Protein 2G6T (pdb70)

Foldseek 3Di:
DEEEEEDCDDQNVVLPVLVVVLVVVVNYDYAAYEYPDDPDCADPRHGYDHPVCPVVDDGQAYEYRDVPCLVVVLVVCVVSVHDNLRYHDSVLSPPQDDHNVLLVVCSVLPEAEDEQAQLVVVLCVSSVHDNLYLPHQWHWDLVLVLLPLQDVQQLPFQKAWPAFFDVVVLTTKIWTDDPVNITIIGHNPDHTPVVSSVSNVPSHVRDRPVQYAYEEDQDDDVPSVVSVLPRPDLHYAYEYCDDPRPRYAHFPVLCVCLPPVDVRDHNRPVVVCSDVNVSVQFQVSCSSSHPPGGVDDD/DEEEEEEPDPQCVVCVVLVVVLVVVVVYHHQAYEYPDPPDQDDPNHGYDYLQCCVVDDGQAYEYRDVVCLVVVLVVNVVSVDPSLRYHYNVLSPDPPDHNNLLVVCSVQPAAEDEQAQLVVVLCVSSVHDHLYLRHQKGFDLVLVLLVLQDVQQLPFQWAWPDFADVVVPGTKTWTDDDPNITIIGHDPDRGVVVSSVSNVVNHVRDRPVHYAYEEDEDDDVVSVVSVLPRPPLHYAYEYCDDPRPRYQHFPVLCCCLVPPDPDPHNGCSVVQSDVNVVQQFQSSCSSRPPPGGDDDD

Solvent-accessible surface area: 27628 Å² total

Sequence (596 aa):
YKCLIWGVNDEYTLAYDKLLFEISKGNLSIEALISKDKYAKYIDGKEVIDKTEISNYEFDYIIIFNKERYSDIKNEALELGIPERKILNGKFFFISNFDFKRYCKLIENPITIISDDCWGGLVSSYLGFKFNSPFINFYIHNDDYIKFLENDYYLEQELKVEQEGNVYSCTPKGSLGTGDNKIILNFNHQASFAEAKNDWDERKTRINKKNLFVKLIKDDNEKLVKRFDNLPYKNKVCFHPKPKYKSVAFFPRYIWRCINYAARTSNSNLEQYTDSWLEKSCDILKLCGEEDFIREKYKCLIWGVNDEYTLAYDKLLFEISKGNLSIEALISKDKYAKYIDGKEVIDKTEISNYEFDYIIIFNKERYSDIKNEALELGIPERKILNGKFFFISNFDFKRYCKLIENPITIISDDCWGGLVSSYLGFKFNSPFINFYIHNDDYIKFLENDYYLEQELKVEQEGNVYSCTPKGSLGTGDNKIILNFNHQASFAEAKNDWDERKTRINKKNLFVKLIKDDNEKLVKRFDNLPYKNKVCFHPKPKYKSVAFFPRYIWRCINYAARTSNSNLEQYTDSWLEKSCDILKLCGEEDFIREK

B-factor: mean 38.06, std 11.0, range [12.5, 81.23]

InterPro domains:
  IPR015037 Protein of unknown function DUF1919 [PF08942] (91-286)
  IPR037226 CAC2185-like superfamily [SSF142795] (1-304)
  IPR054601 C2185-like, N-terminal [PF22674] (1-89)

Radius of gyration: 29.32 Å; Cα contacts (8 Å, |Δi|>4): 1036; chains: 2; bounding box: 75×62×73 Å

CATH classification: 3.40.50.720

Nearest PDB structures (foldseek):
  2g6t-assembly1_A  TM=9.992E-01  e=5.668E-56  Clostridium acetobutylicum
  1gcu-assembly1_A  TM=3.851E-01  e=1.432E-04  Rattus norvegicus
  1lc0-assembly1_A  TM=3.839E-01  e=6.570E-04  Rattus norvegicus
  8zmx-assembly1_C-4  TM=6.725E-01  e=6.435E-01  Bacillus thermozeamaize
  4m9c-assembly2_E  TM=5.130E-01  e=7.830E+00  Acinetobacter baumannii

Structure (mmCIF, N/CA/C/O backbone):
data_2G6T
#
_entry.id   2G6T
#
_cell.length_a   123.970
_cell.length_b   123.970
_cell.length_c   254.570
_cell.angle_alpha   90.00
_cell.angle_beta   90.00
_cell.angle_gamma   120.00
#
_symmetry.space_group_name_H-M   'P 61 2 2'
#
loop_
_entity.id
_entity.type
_entity.pdbx_description
1 polymer 'Uncharacterized protein, homolog HI1244 from Haemophilus influenzae'
2 water water
#
loop_
_atom_site.group_PDB
_atom_site.id
_atom_site.type_symbol
_atom_site.label_atom_id
_atom_site.label_alt_id
_atom_site.label_comp_id
_atom_site.label_asym_id
_atom_site.label_entity_id
_atom_site.label_seq_id
_atom_site.pdbx_PDB_ins_code
_atom_site.Cartn_x
_atom_site.Cartn_y
_atom_site.Cartn_z
_atom_site.occupancy
_atom_site.B_iso_or_equiv
_atom_site.auth_seq_id
_atom_site.auth_comp_id
_atom_site.auth_asym_id
_atom_site.auth_atom_id
_atom_site.pdbx_PDB_model_num
ATOM 9 N N . TYR A 1 2 ? -17.573 71.662 117.360 1.00 39.34 2 TYR A N 1
ATOM 10 C CA . TYR A 1 2 ? -18.680 71.280 118.224 1.00 34.64 2 TYR A CA 1
ATOM 11 C C . TYR A 1 2 ? -19.394 72.340 119.032 1.00 33.46 2 TYR A C 1
ATOM 12 O O . TYR A 1 2 ? -18.904 73.444 119.230 1.00 33.85 2 TYR A O 1
ATOM 21 N N . LYS A 1 3 ? -20.573 71.955 119.506 1.00 32.83 3 LYS A N 1
ATOM 22 C CA . LYS A 1 3 ? -21.411 72.786 120.360 1.00 32.59 3 LYS A CA 1
ATOM 23 C C . LYS A 1 3 ? -21.312 72.142 121.732 1.00 32.32 3 LYS A C 1
ATOM 24 O O . LYS A 1 3 ? -21.404 70.918 121.858 1.00 32.37 3 LYS A O 1
ATOM 30 N N . CYS A 1 4 ? -21.122 72.947 122.766 1.00 30.89 4 CYS A N 1
ATOM 31 C CA . CYS A 1 4 ? -20.986 72.378 124.088 1.00 30.15 4 CYS A CA 1
ATOM 32 C C . CYS A 1 4 ? -21.715 73.128 125.159 1.00 29.71 4 CYS A C 1
ATOM 33 O O . CYS A 1 4 ? -22.043 74.300 125.009 1.00 31.04 4 CYS A O 1
ATOM 36 N N . LEU A 1 5 ? -21.957 72.418 126.250 1.00 29.28 5 LEU A N 1
ATOM 37 C CA . LEU A 1 5 ? -22.599 72.959 127.432 1.00 29.62 5 LEU A CA 1
ATOM 38 C C . LEU A 1 5 ? -21.539 72.806 128.505 1.00 30.37 5 LEU A C 1
ATOM 39 O O . LEU A 1 5 ? -20.742 71.870 128.468 1.00 32.35 5 LEU A O 1
ATOM 44 N N . ILE A 1 6 ? -21.511 73.714 129.460 1.00 29.83 6 ILE A N 1
ATOM 45 C CA . ILE A 1 6 ? -20.528 73.597 130.509 1.00 30.50 6 ILE A CA 1
ATOM 46 C C . ILE A 1 6 ? -21.250 73.422 131.820 1.00 31.55 6 ILE A C 1
ATOM 47 O O . ILE A 1 6 ? -22.128 74.207 132.160 1.00 33.25 6 ILE A O 1
ATOM 52 N N . TRP A 1 7 ? -20.906 72.366 132.541 1.00 31.66 7 TRP A N 1
ATOM 53 C CA . TRP A 1 7 ? -21.517 72.126 133.831 1.00 31.67 7 TRP A CA 1
ATOM 54 C C . TRP A 1 7 ? -20.428 72.541 134.818 1.00 32.07 7 TRP A C 1
ATOM 55 O O . TRP A 1 7 ? -19.337 71.973 134.815 1.00 32.81 7 TRP A O 1
ATOM 66 N N . GLY A 1 8 ? -20.712 73.559 135.628 1.00 30.31 8 GLY A N 1
ATOM 67 C CA . GLY A 1 8 ? -19.738 74.032 136.592 1.00 28.85 8 GLY A CA 1
ATOM 68 C C . GLY A 1 8 ? -19.115 75.355 136.185 1.00 29.02 8 GLY A C 1
ATOM 69 O O . GLY A 1 8 ? -18.402 75.434 135.190 1.00 29.26 8 GLY A O 1
ATOM 70 N N . VAL A 1 9 ? -19.371 76.398 136.965 1.00 29.04 9 VAL A N 1
ATOM 71 C CA . VAL A 1 9 ? -18.830 77.718 136.673 1.00 29.54 9 VAL A CA 1
ATOM 72 C C . VAL A 1 9 ? -18.066 78.383 137.838 1.00 30.34 9 VAL A C 1
ATOM 73 O O . VAL A 1 9 ? -18.345 79.528 138.206 1.00 29.12 9 VAL A O 1
ATOM 77 N N . ASN A 1 10 ? -17.102 77.659 138.410 1.00 30.66 10 ASN A N 1
ATOM 78 C CA . ASN A 1 10 ? -16.292 78.190 139.501 1.00 31.26 10 ASN A CA 1
ATOM 79 C C . ASN A 1 10 ? -14.811 78.184 139.200 1.00 31.31 10 ASN A C 1
ATOM 80 O O . ASN A 1 10 ? -14.403 78.390 138.063 1.00 33.86 10 ASN A O 1
ATOM 85 N N . ASP A 1 11 ? -14.007 77.947 140.226 1.00 30.74 11 ASP A N 1
ATOM 86 C CA . ASP A 1 11 ? -12.562 77.939 140.080 1.00 31.78 11 ASP A CA 1
ATOM 87 C C . ASP A 1 11 ? -12.042 77.323 138.787 1.00 32.14 11 ASP A C 1
ATOM 88 O O . ASP A 1 11 ? -11.452 78.026 137.958 1.00 33.03 11 ASP A O 1
ATOM 93 N N . GLU A 1 12 ? -12.254 76.018 138.623 1.00 31.51 12 GLU A N 1
ATOM 94 C CA . GLU A 1 12 ? -11.830 75.288 137.431 1.00 28.97 12 GLU A CA 1
ATOM 95 C C . GLU A 1 12 ? -12.318 75.995 136.170 1.00 26.41 12 GLU A C 1
ATOM 96 O O . GLU A 1 12 ? -11.569 76.158 135.207 1.00 25.25 12 GLU A O 1
ATOM 102 N N . TYR A 1 13 ? -13.577 76.414 136.178 1.00 23.77 13 TYR A N 1
ATOM 103 C CA . TYR A 1 13 ? -14.137 77.113 135.027 1.00 23.25 13 TYR A CA 1
ATOM 104 C C . TYR A 1 13 ? -13.354 78.373 134.666 1.00 23.33 13 TYR A C 1
ATOM 105 O O . TYR A 1 13 ? -12.838 78.482 133.560 1.00 23.64 13 TYR A O 1
ATOM 114 N N . THR A 1 14 ? -13.266 79.336 135.578 1.00 23.10 14 THR A N 1
ATOM 115 C CA . THR A 1 14 ? -12.530 80.550 135.253 1.00 23.41 14 THR A CA 1
ATOM 116 C C . THR A 1 14 ? -11.035 80.245 135.081 1.00 23.65 14 THR A C 1
ATOM 117 O O . THR A 1 14 ? -10.314 80.970 134.404 1.00 24.14 14 THR A O 1
ATOM 121 N N . LEU A 1 15 ? -10.571 79.155 135.677 1.00 23.28 15 LEU A N 1
ATOM 122 C CA . LEU A 1 15 ? -9.175 78.790 135.551 1.00 22.09 15 LEU A CA 1
ATOM 123 C C . LEU A 1 15 ? -8.922 78.218 134.158 1.00 21.68 15 LEU A C 1
ATOM 124 O O . LEU A 1 15 ? -7.823 78.316 133.630 1.00 21.65 15 LEU A O 1
ATOM 129 N N . ALA A 1 16 ? -9.946 77.625 133.559 1.00 21.84 16 ALA A N 1
ATOM 130 C CA . ALA A 1 16 ? -9.812 77.042 132.227 1.00 21.60 16 ALA A CA 1
ATOM 131 C C . ALA A 1 16 ? -10.336 77.991 131.170 1.00 23.49 16 ALA A C 1
ATOM 132 O O . ALA A 1 16 ? -10.346 77.657 129.984 1.00 24.76 16 ALA A O 1
ATOM 134 N N . TYR A 1 17 ? -10.763 79.177 131.594 1.00 24.46 17 TYR A N 1
ATOM 135 C CA . TYR A 1 17 ? -11.338 80.130 130.661 1.00 26.30 17 TYR A CA 1
ATOM 136 C C . TYR A 1 17 ? -10.495 80.488 129.449 1.00 27.32 17 TYR A C 1
ATOM 137 O O . TYR A 1 17 ? -10.942 80.323 128.318 1.00 27.52 17 TYR A O 1
ATOM 146 N N . ASP A 1 18 ? -9.287 80.991 129.674 1.00 29.25 18 ASP A N 1
ATOM 147 C CA . ASP A 1 18 ? -8.423 81.371 128.567 1.00 30.24 18 ASP A CA 1
ATOM 148 C C . ASP A 1 18 ? -8.262 80.245 127.556 1.00 30.27 18 ASP A C 1
ATOM 149 O O . ASP A 1 18 ? -8.259 80.507 126.354 1.00 30.70 18 ASP A O 1
ATOM 154 N N . LYS A 1 19 ? -8.142 79.000 128.026 1.00 29.07 19 LYS A N 1
ATOM 155 C CA . LYS A 1 19 ? -8.005 77.866 127.109 1.00 28.66 19 LYS A CA 1
ATOM 156 C C . LYS A 1 19 ? -9.270 77.711 126.285 1.00 29.19 19 LYS A C 1
ATOM 157 O O . LYS A 1 19 ? -9.219 77.389 125.089 1.00 29.83 19 LYS A O 1
ATOM 163 N N . LEU A 1 20 ? -10.405 77.936 126.938 1.00 27.72 20 LEU A N 1
ATOM 164 C CA . LEU A 1 20 ? -11.701 77.863 126.277 1.00 26.42 20 LEU A CA 1
ATOM 165 C C . LEU A 1 20 ? -11.754 78.913 125.159 1.00 25.36 20 LEU A C 1
ATOM 166 O O . LEU A 1 20 ? -12.134 78.604 124.031 1.00 26.06 20 LEU A O 1
ATOM 171 N N . LEU A 1 21 ? -11.369 80.150 125.469 1.00 23.47 21 LEU A N 1
ATOM 172 C CA . LEU A 1 21 ? -11.374 81.210 124.467 1.00 22.17 21 LEU A CA 1
ATOM 173 C C . LEU A 1 21 ? -10.507 80.790 123.293 1.00 23.51 21 LEU A C 1
ATOM 174 O O . LEU A 1 21 ? -10.898 80.920 122.133 1.00 23.58 21 LEU A O 1
ATOM 179 N N . PHE A 1 22 ? -9.317 80.288 123.608 1.00 23.24 22 PHE A N 1
ATOM 180 C CA . PHE A 1 22 ? -8.381 79.858 122.587 1.00 22.48 22 PHE A CA 1
ATOM 181 C C . PHE A 1 22 ? -9.002 78.758 121.745 1.00 23.63 22 PHE A C 1
ATOM 182 O O . PHE A 1 22 ? -8.959 78.811 120.516 1.00 24.06 22 PHE A O 1
ATOM 190 N N . GLU A 1 23 ? -9.587 77.761 122.396 1.00 24.29 23 GLU A N 1
ATOM 191 C CA . GLU A 1 23 ? -10.216 76.682 121.650 1.00 25.83 23 GLU A CA 1
ATOM 192 C C . GLU A 1 23 ? -11.328 77.226 120.754 1.00 24.55 23 GLU A C 1
ATOM 193 O O . GLU A 1 23 ? -11.509 76.762 119.629 1.00 25.52 23 GLU A O 1
ATOM 199 N N . ILE A 1 24 ? -12.062 78.217 121.241 1.00 21.57 24 ILE A N 1
ATOM 200 C CA . ILE A 1 24 ? -13.130 78.798 120.442 1.00 21.06 24 ILE A CA 1
ATOM 201 C C . ILE A 1 24 ? -12.554 79.574 119.274 1.00 21.18 24 ILE A C 1
ATOM 202 O O . ILE A 1 24 ? -13.076 79.517 118.166 1.00 20.22 24 ILE A O 1
ATOM 207 N N . SER A 1 25 ? -11.482 80.314 119.542 1.00 23.86 25 SER A N 1
ATOM 208 C CA . SER A 1 25 ? -10.824 81.121 118.521 1.00 24.07 25 SER A CA 1
ATOM 209 C C . SER A 1 25 ? -10.338 80.213 117.403 1.00 23.99 25 SER A C 1
ATOM 210 O O . SER A 1 25 ? -10.303 80.622 116.249 1.00 23.62 25 SER A O 1
ATOM 213 N N . LYS A 1 26 ? -9.953 78.985 117.749 1.00 23.50 26 LYS A N 1
ATOM 214 C CA . LYS A 1 26 ? -9.494 78.035 116.747 1.00 24.09 26 LYS A CA 1
ATOM 215 C C . LYS A 1 26 ? -10.703 77.477 116.014 1.00 25.07 26 LYS A C 1
ATOM 216 O O . LYS A 1 26 ? -10.573 76.851 114.969 1.00 26.83 26 LYS A O 1
ATOM 222 N N . GLY A 1 27 ? -11.885 77.714 116.564 1.00 24.77 27 GLY A N 1
ATOM 223 C CA . GLY A 1 27 ? -13.092 77.215 115.937 1.00 25.06 27 GLY A CA 1
ATOM 224 C C . GLY A 1 27 ? -13.340 75.755 116.256 1.00 25.72 27 GLY A C 1
ATOM 225 O O . GLY A 1 27 ? -13.919 75.031 115.462 1.00 27.00 27 GLY A O 1
ATOM 226 N N . ASN A 1 28 ? -12.903 75.307 117.423 1.00 25.67 28 ASN A N 1
ATOM 227 C CA . ASN A 1 28 ? -13.100 73.921 117.790 1.00 25.02 28 ASN A CA 1
ATOM 228 C C . ASN A 1 28 ? -14.388 73.707 118.563 1.00 24.75 28 ASN A C 1
ATOM 229 O O . ASN A 1 28 ? -14.906 72.596 118.610 1.00 24.74 28 ASN A O 1
ATOM 234 N N . LEU A 1 29 ? -14.910 74.765 119.167 1.00 23.48 29 LEU A N 1
ATOM 235 C CA . LEU A 1 29 ? -16.141 74.630 119.923 1.00 24.95 29 LEU A CA 1
ATOM 236 C C . LEU A 1 29 ? -16.774 75.967 120.251 1.00 28.18 29 LEU A C 1
ATOM 237 O O . LEU A 1 29 ? -16.164 77.024 120.062 1.00 29.46 29 LEU A O 1
ATOM 242 N N . SER A 1 30 ? -18.011 75.910 120.733 1.00 29.07 30 SER A N 1
ATOM 243 C CA . SER A 1 30 ? -18.746 77.106 121.118 1.00 30.52 30 SER A CA 1
ATOM 244 C C . SER A 1 30 ? -19.575 76.747 122.333 1.00 31.32 30 SER A C 1
ATOM 245 O O . SER A 1 30 ? -20.119 75.655 122.415 1.00 34.09 30 SER A O 1
ATOM 248 N N . ILE A 1 31 ? -19.660 77.659 123.284 1.00 31.80 31 ILE A N 1
ATOM 249 C CA . ILE A 1 31 ? -20.422 77.410 124.489 1.00 33.31 31 ILE A CA 1
ATOM 250 C C . ILE A 1 31 ? -21.867 77.823 124.277 1.00 34.21 31 ILE A C 1
ATOM 251 O O . ILE A 1 31 ? -22.145 78.982 123.989 1.00 35.73 31 ILE A O 1
ATOM 256 N N . GLU A 1 32 ? -22.788 76.877 124.425 1.00 34.35 32 GLU A N 1
ATOM 257 C CA . GLU A 1 32 ? -24.212 77.167 124.261 1.00 33.05 32 GLU A CA 1
ATOM 258 C C . GLU A 1 32 ? -24.804 77.765 125.533 1.00 30.87 32 GLU A C 1
ATOM 259 O O . GLU A 1 32 ? -25.411 78.835 125.508 1.00 29.34 32 GLU A O 1
ATOM 265 N N . ALA A 1 33 ? -24.624 77.064 126.645 1.00 28.80 33 ALA A N 1
ATOM 266 C CA . ALA A 1 33 ? -25.136 77.529 127.919 1.00 28.59 33 ALA A CA 1
ATOM 267 C C . ALA A 1 33 ? -24.307 76.963 129.062 1.00 28.46 33 ALA A C 1
ATOM 268 O O . ALA A 1 33 ? -23.453 76.104 128.862 1.00 28.06 33 ALA A O 1
ATOM 270 N N . LEU A 1 34 ? -24.576 77.446 130.266 1.00 28.78 34 LEU A N 1
ATOM 271 C CA . LEU A 1 34 ? -23.859 77.002 131.446 1.00 28.60 34 LEU A CA 1
ATOM 272 C C . LEU A 1 34 ? -24.812 76.389 132.474 1.00 29.01 34 LEU A C 1
ATOM 273 O O . LEU A 1 34 ? -25.771 77.028 132.893 1.00 30.47 34 LEU A O 1
ATOM 278 N N . ILE A 1 35 ? -24.537 75.152 132.874 1.00 28.05 35 ILE A N 1
ATOM 279 C CA . ILE A 1 35 ? -25.344 74.443 133.862 1.00 27.76 35 ILE A CA 1
ATOM 280 C C . ILE A 1 35 ? -24.748 74.684 135.249 1.00 28.33 35 ILE A C 1
ATOM 281 O O . ILE A 1 35 ? -23.549 74.518 135.433 1.00 28.51 35 ILE A O 1
ATOM 286 N N . SER A 1 36 ? -25.574 75.063 136.221 1.00 29.58 36 SER A N 1
ATOM 287 C CA . SER A 1 36 ? -25.089 75.310 137.581 1.00 30.62 36 SER A CA 1
ATOM 288 C C . SER A 1 36 ? -26.150 75.118 138.655 1.00 32.22 36 SER A C 1
ATOM 289 O O . SER A 1 36 ? -27.258 75.632 138.552 1.00 32.39 36 SER A O 1
ATOM 292 N N . LYS A 1 37 ? -25.796 74.377 139.695 1.00 35.59 37 LYS A N 1
ATOM 293 C CA . LYS A 1 37 ? -26.715 74.119 140.790 1.00 39.05 37 LYS A CA 1
ATOM 294 C C . LYS A 1 37 ? -27.129 75.471 141.339 1.00 39.53 37 LYS A C 1
ATOM 295 O O . LYS A 1 37 ? -28.298 75.844 141.272 1.00 40.20 37 LYS A O 1
ATOM 301 N N . ASP A 1 38 ? -26.159 76.210 141.866 1.00 39.82 38 ASP A N 1
ATOM 302 C CA . ASP A 1 38 ? -26.436 77.525 142.415 1.00 41.21 38 ASP A CA 1
ATOM 303 C C . ASP A 1 38 ? -26.328 78.547 141.297 1.00 41.01 38 ASP A C 1
ATOM 304 O O . ASP A 1 38 ? -25.415 78.480 140.476 1.00 40.33 38 ASP A O 1
ATOM 309 N N . LYS A 1 39 ? -27.265 79.491 141.274 1.00 40.62 39 LYS A N 1
ATOM 310 C CA . LYS A 1 39 ? -27.290 80.527 140.257 1.00 40.50 39 LYS A CA 1
ATOM 311 C C . LYS A 1 39 ? -26.628 81.801 140.752 1.00 41.18 39 LYS A C 1
ATOM 312 O O . LYS A 1 39 ? -27.222 82.558 141.514 1.00 42.78 39 LYS A O 1
ATOM 318 N N . TYR A 1 40 ? -25.393 82.028 140.311 1.00 40.52 40 TYR A N 1
ATOM 319 C CA . TYR A 1 40 ? -24.624 83.204 140.701 1.00 39.52 40 TYR A CA 1
ATOM 320 C C . TYR A 1 40 ? -25.051 84.439 139.925 1.00 38.67 40 TYR A C 1
ATOM 321 O O . TYR A 1 40 ? -24.966 85.554 140.434 1.00 40.03 40 TYR A O 1
ATOM 330 N N . ALA A 1 41 ? -25.480 84.236 138.685 1.00 36.17 41 ALA A N 1
ATOM 331 C CA . ALA A 1 41 ? -25.934 85.329 137.837 1.00 37.09 41 ALA A CA 1
ATOM 332 C C . ALA A 1 41 ? -26.811 84.729 136.753 1.00 37.50 41 ALA A C 1
ATOM 333 O O . ALA A 1 41 ? -26.847 83.519 136.581 1.00 37.62 41 ALA A O 1
ATOM 335 N N . LYS A 1 42 ? -27.529 85.561 136.023 1.00 38.39 42 LYS A N 1
ATOM 336 C CA . LYS A 1 42 ? -28.387 85.028 134.986 1.00 40.19 42 LYS A CA 1
ATOM 337 C C . LYS A 1 42 ? -27.615 84.924 133.691 1.00 38.95 42 LYS A C 1
ATOM 338 O O . LYS A 1 42 ? -28.098 84.345 132.729 1.00 40.45 42 LYS A O 1
ATOM 344 N N . TYR A 1 43 ? -26.403 85.471 133.686 1.00 37.67 43 TYR A N 1
ATOM 345 C CA . TYR A 1 43 ? -25.525 85.458 132.514 1.00 37.48 43 TYR A CA 1
ATOM 346 C C . TYR A 1 43 ? -24.045 85.496 132.910 1.00 37.05 43 TYR A C 1
ATOM 347 O O . TYR A 1 43 ? -23.574 86.468 133.502 1.00 36.82 43 TYR A O 1
ATOM 356 N N . ILE A 1 44 ? -23.311 84.440 132.577 1.00 35.47 44 ILE A N 1
ATOM 357 C CA . ILE A 1 44 ? -21.892 84.381 132.901 1.00 34.29 44 ILE A CA 1
ATOM 358 C C . ILE A 1 44 ? -21.098 84.450 131.609 1.00 33.66 44 ILE A C 1
ATOM 359 O O . ILE A 1 44 ? -21.198 83.572 130.763 1.00 34.27 44 ILE A O 1
ATOM 364 N N . ASP A 1 45 ? -20.292 85.489 131.466 1.00 33.76 45 ASP A N 1
ATOM 365 C CA . ASP A 1 45 ? -19.498 85.665 130.257 1.00 32.99 45 ASP A CA 1
ATOM 366 C C . ASP A 1 45 ? -20.413 85.578 129.052 1.00 31.75 45 ASP A C 1
ATOM 367 O O . ASP A 1 45 ? -20.160 84.819 128.124 1.00 31.97 45 ASP A O 1
ATOM 372 N N . GLY A 1 46 ? -21.489 86.353 129.086 1.00 32.11 46 GLY A N 1
ATOM 373 C CA . GLY A 1 46 ? -22.429 86.378 127.982 1.00 32.80 46 GLY A CA 1
ATOM 374 C C . GLY A 1 46 ? -23.095 85.056 127.653 1.00 34.06 46 GLY A C 1
ATOM 375 O O . GLY A 1 46 ? -23.353 84.777 126.485 1.00 36.26 46 GLY A O 1
ATOM 376 N N . LYS A 1 47 ? -23.374 84.242 128.667 1.00 33.27 47 LYS A N 1
ATOM 377 C CA . LYS A 1 47 ? -24.024 82.957 128.452 1.00 32.28 47 LYS A CA 1
ATOM 378 C C . LYS A 1 47 ? -25.040 82.695 129.544 1.00 33.26 47 LYS A C 1
ATOM 379 O O . LYS A 1 47 ? -24.760 82.866 130.731 1.00 33.58 47 LYS A O 1
ATOM 385 N N . GLU A 1 48 ? -26.226 82.276 129.128 1.00 33.38 48 GLU A N 1
ATOM 386 C CA . GLU A 1 48 ? -27.301 82.005 130.055 1.00 33.23 48 GLU A CA 1
ATOM 387 C C . GLU A 1 48 ? -26.979 80.846 130.968 1.00 31.78 48 GLU A C 1
ATOM 388 O O . GLU A 1 48 ? -26.497 79.813 130.524 1.00 31.69 48 GLU A O 1
ATOM 394 N N . VAL A 1 49 ? -27.237 81.033 132.255 1.00 30.32 49 VAL A N 1
ATOM 395 C CA . VAL A 1 49 ? -27.007 79.988 133.241 1.00 30.23 49 VAL A CA 1
ATOM 396 C C . VAL A 1 49 ? -28.320 79.223 133.376 1.00 32.01 49 VAL A C 1
ATOM 397 O O . VAL A 1 49 ? -29.323 79.801 133.776 1.00 34.15 49 VAL A O 1
ATOM 401 N N . ILE A 1 50 ? -28.332 77.939 133.036 1.00 33.27 50 ILE A N 1
ATOM 402 C CA . ILE A 1 50 ? -29.563 77.167 133.149 1.00 33.42 50 ILE A CA 1
ATOM 403 C C . ILE A 1 50 ? -29.422 76.011 134.130 1.00 35.54 50 ILE A C 1
ATOM 404 O O . ILE A 1 50 ? -28.358 75.795 134.704 1.00 35.10 50 ILE A O 1
ATOM 409 N N . ASP A 1 51 ? -30.514 75.281 134.320 1.00 38.63 51 ASP A N 1
ATOM 410 C CA . ASP A 1 51 ? -30.560 74.157 135.242 1.00 40.86 51 ASP A CA 1
ATOM 411 C C . ASP A 1 51 ? -30.495 72.838 134.471 1.00 41.25 51 ASP A C 1
ATOM 412 O O . ASP A 1 51 ? -30.822 72.799 133.284 1.00 42.39 51 ASP A O 1
ATOM 417 N N . LYS A 1 52 ? -30.078 71.763 135.140 1.00 40.36 52 LYS A N 1
ATOM 418 C CA . LYS A 1 52 ? -29.977 70.453 134.495 1.00 40.39 52 LYS A CA 1
ATOM 419 C C . LYS A 1 52 ? -31.303 70.110 133.834 1.00 40.67 52 LYS A C 1
ATOM 420 O O . LYS A 1 52 ? -31.354 69.424 132.810 1.00 41.14 52 LYS A O 1
ATOM 426 N N . THR A 1 53 ? -32.376 70.613 134.430 1.00 40.28 53 THR A N 1
ATOM 427 C CA . THR A 1 53 ? -33.719 70.386 133.931 1.00 38.23 53 THR A CA 1
ATOM 428 C C . THR A 1 53 ? -33.955 71.030 132.569 1.00 37.39 53 THR A C 1
ATOM 429 O O . THR A 1 53 ? -34.661 70.468 131.736 1.00 38.41 53 THR A O 1
ATOM 433 N N . GLU A 1 54 ? -33.369 72.196 132.325 1.00 37.10 54 GLU A N 1
ATOM 434 C CA . GLU A 1 54 ? -33.572 72.851 131.034 1.00 38.51 54 GLU A CA 1
ATOM 435 C C . GLU A 1 54 ? -32.499 72.546 129.986 1.00 36.92 54 GLU A C 1
ATOM 436 O O . GLU A 1 54 ? -32.396 73.235 128.965 1.00 35.39 54 GLU A O 1
ATOM 442 N N . ILE A 1 55 ? -31.720 71.496 130.230 1.00 35.67 55 ILE A N 1
ATOM 443 C CA . ILE A 1 55 ? -30.669 71.107 129.301 1.00 36.51 55 ILE A CA 1
ATOM 444 C C . ILE A 1 55 ? -31.289 70.644 128.000 1.00 38.27 55 ILE A C 1
ATOM 445 O O . ILE A 1 55 ? -30.804 70.958 126.912 1.00 39.10 55 ILE A O 1
ATOM 450 N N . SER A 1 56 ? -32.371 69.888 128.126 1.00 39.67 56 SER A N 1
ATOM 451 C CA . SER A 1 56 ? -33.082 69.349 126.979 1.00 39.69 56 SER A CA 1
ATOM 452 C C . SER A 1 56 ? -33.505 70.435 126.003 1.00 39.73 56 SER A C 1
ATOM 453 O O . SER A 1 56 ? -33.942 70.143 124.892 1.00 39.58 56 SER A O 1
ATOM 456 N N . ASN A 1 57 ? -33.370 71.689 126.417 1.00 40.90 57 ASN A N 1
ATOM 457 C CA . ASN A 1 57 ? -33.761 72.809 125.571 1.00 42.04 57 ASN A CA 1
ATOM 458 C C . ASN A 1 57 ? -32.657 73.217 124.612 1.00 41.31 57 ASN A C 1
ATOM 459 O O . ASN A 1 57 ? -32.836 74.153 123.830 1.00 42.27 57 ASN A O 1
ATOM 464 N N . TYR A 1 58 ? -31.524 72.519 124.665 1.00 39.29 58 TYR A N 1
ATOM 465 C CA . TYR A 1 58 ? -30.389 72.856 123.807 1.00 36.43 58 TYR A CA 1
ATOM 466 C C . TYR A 1 58 ? -29.835 71.708 122.984 1.00 35.22 58 TYR A C 1
ATOM 467 O O . TYR A 1 58 ? -29.934 70.549 123.373 1.00 34.58 58 TYR A O 1
ATOM 476 N N . GLU A 1 59 ? -29.247 72.049 121.843 1.00 35.11 59 GLU A N 1
ATOM 477 C CA . GLU A 1 59 ? -28.614 71.068 120.968 1.00 36.33 59 GLU A CA 1
ATOM 478 C C . GLU A 1 59 ? -27.152 71.092 121.411 1.00 37.05 59 GLU A C 1
ATOM 479 O O . GLU A 1 59 ? -26.630 72.157 121.721 1.00 38.96 59 GLU A O 1
ATOM 481 N N . PHE A 1 60 ? -26.484 69.943 121.447 1.00 36.74 60 PHE A N 1
ATOM 482 C CA . PHE A 1 60 ? -25.102 69.934 121.900 1.00 35.56 60 PHE A CA 1
ATOM 483 C C . PHE A 1 60 ? -24.349 68.632 121.664 1.00 35.54 60 PHE A C 1
ATOM 484 O O . PHE A 1 60 ? -24.913 67.538 121.732 1.00 35.76 60 PHE A O 1
ATOM 492 N N . ASP A 1 61 ? -23.052 68.767 121.424 1.00 34.03 61 ASP A N 1
ATOM 493 C CA . ASP A 1 61 ? -22.197 67.627 121.176 1.00 32.45 61 ASP A CA 1
ATOM 494 C C . ASP A 1 61 ? -21.592 67.044 122.452 1.00 31.23 61 ASP A C 1
ATOM 495 O O . ASP A 1 61 ? -21.381 65.832 122.551 1.00 30.81 61 ASP A O 1
ATOM 500 N N . TYR A 1 62 ? -21.312 67.899 123.430 1.00 30.17 62 TYR A N 1
ATOM 501 C CA . TYR A 1 62 ? -20.727 67.431 124.683 1.00 29.33 62 TYR A CA 1
ATOM 502 C C . TYR A 1 62 ? -21.104 68.299 125.871 1.00 29.31 62 TYR A C 1
ATOM 503 O O . TYR A 1 62 ? -21.565 69.422 125.721 1.00 30.45 62 TYR A O 1
ATOM 512 N N . ILE A 1 63 ? -20.906 67.746 127.057 1.00 29.21 63 ILE A N 1
ATOM 513 C CA . ILE A 1 63 ? -21.133 68.455 128.302 1.00 28.60 63 ILE A CA 1
ATOM 514 C C . ILE A 1 63 ? -19.725 68.394 128.853 1.00 28.48 63 ILE A C 1
ATOM 515 O O . ILE A 1 63 ? -19.152 67.308 128.966 1.00 29.46 63 ILE A O 1
ATOM 520 N N . ILE A 1 64 ? -19.145 69.537 129.172 1.00 26.99 64 ILE A N 1
ATOM 521 C CA . ILE A 1 64 ? -17.804 69.523 129.717 1.00 26.94 64 ILE A CA 1
ATOM 522 C C . ILE A 1 64 ? -17.918 69.906 131.179 1.00 27.80 64 ILE A C 1
ATOM 523 O O . ILE A 1 64 ? -18.222 71.046 131.499 1.00 29.20 64 ILE A O 1
ATOM 528 N N . ILE A 1 65 ? -17.700 68.951 132.074 1.00 28.73 65 ILE A N 1
ATOM 529 C CA . ILE A 1 65 ? -17.801 69.246 133.495 1.00 28.69 65 ILE A CA 1
ATOM 530 C C . ILE A 1 65 ? -16.512 69.848 134.030 1.00 28.96 65 ILE A C 1
ATOM 531 O O . ILE A 1 65 ? -15.432 69.326 133.793 1.00 29.53 65 ILE A O 1
ATOM 536 N N . PHE A 1 66 ? -16.635 70.968 134.732 1.00 30.24 66 PHE A N 1
ATOM 537 C CA . PHE A 1 66 ? -15.493 71.626 135.341 1.00 31.31 66 PHE A CA 1
ATOM 538 C C . PHE A 1 66 ? -15.700 71.619 136.839 1.00 34.26 66 PHE A C 1
ATOM 539 O O . PHE A 1 66 ? -16.160 72.598 137.414 1.00 35.46 66 PHE A O 1
ATOM 547 N N . ASN A 1 67 ? -15.362 70.495 137.459 1.00 38.31 67 ASN A N 1
ATOM 548 C CA . ASN A 1 67 ? -15.496 70.307 138.898 1.00 42.38 67 ASN A CA 1
ATOM 549 C C . ASN A 1 67 ? -14.623 69.102 139.267 1.00 46.25 67 ASN A C 1
ATOM 550 O O . ASN A 1 67 ? -15.083 67.954 139.254 1.00 46.02 67 ASN A O 1
ATOM 555 N N . LYS A 1 68 ? -13.359 69.379 139.582 1.00 49.93 68 LYS A N 1
ATOM 556 C CA . LYS A 1 68 ? -12.378 68.351 139.928 1.00 52.83 68 LYS A CA 1
ATOM 557 C C . LYS A 1 68 ? -12.943 67.148 140.692 1.00 54.11 68 LYS A C 1
ATOM 558 O O . LYS A 1 68 ? -13.214 66.092 140.111 1.00 54.02 68 LYS A O 1
ATOM 560 N N . GLU A 1 69 ? -13.106 67.321 141.999 1.00 55.29 69 GLU A N 1
ATOM 561 C CA . GLU A 1 69 ? -13.608 66.275 142.885 1.00 55.90 69 GLU A CA 1
ATOM 562 C C . GLU A 1 69 ? -14.998 65.752 142.541 1.00 54.65 69 GLU A C 1
ATOM 563 O O . GLU A 1 69 ? -15.146 64.598 142.126 1.00 56.30 69 GLU A O 1
ATOM 569 N N . ARG A 1 70 ? -16.009 66.602 142.715 1.00 51.50 70 ARG A N 1
ATOM 570 C CA . ARG A 1 70 ? -17.399 66.228 142.457 1.00 48.67 70 ARG A CA 1
ATOM 571 C C . ARG A 1 70 ? -17.739 65.784 141.028 1.00 46.71 70 ARG A C 1
ATOM 572 O O . ARG A 1 70 ? -18.907 65.554 140.716 1.00 47.34 70 ARG A O 1
ATOM 574 N N . TYR A 1 71 ? -16.738 65.652 140.165 1.00 44.10 71 TYR A N 1
ATOM 575 C CA . TYR A 1 71 ? -16.989 65.230 138.788 1.00 41.80 71 TYR A CA 1
ATOM 576 C C . TYR A 1 71 ? -17.909 64.009 138.721 1.00 42.55 71 TYR A C 1
ATOM 577 O O . TYR A 1 71 ? -19.009 64.085 138.179 1.00 43.39 71 TYR A O 1
ATOM 586 N N . SER A 1 72 ? -17.458 62.895 139.286 1.00 43.14 72 SER A N 1
ATOM 587 C CA . SER A 1 72 ? -18.220 61.649 139.284 1.00 44.18 72 SER A CA 1
ATOM 588 C C . SER A 1 72 ? -19.703 61.804 139.566 1.00 44.28 72 SER A C 1
ATOM 589 O O . SER A 1 72 ? -20.538 61.214 138.885 1.00 44.02 72 SER A O 1
ATOM 592 N N . ASP A 1 73 ? -20.034 62.586 140.581 1.00 44.62 73 ASP A N 1
ATOM 593 C CA . ASP A 1 73 ? -21.428 62.775 140.923 1.00 45.14 73 ASP A CA 1
ATOM 594 C C . ASP A 1 73 ? -22.194 63.531 139.860 1.00 44.25 73 ASP A C 1
ATOM 595 O O . ASP A 1 73 ? -23.365 63.249 139.602 1.00 46.83 73 ASP A O 1
ATOM 600 N N . ILE A 1 74 ? -21.546 64.494 139.233 1.00 40.79 74 ILE A N 1
ATOM 601 C CA . ILE A 1 74 ? -22.229 65.242 138.204 1.00 38.37 74 ILE A CA 1
ATOM 602 C C . ILE A 1 74 ? -22.412 64.321 137.002 1.00 37.45 74 ILE A C 1
ATOM 603 O O . ILE A 1 74 ? -23.460 64.316 136.358 1.00 37.62 74 ILE A O 1
ATOM 608 N N . LYS 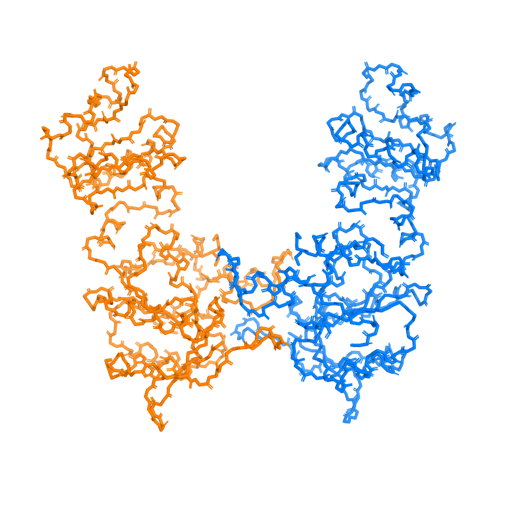A 1 75 ? -21.397 63.521 136.713 1.00 36.35 75 LYS A N 1
ATOM 609 C CA . LYS A 1 75 ? -21.484 62.609 135.592 1.00 36.36 75 LYS A CA 1
ATOM 610 C C . LYS A 1 75 ? -22.720 61.736 135.791 1.00 37.43 75 LYS A C 1
ATOM 611 O O . LYS A 1 75 ? -23.390 61.370 134.827 1.00 38.67 75 LYS A O 1
ATOM 617 N N . ASN A 1 76 ? -23.028 61.404 137.042 1.00 37.97 76 ASN A N 1
ATOM 618 C CA . ASN A 1 76 ? -24.198 60.581 137.312 1.00 38.67 76 ASN A CA 1
ATOM 619 C C . ASN A 1 76 ? -25.458 61.356 136.995 1.00 38.84 76 ASN A C 1
ATOM 620 O O . ASN A 1 76 ? -26.311 60.887 136.246 1.00 40.55 76 ASN A O 1
ATOM 625 N N . GLU A 1 77 ? -25.578 62.547 137.562 1.00 37.45 77 GLU A N 1
ATOM 626 C CA . GLU A 1 77 ? -26.744 63.362 137.294 1.00 38.39 77 GLU A CA 1
ATOM 627 C C . GLU A 1 77 ? -26.913 63.469 135.783 1.00 39.23 77 GLU A C 1
ATOM 628 O O . GLU A 1 77 ? -28.034 63.510 135.265 1.00 39.86 77 GLU A O 1
ATOM 634 N N . ALA A 1 78 ? -25.787 63.519 135.079 1.00 38.76 78 ALA A N 1
ATOM 635 C CA . ALA A 1 78 ? -25.806 63.600 133.628 1.00 37.65 78 ALA A CA 1
ATOM 636 C C . ALA A 1 78 ? -26.480 62.342 133.116 1.00 36.82 78 ALA A C 1
ATOM 637 O O . ALA A 1 78 ? -27.499 62.408 132.441 1.00 37.16 78 ALA A O 1
ATOM 639 N N . LEU A 1 79 ? -25.902 61.195 133.447 1.00 35.66 79 LEU A N 1
ATOM 640 C CA . LEU A 1 79 ? -26.457 59.917 133.026 1.00 36.16 79 LEU A CA 1
ATOM 641 C C . LEU A 1 79 ? -27.916 59.780 133.475 1.00 35.88 79 LEU A C 1
ATOM 642 O O . LEU A 1 79 ? -28.785 59.373 132.694 1.00 35.92 79 LEU A O 1
ATOM 647 N N . GLU A 1 80 ? -28.186 60.134 134.727 1.00 34.22 80 GLU A N 1
ATOM 648 C CA . GLU A 1 80 ? -29.536 60.047 135.267 1.00 33.95 80 GLU A CA 1
ATOM 649 C C . GLU A 1 80 ? -30.497 60.910 134.463 1.00 33.61 80 GLU A C 1
ATOM 650 O O . GLU A 1 80 ? -31.706 60.739 134.535 1.00 34.93 80 GLU A O 1
ATOM 652 N N . LEU A 1 81 ? -29.953 61.846 133.699 1.00 33.74 81 LEU A N 1
ATOM 653 C CA . LEU A 1 81 ? -30.778 62.725 132.888 1.00 32.97 81 LEU A CA 1
ATOM 654 C C . LEU A 1 81 ? -31.019 62.184 131.485 1.00 32.22 81 LEU A C 1
ATOM 655 O O . LEU A 1 81 ? -31.675 62.829 130.668 1.00 31.48 81 LEU A O 1
ATOM 660 N N . GLY A 1 82 ? -30.488 60.997 131.210 1.00 30.95 82 GLY A N 1
ATOM 661 C CA . GLY A 1 82 ? -30.673 60.394 129.906 1.00 30.81 82 GLY A CA 1
ATOM 662 C C . GLY A 1 82 ? -29.573 60.708 128.916 1.00 31.17 82 GLY A C 1
ATOM 663 O O . GLY A 1 82 ? -29.610 60.263 127.769 1.00 31.97 82 GLY A O 1
ATOM 664 N N . ILE A 1 83 ? -28.581 61.469 129.352 1.00 31.65 83 ILE A N 1
ATOM 665 C CA . ILE A 1 83 ? -27.475 61.833 128.474 1.00 31.61 83 ILE A CA 1
ATOM 666 C C . ILE A 1 83 ? -26.492 60.675 128.379 1.00 31.15 83 ILE A C 1
ATOM 667 O O . ILE A 1 83 ? -26.017 60.172 129.397 1.00 31.56 83 ILE A O 1
ATOM 672 N N . PRO A 1 84 ? -26.193 60.216 127.155 1.00 30.44 84 PRO A N 1
ATOM 673 C CA . PRO A 1 84 ? -25.249 59.106 127.020 1.00 31.93 84 PRO A CA 1
ATOM 674 C C . PRO A 1 84 ? -23.839 59.518 127.436 1.00 33.63 84 PRO A C 1
ATOM 675 O O . PRO A 1 84 ? -23.374 60.605 127.100 1.00 34.00 84 PRO A O 1
ATOM 679 N N . GLU A 1 85 ? -23.175 58.644 128.183 1.00 35.42 85 GLU A N 1
ATOM 680 C CA . GLU A 1 85 ? -21.819 58.885 128.662 1.00 37.32 85 GLU A CA 1
ATOM 681 C C . GLU A 1 85 ? -20.869 59.403 127.583 1.00 36.06 85 GLU A C 1
ATOM 682 O O . GLU A 1 85 ? -19.926 60.137 127.872 1.00 36.52 85 GLU A O 1
ATOM 688 N N . ARG A 1 86 ? -21.122 58.996 126.345 1.00 34.46 86 ARG A N 1
ATOM 689 C CA . ARG A 1 86 ? -20.327 59.379 125.182 1.00 32.49 86 ARG A CA 1
ATOM 690 C C . ARG A 1 86 ? -20.151 60.888 125.032 1.00 32.46 86 ARG A C 1
ATOM 691 O O . ARG A 1 86 ? -19.184 61.344 124.432 1.00 33.07 86 ARG A O 1
ATOM 699 N N . LYS A 1 87 ? -21.090 61.658 125.574 1.00 32.38 87 LYS A N 1
ATOM 700 C CA . LYS A 1 87 ? -21.057 63.116 125.475 1.00 31.29 87 LYS A CA 1
ATOM 701 C C . LYS A 1 87 ? -20.640 63.825 126.761 1.00 31.21 87 LYS A C 1
ATOM 702 O O . LYS A 1 87 ? -20.863 65.024 126.892 1.00 33.12 87 LYS A O 1
ATOM 708 N N . ILE A 1 88 ? -20.048 63.103 127.706 1.00 29.64 88 ILE A N 1
ATOM 709 C CA . ILE A 1 88 ? -19.633 63.709 128.972 1.00 29.89 88 ILE A CA 1
ATOM 710 C C . ILE A 1 88 ? -18.099 63.750 129.052 1.00 30.05 88 ILE A C 1
ATOM 711 O O . ILE A 1 88 ? -17.460 62.708 129.121 1.00 32.38 88 ILE A O 1
ATOM 716 N N . LEU A 1 89 ? -17.510 64.944 129.043 1.00 28.50 89 LEU A N 1
ATOM 717 C CA . LEU A 1 89 ? -16.056 65.079 129.101 1.00 26.53 89 LEU A CA 1
ATOM 718 C C . LEU A 1 89 ? -15.598 65.695 130.422 1.00 27.41 89 LEU A C 1
ATOM 719 O O . LEU A 1 89 ? -16.262 66.582 130.955 1.00 25.68 89 LEU A O 1
ATOM 724 N N . ASN A 1 90 ? -14.444 65.251 130.927 1.00 29.32 90 ASN A N 1
ATOM 725 C CA . ASN A 1 90 ? -13.941 65.723 132.216 1.00 30.57 90 ASN A CA 1
ATOM 726 C C . ASN A 1 90 ? -13.485 67.164 132.350 1.00 31.88 90 ASN A C 1
ATOM 727 O O . ASN A 1 90 ? -13.356 67.657 133.467 1.00 35.26 90 ASN A O 1
ATOM 732 N N . GLY A 1 91 ? -13.212 67.848 131.252 1.00 31.21 91 GLY A N 1
ATOM 733 C CA . GLY A 1 91 ? -12.839 69.251 131.376 1.00 30.51 91 GLY A CA 1
ATOM 734 C C . GLY A 1 91 ? -11.544 69.571 132.095 1.00 29.50 91 GLY A C 1
ATOM 735 O O . GLY A 1 91 ? -10.947 70.612 131.863 1.00 30.72 91 GLY A O 1
ATOM 736 N N . LYS A 1 92 ? -11.102 68.697 132.981 1.00 28.51 92 LYS A N 1
ATOM 737 C CA . LYS A 1 92 ? -9.853 68.945 133.670 1.00 26.18 92 LYS A CA 1
ATOM 738 C C . LYS A 1 92 ? -8.758 68.572 132.682 1.00 26.62 92 LYS A C 1
ATOM 739 O O . LYS A 1 92 ? -7.621 69.020 132.810 1.00 28.66 92 LYS A O 1
ATOM 745 N N . PHE A 1 93 ? -9.098 67.750 131.693 1.00 25.82 93 PHE A N 1
ATOM 746 C CA . PHE A 1 93 ? -8.108 67.357 130.703 1.00 24.50 93 PHE A CA 1
ATOM 747 C C . PHE A 1 93 ? -7.760 68.532 129.815 1.00 24.20 93 PHE A C 1
ATOM 748 O O . PHE A 1 93 ? -6.830 68.466 129.013 1.00 24.84 93 PHE A O 1
ATOM 756 N N . PHE A 1 94 ? -8.504 69.618 129.974 1.00 23.14 94 PHE A N 1
ATOM 757 C CA . PHE A 1 94 ? -8.218 70.827 129.219 1.00 23.97 94 PHE A CA 1
ATOM 758 C C . PHE A 1 94 ? -6.857 71.357 129.667 1.00 22.25 94 PHE A C 1
ATOM 759 O O . PHE A 1 94 ? -6.153 72.015 128.911 1.00 21.12 94 PHE A O 1
ATOM 767 N N . PHE A 1 95 ? -6.498 71.058 130.909 1.00 21.29 95 PHE A N 1
ATOM 768 C CA . PHE A 1 95 ? -5.256 71.543 131.479 1.00 22.72 95 PHE A CA 1
ATOM 769 C C . PHE A 1 95 ? -4.039 70.726 131.110 1.00 24.49 95 PHE A C 1
ATOM 770 O O . PHE A 1 95 ? -2.991 70.850 131.742 1.00 26.67 95 PHE A O 1
ATOM 778 N N . ILE A 1 96 ? -4.179 69.899 130.081 1.00 24.93 96 ILE A N 1
ATOM 779 C CA . ILE A 1 96 ? -3.083 69.076 129.597 1.00 24.89 96 ILE A CA 1
ATOM 780 C C . ILE A 1 96 ? -2.140 69.992 128.813 1.00 26.57 96 ILE A C 1
ATOM 781 O O . ILE A 1 96 ? -2.572 70.974 128.221 1.00 26.45 96 ILE A O 1
ATOM 786 N N . SER A 1 97 ? -0.856 69.660 128.825 1.00 29.45 97 SER A N 1
ATOM 787 C CA . SER A 1 97 ? 0.189 70.434 128.159 1.00 31.05 97 SER A CA 1
ATOM 788 C C . SER A 1 97 ? -0.100 71.104 126.807 1.00 32.89 97 SER A C 1
ATOM 789 O O . SER A 1 97 ? -0.118 72.332 126.720 1.00 36.23 97 SER A O 1
ATOM 792 N N . ASN A 1 98 ? -0.274 70.333 125.742 1.00 32.24 98 ASN A N 1
ATOM 793 C CA . ASN A 1 98 ? -0.557 70.950 124.444 1.00 32.77 98 ASN A CA 1
ATOM 794 C C . ASN A 1 98 ? -1.925 70.513 124.011 1.00 34.19 98 ASN A C 1
ATOM 795 O O . ASN A 1 98 ? -2.091 69.752 123.041 1.00 33.70 98 ASN A O 1
ATOM 800 N N . PHE A 1 99 ? -2.908 71.007 124.750 1.00 34.04 99 PHE A N 1
ATOM 801 C CA . PHE A 1 99 ? -4.291 70.670 124.501 1.00 33.40 99 PHE A CA 1
ATOM 802 C C . PHE A 1 99 ? -4.824 71.290 123.224 1.00 33.64 99 PHE A C 1
ATOM 803 O O . PHE A 1 99 ? -4.375 72.354 122.794 1.00 34.85 99 PHE A O 1
ATOM 811 N N . ASP A 1 100 ? -5.774 70.586 122.622 1.00 33.39 100 ASP A N 1
ATOM 812 C CA . ASP A 1 100 ? -6.468 71.016 121.419 1.00 32.14 100 ASP A CA 1
ATOM 813 C C . ASP A 1 100 ? -7.729 70.169 121.360 1.00 31.63 100 ASP A C 1
ATOM 814 O O . ASP A 1 100 ? -7.674 68.957 121.163 1.00 31.71 100 ASP A O 1
ATOM 819 N N . PHE A 1 101 ? -8.867 70.820 121.546 1.00 29.80 101 PHE A N 1
ATOM 820 C CA . PHE A 1 101 ? -10.148 70.138 121.570 1.00 28.24 101 PHE A CA 1
ATOM 821 C C . PHE A 1 101 ? -10.447 69.236 120.379 1.00 27.21 101 PHE A C 1
ATOM 822 O O . PHE A 1 101 ? -10.984 68.142 120.544 1.00 25.89 101 PHE A O 1
ATOM 830 N N . LYS A 1 102 ? -10.114 69.697 119.178 1.00 25.68 102 LYS A N 1
ATOM 831 C CA . LYS A 1 102 ? -10.376 68.905 117.986 1.00 23.99 102 LYS A CA 1
ATOM 832 C C . LYS A 1 102 ? -9.560 67.617 117.957 1.00 23.01 102 LYS A C 1
ATOM 833 O O . LYS A 1 102 ? -10.055 66.581 117.540 1.00 23.73 102 LYS A O 1
ATOM 839 N N . ARG A 1 103 ? -8.311 67.673 118.394 1.00 22.63 103 ARG A N 1
ATOM 840 C CA . ARG A 1 103 ? -7.501 66.467 118.414 1.00 23.20 103 ARG A CA 1
ATOM 841 C C . ARG A 1 103 ? -8.005 65.576 119.538 1.00 23.33 103 ARG A C 1
ATOM 842 O O . ARG A 1 103 ? -8.071 64.352 119.408 1.00 23.63 103 ARG A O 1
ATOM 850 N N . TYR A 1 104 ? -8.366 66.199 120.650 1.00 22.37 104 TYR A N 1
ATOM 851 C CA . TYR A 1 104 ? -8.841 65.443 121.795 1.00 22.39 104 TYR A CA 1
ATOM 852 C C . TYR A 1 104 ? -10.114 64.671 121.492 1.00 23.34 104 TYR A C 1
ATOM 853 O O . TYR A 1 104 ? -10.242 63.518 121.885 1.00 24.24 104 TYR A O 1
ATOM 862 N N . CYS A 1 105 ? -11.049 65.308 120.795 1.00 23.63 105 CYS A N 1
ATOM 863 C CA . CYS A 1 105 ? -12.302 64.659 120.440 1.00 25.41 105 CYS A CA 1
ATOM 864 C C . CYS A 1 105 ? -12.116 63.633 119.331 1.00 27.05 105 CYS A C 1
ATOM 865 O O . CYS A 1 105 ? -12.793 62.610 119.312 1.00 29.04 105 CYS A O 1
ATOM 868 N N . LYS A 1 106 ? -11.208 63.910 118.403 1.00 27.72 106 LYS A N 1
ATOM 869 C CA . LYS A 1 106 ? -10.932 62.976 117.317 1.00 27.32 106 LYS A CA 1
ATOM 870 C C . LYS A 1 106 ? -10.634 61.616 117.921 1.00 27.62 106 LYS A C 1
ATOM 871 O O . LYS A 1 106 ? -11.308 60.636 117.618 1.00 27.87 106 LYS A O 1
ATOM 877 N N . LEU A 1 107 ? -9.624 61.577 118.786 1.00 28.23 107 LEU A N 1
ATOM 878 C CA . LEU A 1 107 ? -9.204 60.354 119.456 1.00 28.81 107 LEU A CA 1
ATOM 879 C C . LEU A 1 107 ? -10.337 59.694 120.226 1.00 29.57 107 LEU A C 1
ATOM 880 O O . LEU A 1 107 ? -10.319 58.486 120.449 1.00 30.80 107 LEU A O 1
ATOM 885 N N . ILE A 1 108 ? -11.314 60.485 120.650 1.00 29.45 108 ILE A N 1
ATOM 886 C CA . ILE A 1 108 ? -12.452 59.949 121.389 1.00 29.85 108 ILE A CA 1
ATOM 887 C C . ILE A 1 108 ? -13.515 59.381 120.456 1.00 31.50 108 ILE A C 1
ATOM 888 O O . ILE A 1 108 ? -14.025 58.284 120.683 1.00 31.86 108 ILE A O 1
ATOM 893 N N . GLU A 1 109 ? -13.850 60.133 119.413 1.00 33.24 109 GLU A N 1
ATOM 894 C CA . GLU A 1 109 ? -14.855 59.703 118.455 1.00 34.88 109 GLU A CA 1
ATOM 895 C C . GLU A 1 109 ? -14.416 58.538 117.580 1.00 36.55 109 GLU A C 1
ATOM 896 O O . GLU A 1 109 ? -15.249 57.778 117.092 1.00 37.84 109 GLU A O 1
ATOM 902 N N . ASN A 1 110 ? -13.114 58.405 117.358 1.00 37.37 110 ASN A N 1
ATOM 903 C CA . ASN A 1 110 ? -12.590 57.278 116.589 1.00 38.85 110 ASN A CA 1
ATOM 904 C C . ASN A 1 110 ? -11.568 56.660 117.537 1.00 39.51 110 ASN A C 1
ATOM 905 O O . ASN A 1 110 ? -10.367 56.684 117.282 1.00 41.09 110 ASN A O 1
ATOM 910 N N . PRO A 1 111 ? -12.052 56.085 118.649 1.00 39.10 111 PRO A N 1
ATOM 911 C CA . PRO A 1 111 ? -11.264 55.450 119.707 1.00 38.31 111 PRO A CA 1
ATOM 912 C C . PRO A 1 111 ? -9.861 55.023 119.338 1.00 38.26 111 PRO A C 1
ATOM 913 O O . PRO A 1 111 ? -9.674 54.157 118.492 1.00 38.57 111 PRO A O 1
ATOM 917 N N . ILE A 1 112 ? -8.867 55.644 119.961 1.00 38.15 112 ILE A N 1
ATOM 918 C CA . ILE A 1 112 ? -7.493 55.262 119.670 1.00 37.81 112 ILE A CA 1
ATOM 919 C C . ILE A 1 112 ? -7.265 54.006 120.450 1.00 37.98 112 ILE A C 1
ATOM 920 O O . ILE A 1 112 ? -7.479 53.981 121.659 1.00 39.07 112 ILE A O 1
ATOM 925 N N . THR A 1 113 ? -6.847 52.957 119.769 1.00 36.52 113 THR A N 1
ATOM 926 C CA . THR A 1 113 ? -6.550 51.728 120.458 1.00 35.09 113 THR A CA 1
ATOM 927 C C . THR A 1 113 ? -5.030 51.634 120.350 1.00 34.95 113 THR A C 1
ATOM 928 O O . THR A 1 113 ? -4.477 51.382 119.284 1.00 34.67 113 THR A O 1
ATOM 932 N N . ILE A 1 114 ? -4.366 51.912 121.468 1.00 34.19 114 ILE A N 1
ATOM 933 C CA . ILE A 1 114 ? -2.907 51.904 121.551 1.00 32.86 114 ILE A CA 1
ATOM 934 C C . ILE A 1 114 ? -2.381 50.490 121.757 1.00 33.28 114 ILE A C 1
ATOM 935 O O . ILE A 1 114 ? -3.028 49.661 122.386 1.00 33.13 114 ILE A O 1
ATOM 940 N N . ILE A 1 115 ? -1.195 50.233 121.223 1.00 33.27 115 ILE A N 1
ATOM 941 C CA . ILE A 1 115 ? -0.548 48.937 121.342 1.00 33.30 115 ILE A CA 1
ATOM 942 C C . ILE A 1 115 ? 0.888 49.182 121.777 1.00 33.33 115 ILE A C 1
ATOM 943 O O . ILE A 1 115 ? 1.661 49.800 121.048 1.00 35.05 115 ILE A O 1
ATOM 948 N N . SER A 1 116 ? 1.251 48.718 122.965 1.00 32.70 116 SER A N 1
ATOM 949 C CA . SER A 1 116 ? 2.610 48.938 123.432 1.00 33.42 116 SER A CA 1
ATOM 950 C C . SER A 1 116 ? 3.248 47.695 124.040 1.00 33.82 116 SER A C 1
ATOM 951 O O . SER A 1 116 ? 2.560 46.790 124.508 1.00 33.09 116 SER A O 1
ATOM 954 N N . ASP A 1 117 ? 4.577 47.658 124.014 1.00 34.10 117 ASP A N 1
ATOM 955 C CA . ASP A 1 117 ? 5.315 46.540 124.558 1.00 34.47 117 ASP A CA 1
ATOM 956 C C . ASP A 1 117 ? 5.354 46.607 126.079 1.00 34.90 117 ASP A C 1
ATOM 957 O O . ASP A 1 117 ? 5.584 45.595 126.739 1.00 35.74 117 ASP A O 1
ATOM 962 N N . ASP A 1 118 ? 5.104 47.792 126.634 1.00 34.00 118 ASP A N 1
ATOM 963 C CA . ASP A 1 118 ? 5.104 47.980 128.083 1.00 33.15 118 ASP A CA 1
ATOM 964 C C . ASP A 1 118 ? 3.816 48.649 128.530 1.00 32.61 118 ASP A C 1
ATOM 965 O O . ASP A 1 118 ? 2.818 48.592 127.826 1.00 31.02 118 ASP A O 1
ATOM 970 N N . CYS A 1 119 ? 3.846 49.295 129.692 1.00 34.53 119 CYS A N 1
ATOM 971 C CA . CYS A 1 119 ? 2.661 49.966 130.239 1.00 34.92 119 CYS A CA 1
ATOM 972 C C . CYS A 1 119 ? 2.344 51.318 129.625 1.00 33.29 119 CYS A C 1
ATOM 973 O O . CYS A 1 119 ? 1.261 51.851 129.858 1.00 34.21 119 CYS A O 1
ATOM 976 N N . TRP A 1 120 ? 3.281 51.875 128.859 1.00 31.07 120 TRP A N 1
ATOM 977 C CA . TRP A 1 120 ? 3.092 53.185 128.238 1.00 29.07 120 TRP A CA 1
ATOM 978 C C . TRP A 1 120 ? 1.646 53.455 127.842 1.00 29.13 120 TRP A C 1
ATOM 979 O O . TRP A 1 120 ? 0.997 54.354 128.377 1.00 28.74 120 TRP A O 1
ATOM 990 N N . GLY A 1 121 ? 1.156 52.666 126.893 1.00 28.37 121 GLY A N 1
ATOM 991 C CA . GLY A 1 121 ? -0.205 52.817 126.415 1.00 27.38 121 GLY A CA 1
ATOM 992 C C . GLY A 1 121 ? -1.242 53.009 127.499 1.00 26.01 121 GLY A C 1
ATOM 993 O O . GLY A 1 121 ? -2.082 53.894 127.396 1.00 27.71 121 GLY A O 1
ATOM 994 N N . GLY A 1 122 ? -1.197 52.179 128.532 1.00 25.27 122 GLY A N 1
ATOM 995 C CA . GLY A 1 122 ? -2.154 52.302 129.614 1.00 24.30 122 GLY A CA 1
ATOM 996 C C . GLY A 1 122 ? -2.037 53.659 130.278 1.00 24.71 122 GLY A C 1
ATOM 997 O O . GLY A 1 122 ? -3.042 54.327 130.523 1.00 24.59 122 GLY A O 1
ATOM 998 N N . LEU A 1 123 ? -0.805 54.071 130.567 1.00 23.82 123 LEU A N 1
ATOM 999 C CA . LEU A 1 123 ? -0.563 55.358 131.195 1.00 24.09 123 LEU A CA 1
ATOM 1000 C C . LEU A 1 123 ? -1.121 56.505 130.343 1.00 24.92 123 LEU A C 1
ATOM 1001 O O . LEU A 1 123 ? -1.907 57.323 130.822 1.00 25.92 123 LEU A O 1
ATOM 1006 N N . VAL A 1 124 ? -0.709 56.563 129.081 1.00 24.02 124 VAL A N 1
ATOM 1007 C CA . VAL A 1 124 ? -1.174 57.599 128.175 1.00 25.19 124 VAL A CA 1
ATOM 1008 C C . VAL A 1 124 ? -2.698 57.674 128.156 1.00 26.92 124 VAL A C 1
ATOM 1009 O O . VAL A 1 124 ? -3.276 58.762 128.186 1.00 28.64 124 VAL A O 1
ATOM 1013 N N . SER A 1 125 ? -3.356 56.523 128.103 1.00 27.60 125 SER A N 1
ATOM 1014 C CA . SER A 1 125 ? -4.810 56.509 128.109 1.00 28.28 125 SER A CA 1
ATOM 1015 C C . SER A 1 125 ? -5.368 57.169 129.365 1.00 28.43 125 SER A C 1
ATOM 1016 O O . SER A 1 125 ? -6.365 57.883 129.301 1.00 29.56 125 SER A O 1
ATOM 1019 N N . SER A 1 126 ? -4.725 56.934 130.504 1.00 27.58 126 SER A N 1
ATOM 1020 C CA . SER A 1 126 ? -5.171 57.522 131.758 1.00 26.85 126 SER A CA 1
ATOM 1021 C C . SER A 1 126 ? -4.932 59.019 131.764 1.00 27.74 126 SER A C 1
ATOM 1022 O O . SER A 1 126 ? -5.822 59.798 132.091 1.00 29.79 126 SER A O 1
ATOM 1025 N N . TYR A 1 127 ? -3.723 59.421 131.403 1.00 27.84 127 TYR A N 1
ATOM 1026 C CA . TYR A 1 127 ? -3.369 60.831 131.369 1.00 27.75 127 TYR A CA 1
ATOM 1027 C C . TYR A 1 127 ? -4.383 61.638 130.568 1.00 27.95 127 TYR A C 1
ATOM 1028 O O . TYR A 1 127 ? -4.656 62.793 130.888 1.00 28.68 127 TYR A O 1
ATOM 1037 N N . LEU A 1 128 ? -4.946 61.029 129.529 1.00 26.93 128 LEU A N 1
ATOM 1038 C CA . LEU A 1 128 ? -5.918 61.716 128.694 1.00 26.70 128 LEU A CA 1
ATOM 1039 C C . LEU A 1 128 ? -7.354 61.421 129.126 1.00 27.43 128 LEU A C 1
ATOM 1040 O O . LEU A 1 128 ? -8.303 62.070 128.685 1.00 28.14 128 LEU A O 1
ATOM 1045 N N . GLY A 1 129 ? -7.519 60.447 130.004 1.00 26.42 129 GLY A N 1
ATOM 1046 C CA . GLY A 1 129 ? -8.853 60.125 130.444 1.00 28.61 129 GLY A CA 1
ATOM 1047 C C . GLY A 1 129 ? -9.588 59.273 129.434 1.00 30.21 129 GLY A C 1
ATOM 1048 O O . GLY A 1 129 ? -10.813 59.253 129.407 1.00 32.46 129 GLY A O 1
ATOM 1049 N N . PHE A 1 130 ? -8.846 58.573 128.588 1.00 30.55 130 PHE A N 1
ATOM 1050 C CA . PHE A 1 130 ? -9.455 57.696 127.603 1.00 29.88 130 PHE A CA 1
ATOM 1051 C C . PHE A 1 130 ? -9.678 56.347 128.273 1.00 30.60 130 PHE A C 1
ATOM 1052 O O . PHE A 1 130 ? -9.118 56.068 129.334 1.00 28.76 130 PHE A O 1
ATOM 1060 N N . LYS A 1 131 ? -10.515 55.524 127.652 1.00 33.28 131 LYS A N 1
ATOM 1061 C CA . LYS A 1 131 ? -10.818 54.191 128.163 1.00 36.04 131 LYS A CA 1
ATOM 1062 C C . LYS A 1 131 ? -9.856 53.219 127.489 1.00 36.84 131 LYS A C 1
ATOM 1063 O O . LYS A 1 131 ? -9.399 53.473 126.372 1.00 39.40 131 LYS A O 1
ATOM 1065 N N . PHE A 1 132 ? -9.541 52.115 128.155 1.00 36.30 132 PHE A N 1
ATOM 1066 C CA . PHE A 1 132 ? -8.616 51.140 127.583 1.00 37.17 132 PHE A CA 1
ATOM 1067 C C . PHE A 1 132 ? -9.213 50.329 126.433 1.00 37.90 132 PHE A C 1
ATOM 1068 O O . PHE A 1 132 ? -9.733 49.228 126.633 1.00 38.43 132 PHE A O 1
ATOM 1076 N N . ASN A 1 133 ? -9.142 50.882 125.229 1.00 37.61 133 ASN A N 1
ATOM 1077 C CA . ASN A 1 133 ? -9.668 50.198 124.066 1.00 39.16 133 ASN A CA 1
ATOM 1078 C C . ASN A 1 133 ? -8.575 49.360 123.460 1.00 39.74 133 ASN A C 1
ATOM 1079 O O . ASN A 1 133 ? -8.319 49.421 122.254 1.00 39.98 133 ASN A O 1
ATOM 1084 N N . SER A 1 134 ? -7.931 48.582 124.324 1.00 39.15 134 SER A N 1
ATOM 1085 C CA . SER A 1 134 ? -6.845 47.703 123.936 1.00 38.88 134 SER A CA 1
ATOM 1086 C C . SER A 1 134 ? -6.538 46.741 125.079 1.00 40.31 134 SER A C 1
ATOM 1087 O O . SER A 1 134 ? -6.786 47.052 126.245 1.00 39.84 134 SER A O 1
ATOM 1090 N N . PRO A 1 135 ? -5.998 45.551 124.755 1.00 40.66 135 PRO A N 1
ATOM 1091 C CA . PRO A 1 135 ? -5.658 44.542 125.757 1.00 40.32 135 PRO A CA 1
ATOM 1092 C C . PRO A 1 135 ? -4.242 44.689 126.312 1.00 40.40 135 PRO A C 1
ATOM 1093 O O . PRO A 1 135 ? -3.848 43.938 127.202 1.00 40.43 135 PRO A O 1
ATOM 1097 N N . PHE A 1 136 ? -3.479 45.645 125.791 1.00 39.47 136 PHE A N 1
ATOM 1098 C CA . PHE A 1 136 ? -2.111 45.842 126.250 1.00 40.96 136 PHE A CA 1
ATOM 1099 C C . PHE A 1 136 ? -2.006 46.776 127.446 1.00 42.52 136 PHE A C 1
ATOM 1100 O O . PHE A 1 136 ? -1.574 47.929 127.339 1.00 43.76 136 PHE A O 1
ATOM 1108 N N . ILE A 1 137 ? -2.400 46.242 128.594 1.00 42.05 137 ILE A N 1
ATOM 1109 C CA . ILE A 1 137 ? -2.389 46.961 129.849 1.00 41.11 137 ILE A CA 1
ATOM 1110 C C . ILE A 1 137 ? -1.711 46.067 130.880 1.00 41.23 137 ILE A C 1
ATOM 1111 O O . ILE A 1 137 ? -1.956 44.868 130.918 1.00 40.95 137 ILE A O 1
ATOM 1116 N N . ASN A 1 138 ? -0.841 46.644 131.698 1.00 42.07 138 ASN A N 1
ATOM 1117 C CA . ASN A 1 138 ? -0.160 45.897 132.752 1.00 41.90 138 ASN A CA 1
ATOM 1118 C C . ASN A 1 138 ? 0.655 44.651 132.404 1.00 41.16 138 ASN A C 1
ATOM 1119 O O . ASN A 1 138 ? 0.528 43.626 133.076 1.00 41.20 138 ASN A O 1
ATOM 1124 N N . PHE A 1 139 ? 1.489 44.732 131.371 1.00 40.08 139 PHE A N 1
ATOM 1125 C CA . PHE A 1 139 ? 2.358 43.619 130.993 1.00 39.42 139 PHE A CA 1
ATOM 1126 C C . PHE A 1 139 ? 3.333 44.062 129.922 1.00 39.20 139 PHE A C 1
ATOM 1127 O O . PHE A 1 139 ? 3.053 44.992 129.173 1.00 40.01 139 PHE A O 1
ATOM 1135 N N . TYR A 1 140 ? 4.483 43.406 129.851 1.00 38.77 140 TYR A N 1
ATOM 1136 C CA . TYR A 1 140 ? 5.472 43.761 128.852 1.00 39.86 140 TYR A CA 1
ATOM 1137 C C . TYR A 1 140 ? 5.948 42.536 128.080 1.00 42.87 140 TYR A C 1
ATOM 1138 O O . TYR A 1 140 ? 5.900 41.414 128.583 1.00 44.14 140 TYR A O 1
ATOM 1147 N N . ILE A 1 141 ? 6.379 42.754 126.843 1.00 44.78 141 ILE A N 1
ATOM 1148 C CA . ILE A 1 141 ? 6.889 41.678 126.008 1.00 46.99 141 ILE A CA 1
ATOM 1149 C C . ILE A 1 141 ? 8.215 42.113 125.407 1.00 49.22 141 ILE A C 1
ATOM 1150 O O . ILE A 1 141 ? 8.313 43.180 124.798 1.00 49.59 141 ILE A O 1
ATOM 1155 N N . HIS A 1 142 ? 9.229 41.271 125.580 1.00 51.38 142 HIS A N 1
ATOM 1156 C CA . HIS A 1 142 ? 10.573 41.553 125.094 1.00 52.72 142 HIS A CA 1
ATOM 1157 C C . HIS A 1 142 ? 10.583 41.945 123.628 1.00 50.73 142 HIS A C 1
ATOM 1158 O O . HIS A 1 142 ? 9.736 41.515 122.859 1.00 50.46 142 HIS A O 1
ATOM 1165 N N . ASN A 1 143 ? 11.542 42.776 123.249 1.00 49.93 143 ASN A N 1
ATOM 1166 C CA . ASN A 1 143 ? 11.651 43.229 121.872 1.00 50.03 143 ASN A CA 1
ATOM 1167 C C . ASN A 1 143 ? 11.596 42.097 120.854 1.00 49.68 143 ASN A C 1
ATOM 1168 O O . ASN A 1 143 ? 10.789 42.140 119.926 1.00 48.97 143 ASN A O 1
ATOM 1173 N N . ASP A 1 144 ? 12.458 41.096 121.027 1.00 49.30 144 ASP A N 1
ATOM 1174 C CA . ASP A 1 144 ? 12.522 39.958 120.114 1.00 47.92 144 ASP A CA 1
ATOM 1175 C C . ASP A 1 144 ? 11.138 39.401 119.826 1.00 48.25 144 ASP A C 1
ATOM 1176 O O . ASP A 1 144 ? 10.737 39.285 118.671 1.00 48.70 144 ASP A O 1
ATOM 1178 N N . ASP A 1 145 ? 10.404 39.058 120.877 1.00 48.62 145 ASP A N 1
ATOM 1179 C CA . ASP A 1 145 ? 9.056 38.530 120.718 1.00 49.43 145 ASP A CA 1
ATOM 1180 C C . ASP A 1 145 ? 8.070 39.578 120.206 1.00 50.33 145 ASP A C 1
ATOM 1181 O O . ASP A 1 145 ? 7.205 39.268 119.397 1.00 51.72 145 ASP A O 1
ATOM 1186 N N . TYR A 1 146 ? 8.202 40.817 120.678 1.00 50.11 146 TYR A N 1
ATOM 1187 C CA . TYR A 1 146 ? 7.300 41.898 120.280 1.00 48.37 146 TYR A CA 1
ATOM 1188 C C . TYR A 1 146 ? 7.293 42.174 118.786 1.00 48.99 146 TYR A C 1
ATOM 1189 O O . TYR A 1 146 ? 6.229 42.260 118.175 1.00 48.62 146 TYR A O 1
ATOM 1198 N N . ILE A 1 147 ? 8.476 42.328 118.198 1.00 49.61 147 ILE A N 1
ATOM 1199 C CA . ILE A 1 147 ? 8.558 42.597 116.766 1.00 50.44 147 ILE A CA 1
ATOM 1200 C C . ILE A 1 147 ? 7.828 41.496 116.014 1.00 50.96 147 ILE A C 1
ATOM 1201 O O . ILE A 1 147 ? 7.177 41.762 115.009 1.00 50.78 147 ILE A O 1
ATOM 1206 N N . LYS A 1 148 ? 7.937 40.264 116.513 1.00 51.55 148 LYS A N 1
ATOM 1207 C CA . LYS A 1 148 ? 7.269 39.119 115.898 1.00 51.90 148 LYS A CA 1
ATOM 1208 C C . LYS A 1 148 ? 5.766 39.345 115.816 1.00 51.18 148 LYS A C 1
ATOM 1209 O O . LYS A 1 148 ? 5.159 39.135 114.773 1.00 51.95 148 LYS A O 1
ATOM 1215 N N . PHE A 1 149 ? 5.178 39.782 116.923 1.00 51.11 149 PHE A N 1
ATOM 1216 C CA . PHE A 1 149 ? 3.743 40.038 117.008 1.00 51.48 149 PHE A CA 1
ATOM 1217 C C . PHE A 1 149 ? 3.209 41.107 116.062 1.00 52.27 149 PHE A C 1
ATOM 1218 O O . PHE A 1 149 ? 2.172 40.925 115.437 1.00 51.85 149 PHE A O 1
ATOM 1226 N N . LEU A 1 150 ? 3.898 42.235 115.975 1.00 54.56 150 LEU A N 1
ATOM 1227 C CA . LEU A 1 150 ? 3.440 43.313 115.108 1.00 57.08 150 LEU A CA 1
ATOM 1228 C C . LEU A 1 150 ? 3.489 42.921 113.633 1.00 58.94 150 LEU A C 1
ATOM 1229 O O . LEU A 1 150 ? 2.837 43.551 112.795 1.00 59.15 150 LEU A O 1
ATOM 1234 N N . GLU A 1 151 ? 4.264 41.884 113.322 1.00 60.96 151 GLU A N 1
ATOM 1235 C CA . GLU A 1 151 ? 4.400 41.404 111.948 1.00 62.22 151 GLU A CA 1
ATOM 1236 C C . GLU A 1 151 ? 3.305 40.402 111.579 1.00 63.96 151 GLU A C 1
ATOM 1237 O O . GLU A 1 151 ? 2.983 40.233 110.403 1.00 64.09 151 GLU A O 1
ATOM 1243 N N . ASN A 1 152 ? 2.737 39.740 112.583 1.00 65.52 152 ASN A N 1
ATOM 1244 C CA . ASN A 1 152 ? 1.664 38.777 112.360 1.00 67.53 152 ASN A CA 1
ATOM 1245 C C . ASN A 1 152 ? 0.670 38.875 113.512 1.00 67.27 152 ASN A C 1
ATOM 1246 O O . ASN A 1 152 ? 0.530 37.955 114.323 1.00 66.45 152 ASN A O 1
ATOM 1259 N N . ASP A 1 154 ? -3.158 39.525 113.799 1.00 65.82 154 ASP A N 1
ATOM 1260 C CA . ASP A 1 154 ? -4.393 38.736 113.814 1.00 65.34 154 ASP A CA 1
ATOM 1261 C C . ASP A 1 154 ? -4.196 37.275 114.217 1.00 64.54 154 ASP A C 1
ATOM 1262 O O . ASP A 1 154 ? -5.001 36.717 114.973 1.00 63.86 154 ASP A O 1
ATOM 1267 N N . TYR A 1 155 ? -3.137 36.654 113.701 1.00 62.84 155 TYR A N 1
ATOM 1268 C CA . TYR A 1 155 ? -2.844 35.270 114.040 1.00 60.45 155 TYR A CA 1
ATOM 1269 C C . TYR A 1 155 ? -2.812 35.189 115.555 1.00 59.81 155 TYR A C 1
ATOM 1270 O O . TYR A 1 155 ? -3.754 34.696 116.174 1.00 60.95 155 TYR A O 1
ATOM 1279 N N . TYR A 1 156 ? -1.735 35.703 116.144 1.00 58.00 156 TYR A N 1
ATOM 1280 C CA . TYR A 1 156 ? -1.560 35.697 117.590 1.00 56.16 156 TYR A CA 1
ATOM 1281 C C . TYR A 1 156 ? -2.800 36.120 118.363 1.00 56.43 156 TYR A C 1
ATOM 1282 O O . TYR A 1 156 ? -3.080 35.576 119.430 1.00 56.08 156 TYR A O 1
ATOM 1291 N N . LEU A 1 157 ? -3.544 37.085 117.835 1.00 56.56 157 LEU A N 1
ATOM 1292 C CA . LEU A 1 157 ? -4.746 37.542 118.517 1.00 57.80 157 LEU A CA 1
ATOM 1293 C C . LEU A 1 157 ? -5.829 36.469 118.549 1.00 59.85 157 LEU A C 1
ATOM 1294 O O . LEU A 1 157 ? -6.813 36.596 119.278 1.00 60.24 157 LEU A O 1
ATOM 1299 N N . GLU A 1 158 ? -5.644 35.415 117.758 1.00 62.02 158 GLU A N 1
ATOM 1300 C CA . GLU A 1 158 ? -6.601 34.319 117.708 1.00 63.46 158 GLU A CA 1
ATOM 1301 C C . GLU A 1 158 ? -6.207 33.200 118.662 1.00 63.10 158 GLU A C 1
ATOM 1302 O O . GLU A 1 158 ? -7.058 32.440 119.121 1.00 63.39 158 GLU A O 1
ATOM 1308 N N . GLN A 1 159 ? -4.916 33.108 118.964 1.00 63.34 159 GLN A N 1
ATOM 1309 C CA . GLN A 1 159 ? -4.409 32.095 119.887 1.00 63.83 159 GLN A CA 1
ATOM 1310 C C . GLN A 1 159 ? -4.930 32.306 121.301 1.00 63.80 159 GLN A C 1
ATOM 1311 O O . GLN A 1 159 ? -5.013 33.436 121.788 1.00 64.21 159 GLN A O 1
ATOM 1317 N N . GLU A 1 160 ? -5.280 31.211 121.959 1.00 63.45 160 GLU A N 1
ATOM 1318 C CA . GLU A 1 160 ? -5.769 31.277 123.327 1.00 63.59 160 GLU A CA 1
ATOM 1319 C C . GLU A 1 160 ? -4.566 31.594 124.211 1.00 63.03 160 GLU A C 1
ATOM 1320 O O . GLU A 1 160 ? -3.442 31.184 123.903 1.00 63.49 160 GLU A O 1
ATOM 1326 N N . LEU A 1 161 ? -4.786 32.328 125.296 1.00 60.78 161 LEU A N 1
ATOM 1327 C CA . LEU A 1 161 ? -3.688 32.651 126.196 1.00 58.51 161 LEU A CA 1
ATOM 1328 C C . LEU A 1 161 ? -3.429 31.401 127.027 1.00 56.92 161 LEU A C 1
ATOM 1329 O O . LEU A 1 161 ? -4.334 30.876 127.679 1.00 56.17 161 LEU A O 1
ATOM 1334 N N . LYS A 1 162 ? -2.194 30.918 126.984 1.00 55.54 162 LYS A N 1
ATOM 1335 C CA . LYS A 1 162 ? -1.824 29.718 127.716 1.00 54.42 162 LYS A CA 1
ATOM 1336 C C . LYS A 1 162 ? -0.741 30.008 128.751 1.00 53.51 162 LYS A C 1
ATOM 1337 O O . LYS A 1 162 ? 0.360 30.434 128.408 1.00 53.73 162 LYS A O 1
ATOM 1339 N N . VAL A 1 163 ? -1.065 29.772 130.019 1.00 52.11 163 VAL A N 1
ATOM 1340 C CA . VAL A 1 163 ? -0.133 30.002 131.115 1.00 50.81 163 VAL A CA 1
ATOM 1341 C C . VAL A 1 163 ? 1.256 29.494 130.759 1.00 50.98 163 VAL A C 1
ATOM 1342 O O . VAL A 1 163 ? 1.401 28.490 130.069 1.00 51.24 163 VAL A O 1
ATOM 1346 N N . GLU A 1 164 ? 2.276 30.207 131.219 1.00 50.95 164 GLU A N 1
ATOM 1347 C CA . GLU A 1 164 ? 3.659 29.815 130.988 1.00 50.62 164 GLU A CA 1
ATOM 1348 C C . GLU A 1 164 ? 4.315 29.815 132.366 1.00 50.61 164 GLU A C 1
ATOM 1349 O O . GLU A 1 164 ? 5.366 29.209 132.568 1.00 51.13 164 GLU A O 1
ATOM 1351 N N . GLN A 1 165 ? 3.663 30.496 133.308 1.00 50.82 165 GLN A N 1
ATOM 1352 C CA . GLN A 1 165 ? 4.122 30.609 134.692 1.00 51.58 165 GLN A CA 1
ATOM 1353 C C . GLN A 1 165 ? 2.963 31.104 135.547 1.00 52.45 165 GLN A C 1
ATOM 1354 O O . GLN A 1 165 ? 2.274 32.045 135.169 1.00 52.70 165 GLN A O 1
ATOM 1360 N N . GLU A 1 166 ? 2.756 30.481 136.704 1.00 53.50 166 GLU A N 1
ATOM 1361 C CA . GLU A 1 166 ? 1.635 30.846 137.563 1.00 54.54 166 GLU A CA 1
ATOM 1362 C C . GLU A 1 166 ? 1.863 32.037 138.488 1.00 54.39 166 GLU A C 1
ATOM 1363 O O . GLU A 1 166 ? 0.901 32.627 138.993 1.00 55.23 166 GLU A O 1
ATOM 1369 N N . GLY A 1 167 ? 3.123 32.386 138.722 1.00 52.70 167 GLY A N 1
ATOM 1370 C CA . GLY A 1 167 ? 3.415 33.524 139.577 1.00 50.96 167 GLY A CA 1
ATOM 1371 C C . GLY A 1 167 ? 3.121 33.355 141.058 1.00 49.14 167 GLY A C 1
ATOM 1372 O O . GLY A 1 167 ? 2.032 32.949 141.451 1.00 48.62 167 GLY A O 1
ATOM 1373 N N . ASN A 1 168 ? 4.105 33.692 141.882 1.00 47.99 168 ASN A N 1
ATOM 1374 C CA . ASN A 1 168 ? 3.985 33.587 143.327 1.00 47.43 168 ASN A CA 1
ATOM 1375 C C . ASN A 1 168 ? 4.580 34.836 143.966 1.00 47.81 168 ASN A C 1
ATOM 1376 O O . ASN A 1 168 ? 5.714 35.208 143.676 1.00 47.80 168 ASN A O 1
ATOM 1381 N N . VAL A 1 169 ? 3.815 35.478 144.843 1.00 48.00 169 VAL A N 1
ATOM 1382 C CA . VAL A 1 169 ? 4.286 36.680 145.513 1.00 48.36 169 VAL A CA 1
ATOM 1383 C C . VAL A 1 169 ? 5.440 36.457 146.483 1.00 49.27 169 VAL A C 1
ATOM 1384 O O . VAL A 1 169 ? 6.212 37.382 146.728 1.00 50.84 169 VAL A O 1
ATOM 1388 N N . TYR A 1 170 ? 5.574 35.250 147.029 1.00 48.85 170 TYR A N 1
ATOM 1389 C CA . TYR A 1 170 ? 6.654 34.990 147.981 1.00 49.25 170 TYR A CA 1
ATOM 1390 C C . TYR A 1 170 ? 7.986 34.586 147.366 1.00 48.93 170 TYR A C 1
ATOM 1391 O O . TYR A 1 170 ? 8.820 33.951 148.012 1.00 49.91 170 TYR A O 1
ATOM 1400 N N . SER A 1 171 ? 8.177 34.964 146.112 1.00 48.52 171 SER A N 1
ATOM 1401 C CA . SER A 1 171 ? 9.405 34.685 145.383 1.00 47.76 171 SER A CA 1
ATOM 1402 C C . SER A 1 171 ? 9.419 35.745 144.295 1.00 47.84 171 SER A C 1
ATOM 1403 O O . SER A 1 171 ? 10.129 35.635 143.293 1.00 47.57 171 SER A O 1
ATOM 1406 N N . CYS A 1 172 ? 8.606 36.774 144.520 1.00 47.22 172 CYS A N 1
ATOM 1407 C CA . CYS A 1 172 ? 8.465 37.889 143.599 1.00 46.63 172 CYS A CA 1
ATOM 1408 C C . CYS A 1 172 ? 8.320 37.402 142.165 1.00 45.93 172 CYS A C 1
ATOM 1409 O O . CYS A 1 172 ? 8.816 38.027 141.235 1.00 45.58 172 CYS A O 1
ATOM 1412 N N . THR A 1 173 ? 7.630 36.279 141.999 1.00 45.85 173 THR A N 1
ATOM 1413 C CA . THR A 1 173 ? 7.400 35.698 140.684 1.00 45.81 173 THR A CA 1
ATOM 1414 C C . THR A 1 173 ? 6.074 36.182 140.126 1.00 46.59 173 THR A C 1
ATOM 1415 O O . THR A 1 173 ? 5.028 35.989 140.738 1.00 45.60 173 THR A O 1
ATOM 1427 N N . PRO A 1 175 ? 2.998 36.338 137.205 1.00 51.29 175 PRO A N 1
ATOM 1428 C CA . PRO A 1 175 ? 2.298 35.434 136.293 1.00 50.65 175 PRO A CA 1
ATOM 1429 C C . PRO A 1 175 ? 2.679 35.731 134.849 1.00 49.39 175 PRO A C 1
ATOM 1430 O O . PRO A 1 175 ? 2.561 36.873 134.409 1.00 49.78 175 PRO A O 1
ATOM 1434 N N . LYS A 1 176 ? 3.143 34.722 134.116 1.00 47.83 176 LYS A N 1
ATOM 1435 C CA . LYS A 1 176 ? 3.496 34.919 132.715 1.00 46.45 176 LYS A CA 1
ATOM 1436 C C . LYS A 1 176 ? 2.498 34.222 131.815 1.00 47.29 176 LYS A C 1
ATOM 1437 O O . LYS A 1 176 ? 1.862 33.251 132.212 1.00 48.47 176 LYS A O 1
ATOM 1443 N N . GLY A 1 177 ? 2.357 34.730 130.599 1.00 48.16 177 GLY A N 1
ATOM 1444 C CA . GLY A 1 177 ? 1.420 34.150 129.657 1.00 48.67 177 GLY A CA 1
ATOM 1445 C C . GLY A 1 177 ? 2.096 33.762 128.362 1.00 49.10 177 GLY A C 1
ATOM 1446 O O . GLY A 1 177 ? 3.253 34.105 128.121 1.00 49.08 177 GLY A O 1
ATOM 1447 N N . SER A 1 178 ? 1.369 33.058 127.508 1.00 49.90 178 SER A N 1
ATOM 1448 C CA . SER A 1 178 ? 1.944 32.614 126.253 1.00 50.03 178 SER A CA 1
ATOM 1449 C C . SER A 1 178 ? 0.942 32.717 125.121 1.00 49.27 178 SER A C 1
ATOM 1450 O O . SER A 1 178 ? -0.250 32.524 125.326 1.00 49.27 178 SER A O 1
ATOM 1453 N N . LEU A 1 179 ? 1.437 33.034 123.932 1.00 49.67 179 LEU A N 1
ATOM 1454 C CA . LEU A 1 179 ? 0.603 33.158 122.744 1.00 51.85 179 LEU A CA 1
ATOM 1455 C C . LEU A 1 179 ? 1.428 32.685 121.558 1.00 54.58 179 LEU A C 1
ATOM 1456 O O . LEU A 1 179 ? 2.399 33.332 121.168 1.00 55.40 179 LEU A O 1
ATOM 1461 N N . GLY A 1 180 ? 1.031 31.558 120.982 1.00 56.85 180 GLY A N 1
ATOM 1462 C CA . GLY A 1 180 ? 1.774 30.992 119.870 1.00 58.40 180 GLY A CA 1
ATOM 1463 C C . GLY A 1 180 ? 2.171 29.611 120.344 1.00 59.36 180 GLY A C 1
ATOM 1464 O O . GLY A 1 180 ? 1.860 29.253 121.486 1.00 59.43 180 GLY A O 1
ATOM 1465 N N . THR A 1 181 ? 2.872 28.839 119.521 1.00 59.49 181 THR A N 1
ATOM 1466 C CA . THR A 1 181 ? 3.222 27.494 119.945 1.00 59.95 181 THR A CA 1
ATOM 1467 C C . THR A 1 181 ? 4.601 26.983 119.552 1.00 60.53 181 THR A C 1
ATOM 1468 O O . THR A 1 181 ? 5.358 26.495 120.397 1.00 59.67 181 THR A O 1
ATOM 1472 N N . GLY A 1 182 ? 4.923 27.074 118.269 1.00 61.60 182 GLY A N 1
ATOM 1473 C CA . GLY A 1 182 ? 6.213 26.594 117.817 1.00 63.34 182 GLY A CA 1
ATOM 1474 C C . GLY A 1 182 ? 7.344 27.461 118.321 1.00 63.85 182 GLY A C 1
ATOM 1475 O O . GLY A 1 182 ? 7.184 28.204 119.285 1.00 64.13 182 GLY A O 1
ATOM 1476 N N . ASP A 1 183 ? 8.499 27.356 117.672 1.00 64.52 183 ASP A N 1
ATOM 1477 C CA . ASP A 1 183 ? 9.654 28.158 118.035 1.00 64.19 183 ASP A CA 1
ATOM 1478 C C . ASP A 1 183 ? 9.271 29.601 117.747 1.00 63.34 183 ASP A C 1
ATOM 1479 O O . ASP A 1 183 ? 10.109 30.501 117.753 1.00 63.85 183 ASP A O 1
ATOM 1484 N N . ASN A 1 184 ? 7.985 29.798 117.479 1.00 61.84 184 ASN A N 1
ATOM 1485 C CA . ASN A 1 184 ? 7.437 31.117 117.215 1.00 60.59 184 ASN A CA 1
ATOM 1486 C C . ASN A 1 184 ? 6.394 31.461 118.294 1.00 58.96 184 ASN A C 1
ATOM 1487 O O . ASN A 1 184 ? 5.408 32.152 118.037 1.00 57.51 184 ASN A O 1
ATOM 1492 N N . LYS A 1 185 ? 6.622 30.963 119.506 1.00 57.34 185 LYS A N 1
ATOM 1493 C CA . LYS A 1 185 ? 5.728 31.241 120.624 1.00 55.51 185 LYS A CA 1
ATOM 1494 C C . LYS A 1 185 ? 6.107 32.583 121.251 1.00 55.54 185 LYS A C 1
ATOM 1495 O O . LYS A 1 185 ? 7.271 32.999 121.209 1.00 55.81 185 LYS A O 1
ATOM 1501 N N . ILE A 1 186 ? 5.115 33.244 121.842 1.00 54.46 186 ILE A N 1
ATOM 1502 C CA . ILE A 1 186 ? 5.293 34.558 122.457 1.00 51.64 186 ILE A CA 1
ATOM 1503 C C . ILE A 1 186 ? 5.029 34.538 123.957 1.00 50.80 186 ILE A C 1
ATOM 1504 O O . ILE A 1 186 ? 4.204 33.754 124.432 1.00 51.95 186 ILE A O 1
ATOM 1509 N N . ILE A 1 187 ? 5.730 35.390 124.705 1.00 48.18 187 ILE A N 1
ATOM 1510 C CA . ILE A 1 187 ? 5.521 35.452 126.150 1.00 46.25 187 ILE A CA 1
ATOM 1511 C C . ILE A 1 187 ? 5.074 36.827 126.658 1.00 44.77 187 ILE A C 1
ATOM 1512 O O . ILE A 1 187 ? 5.686 37.847 126.337 1.00 43.22 187 ILE A O 1
ATOM 1517 N N . LEU A 1 188 ? 4.005 36.837 127.451 1.00 42.70 188 LEU A N 1
ATOM 1518 C CA . LEU A 1 188 ? 3.492 38.070 128.038 1.00 42.31 188 LEU A CA 1
ATOM 1519 C C . LEU A 1 188 ? 3.856 38.066 129.510 1.00 43.00 188 LEU A C 1
ATOM 1520 O O . LEU A 1 188 ? 3.476 37.154 130.235 1.00 44.75 188 LEU A O 1
ATOM 1525 N N . ASN A 1 189 ? 4.593 39.075 129.960 1.00 43.06 189 ASN A N 1
ATOM 1526 C CA . ASN A 1 189 ? 4.976 39.134 131.360 1.00 43.06 189 ASN A CA 1
ATOM 1527 C C . ASN A 1 189 ? 4.042 40.077 132.117 1.00 43.29 189 ASN A C 1
ATOM 1528 O O . ASN A 1 189 ? 4.280 41.278 132.172 1.00 43.47 189 ASN A O 1
ATOM 1533 N N . PHE A 1 190 ? 2.979 39.529 132.696 1.00 43.70 190 PHE A N 1
ATOM 1534 C CA . PHE A 1 190 ? 2.013 40.338 133.438 1.00 45.35 190 PHE A CA 1
ATOM 1535 C C . PHE A 1 190 ? 2.607 40.735 134.770 1.00 47.31 190 PHE A C 1
ATOM 1536 O O . PHE A 1 190 ? 2.887 39.875 135.593 1.00 49.66 190 PHE A O 1
ATOM 1544 N N . ASN A 1 191 ? 2.779 42.028 135.007 1.00 49.33 191 ASN A N 1
ATOM 1545 C CA . ASN A 1 191 ? 3.374 42.446 136.269 1.00 53.18 191 ASN A CA 1
ATOM 1546 C C . ASN A 1 191 ? 2.459 43.279 137.158 1.00 54.34 191 ASN A C 1
ATOM 1547 O O . ASN A 1 191 ? 2.926 44.079 137.966 1.00 53.83 191 ASN A O 1
ATOM 1552 N N . HIS A 1 192 ? 1.155 43.090 137.018 1.00 55.87 192 HIS A N 1
ATOM 1553 C CA . HIS A 1 192 ? 0.206 43.830 137.837 1.00 57.89 192 HIS A CA 1
ATOM 1554 C C . HIS A 1 192 ? -0.793 42.869 138.441 1.00 57.48 192 HIS A C 1
ATOM 1555 O O . HIS A 1 192 ? -1.245 43.056 139.564 1.00 57.74 192 HIS A O 1
ATOM 1562 N N . GLN A 1 193 ? -1.126 41.829 137.688 1.00 58.21 193 GLN A N 1
ATOM 1563 C CA . GLN A 1 193 ? -2.071 40.825 138.147 1.00 57.85 193 GLN A CA 1
ATOM 1564 C C . GLN A 1 193 ? -1.476 39.878 139.184 1.00 57.41 193 GLN A C 1
ATOM 1565 O O . GLN A 1 193 ? -0.272 39.625 139.193 1.00 56.92 193 GLN A O 1
ATOM 1571 N N . ALA A 1 194 ? -2.333 39.367 140.063 1.00 57.13 194 ALA A N 1
ATOM 1572 C CA . ALA A 1 194 ? -1.908 38.440 141.103 1.00 57.00 194 ALA A CA 1
ATOM 1573 C C . ALA A 1 194 ? -1.703 37.045 140.515 1.00 57.16 194 ALA A C 1
ATOM 1574 O O . ALA A 1 194 ? -0.619 36.465 140.629 1.00 57.92 194 ALA A O 1
ATOM 1576 N N . SER A 1 195 ? -2.752 36.520 139.880 1.00 56.39 195 SER A N 1
ATOM 1577 C CA . SER A 1 195 ? -2.722 35.193 139.266 1.00 54.77 195 SER A CA 1
ATOM 1578 C C . SER A 1 195 ? -2.939 35.260 137.760 1.00 54.34 195 SER A C 1
ATOM 1579 O O . SER A 1 195 ? -3.631 36.147 137.258 1.00 54.13 195 SER A O 1
ATOM 1582 N N . PHE A 1 196 ? -2.362 34.296 137.051 1.00 53.90 196 PHE A N 1
ATOM 1583 C CA . PHE A 1 196 ? -2.494 34.212 135.600 1.00 52.60 196 PHE A CA 1
ATOM 1584 C C . PHE A 1 196 ? -3.955 34.281 135.168 1.00 51.93 196 PHE A C 1
ATOM 1585 O O . PHE A 1 196 ? -4.321 35.071 134.306 1.00 51.46 196 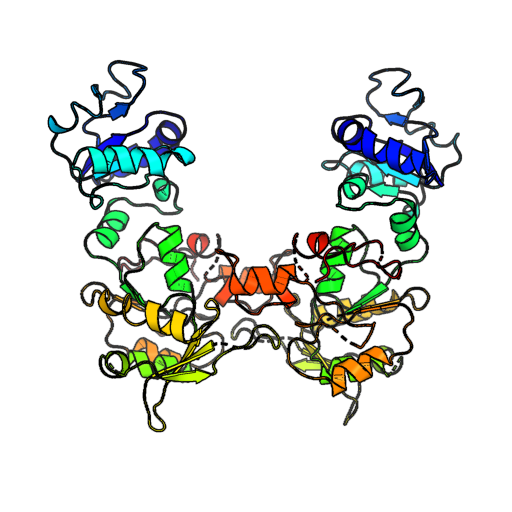PHE A O 1
ATOM 1593 N N . ALA A 1 197 ? -4.784 33.432 135.763 1.00 52.12 197 ALA A N 1
ATOM 1594 C CA . ALA A 1 197 ? -6.202 33.394 135.430 1.00 51.74 197 ALA A CA 1
ATOM 1595 C C . ALA A 1 197 ? -6.796 34.796 135.341 1.00 51.35 197 ALA A C 1
ATOM 1596 O O . ALA A 1 197 ? -7.420 35.151 134.342 1.00 50.55 197 ALA A O 1
ATOM 1598 N N . GLU A 1 198 ? -6.587 35.591 136.386 1.00 51.93 198 GLU A N 1
ATOM 1599 C CA . GLU A 1 198 ? -7.107 36.950 136.436 1.00 53.09 198 GLU A CA 1
ATOM 1600 C C . GLU A 1 198 ? -6.598 37.779 135.263 1.00 52.00 198 GLU A C 1
ATOM 1601 O O . GLU A 1 198 ? -7.329 38.597 134.694 1.00 50.96 198 GLU A O 1
ATOM 1607 N N . ALA A 1 199 ? -5.337 37.568 134.904 1.00 50.70 199 ALA A N 1
ATOM 1608 C CA . ALA A 1 199 ? -4.744 38.286 133.786 1.00 49.51 199 ALA A CA 1
ATOM 1609 C C . ALA A 1 199 ? -5.437 37.850 132.498 1.00 49.80 199 ALA A C 1
ATOM 1610 O O . ALA A 1 199 ? -5.858 38.684 131.699 1.00 49.60 199 ALA A O 1
ATOM 1612 N N . LYS A 1 200 ? -5.562 36.537 132.308 1.00 50.78 200 LYS A N 1
ATOM 1613 C CA . LYS A 1 200 ? -6.215 35.988 131.122 1.00 50.34 200 LYS A CA 1
ATOM 1614 C C . LYS A 1 200 ? -7.604 36.589 130.962 1.00 50.52 200 LYS A C 1
ATOM 1615 O O . LYS A 1 200 ? -7.996 36.954 129.861 1.00 50.39 200 LYS A O 1
ATOM 1617 N N . ASN A 1 201 ? -8.344 36.702 132.061 1.00 51.54 201 ASN A N 1
ATOM 1618 C CA . ASN A 1 201 ? -9.688 37.271 132.009 1.00 53.46 201 ASN A CA 1
ATOM 1619 C C . ASN A 1 201 ? -9.664 38.639 131.357 1.00 54.26 201 ASN A C 1
ATOM 1620 O O . ASN A 1 201 ? -10.393 38.894 130.396 1.00 54.34 201 ASN A O 1
ATOM 1625 N N . ASP A 1 202 ? -8.823 39.517 131.892 1.00 54.66 202 ASP A N 1
ATOM 1626 C CA . ASP A 1 202 ? -8.697 40.870 131.375 1.00 55.18 202 ASP A CA 1
ATOM 1627 C C . ASP A 1 202 ? -8.306 40.856 129.914 1.00 55.24 202 ASP A C 1
ATOM 1628 O O . ASP A 1 202 ? -8.886 41.567 129.093 1.00 56.32 202 ASP A O 1
ATOM 1633 N N . TRP A 1 203 ? -7.323 40.032 129.587 1.00 54.78 203 TRP A N 1
ATOM 1634 C CA . TRP A 1 203 ? -6.856 39.937 128.216 1.00 54.81 203 TRP A CA 1
ATOM 1635 C C . TRP A 1 203 ? -7.983 39.658 127.233 1.00 55.55 203 TRP A C 1
ATOM 1636 O O . TRP A 1 203 ? -8.299 40.487 126.380 1.00 54.98 203 TRP A O 1
ATOM 1647 N N . ASP A 1 204 ? -8.587 38.484 127.346 1.00 57.50 204 ASP A N 1
ATOM 1648 C CA . ASP A 1 204 ? -9.666 38.143 126.444 1.00 59.25 204 ASP A CA 1
ATOM 1649 C C . ASP A 1 204 ? -10.992 38.683 126.951 1.00 58.91 204 ASP A C 1
ATOM 1650 O O . ASP A 1 204 ? -11.823 37.970 127.508 1.00 60.10 204 ASP A O 1
ATOM 1655 N N . GLU A 1 205 ? -11.141 39.985 126.762 1.00 58.68 205 GLU A N 1
ATOM 1656 C CA . GLU A 1 205 ? -12.327 40.744 127.120 1.00 58.40 205 GLU A CA 1
ATOM 1657 C C . GLU A 1 205 ? -12.021 42.095 126.543 1.00 57.07 205 GLU A C 1
ATOM 1658 O O . GLU A 1 205 ? -12.777 42.650 125.747 1.00 57.69 205 GLU A O 1
ATOM 1664 N N . ARG A 1 206 ? -10.875 42.610 126.964 1.00 54.67 206 ARG A N 1
ATOM 1665 C CA . ARG A 1 206 ? -10.401 43.892 126.506 1.00 51.83 206 ARG A CA 1
ATOM 1666 C C . ARG A 1 206 ? -9.975 43.703 125.059 1.00 49.99 206 ARG A C 1
ATOM 1667 O O . ARG A 1 206 ? -10.126 44.602 124.233 1.00 49.40 206 ARG A O 1
ATOM 1675 N N . LYS A 1 207 ? -9.458 42.514 124.761 1.00 48.50 207 LYS A N 1
ATOM 1676 C CA . LYS A 1 207 ? -9.017 42.182 123.413 1.00 48.36 207 LYS A CA 1
ATOM 1677 C C . LYS A 1 207 ? -10.094 42.573 122.408 1.00 48.97 207 LYS A C 1
ATOM 1678 O O . LYS A 1 207 ? -9.804 43.163 121.370 1.00 49.44 207 LYS A O 1
ATOM 1680 N N . THR A 1 208 ? -11.342 42.261 122.745 1.00 49.34 208 THR A N 1
ATOM 1681 C CA . THR A 1 208 ? -12.491 42.543 121.888 1.00 48.20 208 THR A CA 1
ATOM 1682 C C . THR A 1 208 ? -12.690 44.014 121.564 1.00 47.51 208 THR A C 1
ATOM 1683 O O . THR A 1 208 ? -13.471 44.344 120.676 1.00 47.72 208 THR A O 1
ATOM 1687 N N . ARG A 1 209 ? -12.001 44.902 122.273 1.00 46.82 209 ARG A N 1
ATOM 1688 C CA . ARG A 1 209 ? -12.173 46.330 122.030 1.00 45.78 209 ARG A CA 1
ATOM 1689 C C . ARG A 1 209 ? -11.300 46.931 120.935 1.00 44.12 209 ARG A C 1
ATOM 1690 O O . ARG A 1 209 ? -11.557 48.053 120.497 1.00 43.13 209 ARG A O 1
ATOM 1698 N N . ILE A 1 210 ? -10.278 46.198 120.500 1.00 41.28 210 ILE A N 1
ATOM 1699 C CA . ILE A 1 210 ? -9.377 46.684 119.454 1.00 39.81 210 ILE A CA 1
ATOM 1700 C C . ILE A 1 210 ? -10.135 47.421 118.358 1.00 39.79 210 ILE A C 1
ATOM 1701 O O . ILE A 1 210 ? -11.104 46.899 117.836 1.00 41.72 210 ILE A O 1
ATOM 1706 N N . ASN A 1 211 ? -9.701 48.629 118.014 1.00 40.24 211 ASN A N 1
ATOM 1707 C CA . ASN A 1 211 ? -10.342 49.404 116.951 1.00 40.32 211 ASN A CA 1
ATOM 1708 C C . ASN A 1 211 ? -9.382 49.545 115.774 1.00 41.84 211 ASN A C 1
ATOM 1709 O O . ASN A 1 211 ? -8.673 50.550 115.644 1.00 40.91 211 ASN A O 1
ATOM 1714 N N . LYS A 1 212 ? -9.373 48.532 114.911 1.00 43.19 212 LYS A N 1
ATOM 1715 C CA . LYS A 1 212 ? -8.490 48.508 113.745 1.00 43.86 212 LYS A CA 1
ATOM 1716 C C . LYS A 1 212 ? -8.598 49.738 112.833 1.00 43.62 212 LYS A C 1
ATOM 1717 O O . LYS A 1 212 ? -7.844 49.872 111.871 1.00 42.14 212 LYS A O 1
ATOM 1719 N N . LYS A 1 213 ? -9.523 50.638 113.142 1.00 44.07 213 LYS A N 1
ATOM 1720 C CA . LYS A 1 213 ? -9.709 51.837 112.340 1.00 45.02 213 LYS A CA 1
ATOM 1721 C C . LYS A 1 213 ? -8.895 53.031 112.864 1.00 46.03 213 LYS A C 1
ATOM 1722 O O . LYS A 1 213 ? -8.863 54.091 112.236 1.00 47.09 213 LYS A O 1
ATOM 1724 N N . ASN A 1 214 ? -8.238 52.860 114.008 1.00 45.66 214 ASN A N 1
ATOM 1725 C CA . ASN A 1 214 ? -7.425 53.927 114.591 1.00 44.35 214 ASN A CA 1
ATOM 1726 C C . ASN A 1 214 ? -6.431 53.320 115.570 1.00 44.06 214 ASN A C 1
ATOM 1727 O O . ASN A 1 214 ? -6.539 53.502 116.784 1.00 45.01 214 ASN A O 1
ATOM 1732 N N . LEU A 1 215 ? -5.463 52.592 115.024 1.00 43.00 215 LEU A N 1
ATOM 1733 C CA . LEU A 1 215 ? -4.432 51.939 115.821 1.00 41.03 215 LEU A CA 1
ATOM 1734 C C . LEU A 1 215 ? -3.171 52.773 115.955 1.00 41.14 215 LEU A C 1
ATOM 1735 O O . LEU A 1 215 ? -2.675 53.319 114.971 1.00 40.84 215 LEU A O 1
ATOM 1740 N N . PHE A 1 216 ? -2.652 52.873 117.172 1.00 41.28 216 PHE A N 1
ATOM 1741 C CA . PHE A 1 216 ? -1.395 53.576 117.378 1.00 41.09 216 PHE A CA 1
ATOM 1742 C C . PHE A 1 216 ? -0.468 52.490 117.882 1.00 41.47 216 PHE A C 1
ATOM 1743 O O . PHE A 1 216 ? -0.815 51.768 118.821 1.00 41.10 216 PHE A O 1
ATOM 1751 N N . VAL A 1 217 ? 0.694 52.358 117.249 1.00 41.61 217 VAL A N 1
ATOM 1752 C CA . VAL A 1 217 ? 1.658 51.346 117.654 1.00 41.81 217 VAL A CA 1
ATOM 1753 C C . VAL A 1 217 ? 2.929 51.977 118.183 1.00 42.39 217 VAL A C 1
ATOM 1754 O O . VAL A 1 217 ? 3.573 52.780 117.493 1.00 43.49 217 VAL A O 1
ATOM 1758 N N . LYS A 1 218 ? 3.296 51.618 119.406 1.00 41.14 218 LYS A N 1
ATOM 1759 C CA . LYS A 1 218 ? 4.507 52.165 119.992 1.00 41.51 218 LYS A CA 1
ATOM 1760 C C . LYS A 1 218 ? 5.402 51.035 120.451 1.00 43.01 218 LYS A C 1
ATOM 1761 O O . LYS A 1 218 ? 4.927 49.980 120.872 1.00 43.54 218 LYS A O 1
ATOM 1775 N N . LEU A 1 220 ? 9.538 50.446 122.309 1.00 45.28 220 LEU A N 1
ATOM 1776 C CA . LEU A 1 220 ? 10.702 51.071 122.906 1.00 44.01 220 LEU A CA 1
ATOM 1777 C C . LEU A 1 220 ? 11.907 50.168 122.677 1.00 43.74 220 LEU A C 1
ATOM 1778 O O . LEU A 1 220 ? 11.839 48.963 122.929 1.00 44.31 220 LEU A O 1
ATOM 1783 N N . ILE A 1 221 ? 12.996 50.751 122.178 1.00 42.65 221 ILE A N 1
ATOM 1784 C CA . ILE A 1 221 ? 14.225 50.007 121.915 1.00 42.23 221 ILE A CA 1
ATOM 1785 C C . ILE A 1 221 ? 15.407 50.702 122.591 1.00 42.49 221 ILE A C 1
ATOM 1786 O O . ILE A 1 221 ? 15.992 51.641 122.047 1.00 42.07 221 ILE A O 1
ATOM 1791 N N . LYS A 1 222 ? 15.747 50.221 123.784 1.00 43.06 222 LYS A N 1
ATOM 1792 C CA . LYS A 1 222 ? 16.826 50.782 124.600 1.00 43.45 222 LYS A CA 1
ATOM 1793 C C . LYS A 1 222 ? 18.233 50.661 124.025 1.00 44.62 222 LYS A C 1
ATOM 1794 O O . LYS A 1 222 ? 18.994 51.624 124.031 1.00 45.59 222 LYS A O 1
ATOM 1800 N N . ASP A 1 223 ? 18.590 49.478 123.543 1.00 46.15 223 ASP A N 1
ATOM 1801 C CA . ASP A 1 223 ? 19.936 49.261 123.029 1.00 47.77 223 ASP A CA 1
ATOM 1802 C C . ASP A 1 223 ? 20.113 49.452 121.536 1.00 47.98 223 ASP A C 1
ATOM 1803 O O . ASP A 1 223 ? 19.151 49.665 120.795 1.00 46.92 223 ASP A O 1
ATOM 1808 N N . ASP A 1 224 ? 21.366 49.356 121.106 1.00 48.39 224 ASP A N 1
ATOM 1809 C CA . ASP A 1 224 ? 21.714 49.521 119.705 1.00 49.49 224 ASP A CA 1
ATOM 1810 C C . ASP A 1 224 ? 21.331 48.304 118.893 1.00 49.24 224 ASP A C 1
ATOM 1811 O O . ASP A 1 224 ? 22.020 47.289 118.936 1.00 50.92 224 ASP A O 1
ATOM 1816 N N . ASN A 1 225 ? 20.249 48.409 118.135 1.00 47.95 225 ASN A N 1
ATOM 1817 C CA . ASN A 1 225 ? 19.805 47.295 117.317 1.00 46.97 225 ASN A CA 1
ATOM 1818 C C . ASN A 1 225 ? 19.147 47.813 116.046 1.00 47.31 225 ASN A C 1
ATOM 1819 O O . ASN A 1 225 ? 17.929 47.749 115.899 1.00 46.57 225 ASN A O 1
ATOM 1824 N N . GLU A 1 226 ? 19.961 48.326 115.128 1.00 48.46 226 GLU A N 1
ATOM 1825 C CA . GLU A 1 226 ? 19.447 48.862 113.877 1.00 48.77 226 GLU A CA 1
ATOM 1826 C C . GLU A 1 226 ? 18.632 47.831 113.115 1.00 48.72 226 GLU A C 1
ATOM 1827 O O . GLU A 1 226 ? 17.773 48.187 112.305 1.00 48.77 226 GLU A O 1
ATOM 1833 N N . LYS A 1 227 ? 18.901 46.555 113.369 1.00 47.97 227 LYS A N 1
ATOM 1834 C CA . LYS A 1 227 ? 18.166 45.491 112.698 1.00 47.73 227 LYS A CA 1
ATOM 1835 C C . LYS A 1 227 ? 16.687 45.680 113.027 1.00 47.38 227 LYS A C 1
ATOM 1836 O O . LYS A 1 227 ? 15.864 45.906 112.135 1.00 47.38 227 LYS A O 1
ATOM 1838 N N . LEU A 1 228 ? 16.368 45.598 114.317 1.00 45.91 228 LEU A N 1
ATOM 1839 C CA . LEU A 1 228 ? 15.006 45.774 114.813 1.00 44.90 228 LEU A CA 1
ATOM 1840 C C . LEU A 1 228 ? 14.378 47.089 114.356 1.00 45.58 228 LEU A C 1
ATOM 1841 O O . LEU A 1 228 ? 13.285 47.115 113.790 1.00 44.94 228 LEU A O 1
ATOM 1846 N N . VAL A 1 229 ? 15.073 48.185 114.630 1.00 45.32 229 VAL A N 1
ATOM 1847 C CA . VAL A 1 229 ? 14.585 49.497 114.263 1.00 45.40 229 VAL A CA 1
ATOM 1848 C C . VAL A 1 229 ? 14.209 49.590 112.785 1.00 47.14 229 VAL A C 1
ATOM 1849 O O . VAL A 1 229 ? 13.211 50.226 112.435 1.00 47.86 229 VAL A O 1
ATOM 1853 N N . LYS A 1 230 ? 14.991 48.963 111.911 1.00 48.20 230 LYS A N 1
ATOM 1854 C CA . LYS A 1 230 ? 14.666 49.002 110.485 1.00 48.97 230 LYS A CA 1
ATOM 1855 C C . LYS A 1 230 ? 13.405 48.169 110.306 1.00 48.74 230 LYS A C 1
ATOM 1856 O O . LYS A 1 230 ? 12.436 48.588 109.675 1.00 48.04 230 LYS A O 1
ATOM 1858 N N . ARG A 1 231 ? 13.427 46.986 110.897 1.00 49.33 231 ARG A N 1
ATOM 1859 C CA . ARG A 1 231 ? 12.310 46.063 110.825 1.00 49.76 231 ARG A CA 1
ATOM 1860 C C . ARG A 1 231 ? 11.021 46.743 111.284 1.00 50.25 231 ARG A C 1
ATOM 1861 O O . ARG A 1 231 ? 9.995 46.644 110.615 1.00 50.99 231 ARG A O 1
ATOM 1869 N N . PHE A 1 232 ? 11.078 47.440 112.418 1.00 50.39 232 PHE A N 1
ATOM 1870 C CA . PHE A 1 232 ? 9.908 48.140 112.951 1.00 49.40 232 PHE A CA 1
ATOM 1871 C C . PHE A 1 232 ? 9.477 49.244 111.988 1.00 50.53 232 PHE A C 1
ATOM 1872 O O . PHE A 1 232 ? 8.301 49.351 111.629 1.00 50.63 232 PHE A O 1
ATOM 1880 N N . ASP A 1 233 ? 10.438 50.062 111.572 1.00 50.70 233 ASP A N 1
ATOM 1881 C CA . ASP A 1 233 ? 10.154 51.156 110.660 1.00 52.03 233 ASP A CA 1
ATOM 1882 C C . ASP A 1 233 ? 9.450 50.644 109.412 1.00 53.12 233 ASP A C 1
ATOM 1883 O O . ASP A 1 233 ? 8.866 51.422 108.659 1.00 53.30 233 ASP A O 1
ATOM 1888 N N . ASN A 1 234 ? 9.504 49.331 109.197 1.00 54.34 234 ASN A N 1
ATOM 1889 C CA . ASN A 1 234 ? 8.881 48.725 108.025 1.00 54.31 234 ASN A CA 1
ATOM 1890 C C . ASN A 1 234 ? 7.482 48.180 108.208 1.00 54.28 234 ASN A C 1
ATOM 1891 O O . ASN A 1 234 ? 6.850 47.790 107.235 1.00 55.65 234 ASN A O 1
ATOM 1896 N N . LEU A 1 235 ? 6.990 48.131 109.439 1.00 53.28 235 LEU A N 1
ATOM 1897 C CA . LEU A 1 235 ? 5.636 47.642 109.663 1.00 51.81 235 LEU A CA 1
ATOM 1898 C C . LEU A 1 235 ? 4.653 48.425 108.786 1.00 50.44 235 LEU A C 1
ATOM 1899 O O . LEU A 1 235 ? 4.841 49.615 108.531 1.00 50.01 235 LEU A O 1
ATOM 1904 N N . PRO A 1 236 ? 3.590 47.763 108.308 1.00 49.53 236 PRO A N 1
ATOM 1905 C CA . PRO A 1 236 ? 2.587 48.417 107.457 1.00 49.60 236 PRO A CA 1
ATOM 1906 C C . PRO A 1 236 ? 1.882 49.592 108.130 1.00 49.62 236 PRO A C 1
ATOM 1907 O O . PRO A 1 236 ? 1.513 50.570 107.474 1.00 50.57 236 PRO A O 1
ATOM 1911 N N . TYR A 1 237 ? 1.710 49.479 109.443 1.00 48.25 237 TYR A N 1
ATOM 1912 C CA . TYR A 1 237 ? 1.036 50.481 110.251 1.00 45.53 237 TYR A CA 1
ATOM 1913 C C . TYR A 1 237 ? 1.357 51.921 109.905 1.00 45.09 237 TYR A C 1
ATOM 1914 O O . TYR A 1 237 ? 2.507 52.354 109.969 1.00 44.92 237 TYR A O 1
ATOM 1923 N N . LYS A 1 238 ? 0.311 52.658 109.556 1.00 44.23 238 LYS A N 1
ATOM 1924 C CA . LYS A 1 238 ? 0.438 54.050 109.184 1.00 43.63 238 LYS A CA 1
ATOM 1925 C C . LYS A 1 238 ? 0.786 54.915 110.379 1.00 43.72 238 LYS A C 1
ATOM 1926 O O . LYS A 1 238 ? 1.624 55.804 110.277 1.00 44.62 238 LYS A O 1
ATOM 1928 N N . ASN A 1 239 ? 0.153 54.647 111.516 1.00 43.34 239 ASN A N 1
ATOM 1929 C CA . ASN A 1 239 ? 0.388 55.443 112.712 1.00 43.05 239 ASN A CA 1
ATOM 1930 C C . ASN A 1 239 ? 1.193 54.667 113.748 1.00 42.76 239 ASN A C 1
ATOM 1931 O O . ASN A 1 239 ? 0.632 53.882 114.508 1.00 44.44 239 ASN A O 1
ATOM 1936 N N . LYS A 1 240 ? 2.502 54.894 113.794 1.00 41.75 240 LYS A N 1
ATOM 1937 C CA . LYS A 1 240 ? 3.360 54.178 114.743 1.00 40.47 240 LYS A CA 1
ATOM 1938 C C . LYS A 1 240 ? 4.616 54.965 115.125 1.00 39.30 240 LYS A C 1
ATOM 1939 O O . LYS A 1 240 ? 5.119 55.756 114.327 1.00 38.84 240 LYS A O 1
ATOM 1945 N N . VAL A 1 241 ? 5.131 54.733 116.332 1.00 37.91 241 VAL A N 1
ATOM 1946 C CA . VAL A 1 241 ? 6.341 55.424 116.789 1.00 37.05 241 VAL A CA 1
ATOM 1947 C C . VAL A 1 241 ? 7.233 54.507 117.618 1.00 36.89 241 VAL A C 1
ATOM 1948 O O . VAL A 1 241 ? 6.754 53.621 118.318 1.00 36.76 241 VAL A O 1
ATOM 1952 N N . CYS A 1 242 ? 8.539 54.725 117.521 1.00 37.31 242 CYS A N 1
ATOM 1953 C CA . CYS A 1 242 ? 9.519 53.929 118.253 1.00 37.67 242 CYS A CA 1
ATOM 1954 C C . CYS A 1 242 ? 10.474 54.839 119.028 1.00 37.39 242 CYS A C 1
ATOM 1955 O O . CYS A 1 242 ? 11.144 55.692 118.446 1.00 36.48 242 CYS A O 1
ATOM 1958 N N . PHE A 1 243 ? 10.530 54.658 120.341 1.00 36.69 243 PHE A N 1
ATOM 1959 C CA . PHE A 1 243 ? 11.411 55.466 121.171 1.00 38.49 243 PHE A CA 1
ATOM 1960 C C . PHE A 1 243 ? 12.844 54.914 121.131 1.00 39.82 243 PHE A C 1
ATOM 1961 O O . PHE A 1 243 ? 13.062 53.722 121.364 1.00 40.14 243 PHE A O 1
ATOM 1969 N N . HIS A 1 244 ? 13.813 55.787 120.841 1.00 40.74 244 HIS A N 1
ATOM 1970 C CA . HIS A 1 244 ? 15.220 55.387 120.756 1.00 40.10 244 HIS A CA 1
ATOM 1971 C C . HIS A 1 244 ? 16.168 56.376 121.450 1.00 39.47 244 HIS A C 1
ATOM 1972 O O . HIS A 1 244 ? 15.937 57.584 121.428 1.00 39.49 244 HIS A O 1
ATOM 1979 N N . PRO A 1 245 ? 17.257 55.870 122.066 1.00 38.23 245 PRO A N 1
ATOM 1980 C CA . PRO A 1 245 ? 18.269 56.660 122.781 1.00 36.60 245 PRO A CA 1
ATOM 1981 C C . PRO A 1 245 ? 19.018 57.641 121.899 1.00 35.34 245 PRO A C 1
ATOM 1982 O O . PRO A 1 245 ? 19.620 58.592 122.383 1.00 34.16 245 PRO A O 1
ATOM 1986 N N . LYS A 1 246 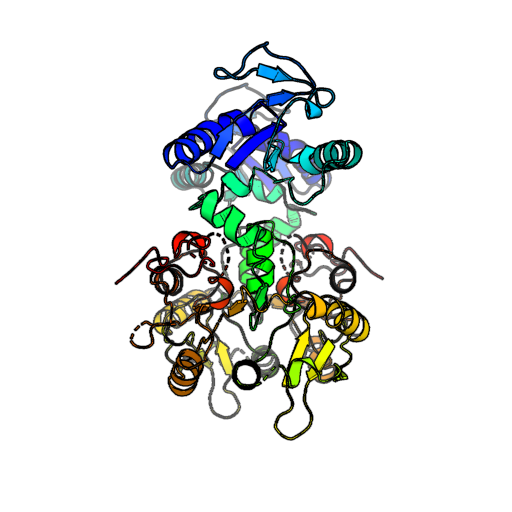? 18.991 57.391 120.600 1.00 36.05 246 LYS A N 1
ATOM 1987 C CA . LYS A 1 246 ? 19.683 58.243 119.648 1.00 37.71 246 LYS A CA 1
ATOM 1988 C C . LYS A 1 246 ? 18.838 58.436 118.395 1.00 39.21 246 LYS A C 1
ATOM 1989 O O . LYS A 1 246 ? 17.991 57.604 118.063 1.00 38.13 246 LYS A O 1
ATOM 1995 N N . PRO A 1 247 ? 19.052 59.549 117.686 1.00 40.79 247 PRO A N 1
ATOM 1996 C CA . PRO A 1 247 ? 18.291 59.810 116.465 1.00 42.75 247 PRO A CA 1
ATOM 1997 C C . PRO A 1 247 ? 18.621 58.759 115.412 1.00 45.49 247 PRO A C 1
ATOM 1998 O O . PRO A 1 247 ? 19.717 58.203 115.404 1.00 46.07 247 PRO A O 1
ATOM 2010 N N . LYS A 1 249 ? 17.766 57.446 111.076 1.00 51.89 249 LYS A N 1
ATOM 2011 C CA . LYS A 1 249 ? 17.313 57.819 109.745 1.00 51.10 249 LYS A CA 1
ATOM 2012 C C . LYS A 1 249 ? 15.926 57.253 109.492 1.00 50.54 249 LYS A C 1
ATOM 2013 O O . LYS A 1 249 ? 15.260 57.629 108.535 1.00 51.49 249 LYS A O 1
ATOM 2019 N N . TYR A 1 250 ? 15.491 56.357 110.367 1.00 49.91 250 TYR A N 1
ATOM 2020 C CA . TYR A 1 250 ? 14.182 55.732 110.241 1.00 49.52 250 TYR A CA 1
ATOM 2021 C C . TYR A 1 250 ? 13.103 56.674 110.777 1.00 49.07 250 TYR A C 1
ATOM 2022 O O . TYR A 1 250 ? 13.044 56.960 111.975 1.00 49.54 250 TYR A O 1
ATOM 2031 N N . LYS A 1 251 ? 12.258 57.156 109.866 1.00 47.69 251 LYS A N 1
ATOM 2032 C CA . LYS A 1 251 ? 11.187 58.104 110.176 1.00 45.34 251 LYS A CA 1
ATOM 2033 C C . LYS A 1 251 ? 10.352 57.818 111.418 1.00 45.28 251 LYS A C 1
ATOM 2034 O O . LYS A 1 251 ? 9.950 58.749 112.116 1.00 46.76 251 LYS A O 1
ATOM 2036 N N . SER A 1 252 ? 10.090 56.546 111.710 1.00 43.55 252 SER A N 1
ATOM 2037 C CA . SER A 1 252 ? 9.270 56.211 112.869 1.00 40.34 252 SER A CA 1
ATOM 2038 C C . SER A 1 252 ? 9.984 56.337 114.205 1.00 39.58 252 SER A C 1
ATOM 2039 O O . SER A 1 252 ? 9.352 56.236 115.253 1.00 40.54 252 SER A O 1
ATOM 2042 N N . VAL A 1 253 ? 11.295 56.547 114.172 1.00 38.70 253 VAL A N 1
ATOM 2043 C CA . VAL A 1 253 ? 12.082 56.692 115.398 1.00 36.83 253 VAL A CA 1
ATOM 2044 C C . VAL A 1 253 ? 11.848 58.062 116.044 1.00 36.77 253 VAL A C 1
ATOM 2045 O O . VAL A 1 253 ? 11.687 59.060 115.342 1.00 37.18 253 VAL A O 1
ATOM 2049 N N . ALA A 1 254 ? 11.836 58.107 117.377 1.00 36.43 254 ALA A N 1
ATOM 2050 C CA . ALA A 1 254 ? 11.609 59.359 118.103 1.00 35.83 254 ALA A CA 1
ATOM 2051 C C . ALA A 1 254 ? 12.876 60.085 118.566 1.00 34.31 254 ALA A C 1
ATOM 2052 O O . ALA A 1 254 ? 13.404 60.952 117.872 1.00 36.09 254 ALA A O 1
ATOM 2054 N N . PHE A 1 255 ? 13.367 59.731 119.739 1.00 31.40 255 PHE A N 1
ATOM 2055 C CA . PHE A 1 255 ? 14.546 60.390 120.294 1.00 30.90 255 PHE A CA 1
ATOM 2056 C C . PHE A 1 255 ? 14.215 61.740 120.919 1.00 30.99 255 PHE A C 1
ATOM 2057 O O . PHE A 1 255 ? 13.832 62.691 120.231 1.00 29.16 255 PHE A O 1
ATOM 2065 N N . PHE A 1 256 ? 14.392 61.808 122.234 1.00 31.14 256 PHE A N 1
ATOM 2066 C CA . PHE A 1 256 ? 14.124 63.018 122.992 1.00 31.28 256 PHE A CA 1
ATOM 2067 C C . PHE A 1 256 ? 15.427 63.586 123.548 1.00 30.81 256 PHE A C 1
ATOM 2068 O O . PHE A 1 256 ? 15.972 63.082 124.530 1.00 30.05 256 PHE A O 1
ATOM 2076 N N . PRO A 1 257 ? 15.946 64.647 122.918 1.00 31.07 257 PRO A N 1
ATOM 2077 C CA . PRO A 1 257 ? 17.191 65.275 123.361 1.00 31.73 257 PRO A CA 1
ATOM 2078 C C . PRO A 1 257 ? 17.196 65.486 124.870 1.00 32.35 257 PRO A C 1
ATOM 2079 O O . PRO A 1 257 ? 18.206 65.260 125.537 1.00 34.11 257 PRO A O 1
ATOM 2083 N N . ARG A 1 258 ? 16.055 65.917 125.398 1.00 31.87 258 ARG A N 1
ATOM 2084 C CA . ARG A 1 258 ? 15.919 66.177 126.820 1.00 30.90 258 ARG A CA 1
ATOM 2085 C C . ARG A 1 258 ? 16.209 64.932 127.643 1.00 31.41 258 ARG A C 1
ATOM 2086 O O . ARG A 1 258 ? 16.677 65.036 128.771 1.00 33.14 258 ARG A O 1
ATOM 2094 N N . TYR A 1 259 ? 15.924 63.755 127.091 1.00 31.63 259 TYR A N 1
ATOM 2095 C CA . TYR A 1 259 ? 16.190 62.507 127.803 1.00 31.73 259 TYR A CA 1
ATOM 2096 C C . TYR A 1 259 ? 17.678 62.408 128.088 1.00 31.14 259 TYR A C 1
ATOM 2097 O O . TYR A 1 259 ? 18.099 62.364 129.245 1.00 30.31 259 TYR A O 1
ATOM 2106 N N . ILE A 1 260 ? 18.472 62.374 127.023 1.00 31.15 260 ILE A N 1
ATOM 2107 C CA . ILE A 1 260 ? 19.919 62.289 127.163 1.00 31.91 260 ILE A CA 1
ATOM 2108 C C . ILE A 1 260 ? 20.383 63.328 128.172 1.00 32.21 260 ILE A C 1
ATOM 2109 O O . ILE A 1 260 ? 21.205 63.042 129.041 1.00 32.87 260 ILE A O 1
ATOM 2114 N N . TRP A 1 261 ? 19.843 64.534 128.068 1.00 32.64 261 TRP A N 1
ATOM 2115 C CA . TRP A 1 261 ? 20.208 65.586 128.999 1.00 33.57 261 TRP A CA 1
ATOM 2116 C C . TRP A 1 261 ? 20.033 65.132 130.449 1.00 34.39 261 TRP A C 1
ATOM 2117 O O . TRP A 1 261 ? 20.957 65.243 131.258 1.00 33.60 261 TRP A O 1
ATOM 2128 N N . ARG A 1 262 ? 18.839 64.636 130.772 1.00 34.95 262 ARG A N 1
ATOM 2129 C CA . ARG A 1 262 ? 18.538 64.180 132.125 1.00 36.03 262 ARG A CA 1
ATOM 2130 C C . ARG A 1 262 ? 19.509 63.096 132.555 1.00 38.12 262 ARG A C 1
ATOM 2131 O O . ARG A 1 262 ? 20.037 63.122 133.668 1.00 38.27 262 ARG A O 1
ATOM 2139 N N . CYS A 1 263 ? 19.731 62.142 131.656 1.00 40.36 263 CYS A N 1
ATOM 2140 C CA . CYS A 1 263 ? 20.628 61.021 131.897 1.00 40.98 263 CYS A CA 1
ATOM 2141 C C . CYS A 1 263 ? 21.986 61.415 132.431 1.00 41.46 263 CYS A C 1
ATOM 2142 O O . CYS A 1 263 ? 22.591 60.658 133.194 1.00 43.22 263 CYS A O 1
ATOM 2145 N N . ILE A 1 264 ? 22.475 62.588 132.044 1.00 41.20 264 ILE A N 1
ATOM 2146 C CA . ILE A 1 264 ? 23.797 62.987 132.492 1.00 41.99 264 ILE A CA 1
ATOM 2147 C C . ILE A 1 264 ? 23.898 64.328 133.203 1.00 43.75 264 ILE A C 1
ATOM 2148 O O . ILE A 1 264 ? 24.997 64.769 133.520 1.00 44.60 264 ILE A O 1
ATOM 2153 N N . ASN A 1 265 ? 22.765 64.970 133.472 1.00 45.59 265 ASN A N 1
ATOM 2154 C CA . ASN A 1 265 ? 22.784 66.262 134.155 1.00 47.03 265 ASN A CA 1
ATOM 2155 C C . ASN A 1 265 ? 21.751 66.444 135.263 1.00 49.23 265 ASN A C 1
ATOM 2156 O O . ASN A 1 265 ? 22.050 67.050 136.290 1.00 49.49 265 ASN A O 1
ATOM 2161 N N . TYR A 1 266 ? 20.533 65.953 135.054 1.00 51.40 266 TYR A N 1
ATOM 2162 C CA . TYR A 1 266 ? 19.493 66.104 136.065 1.00 53.25 266 TYR A CA 1
ATOM 2163 C C . TYR A 1 266 ? 20.012 65.546 137.381 1.00 54.88 266 TYR A C 1
ATOM 2164 O O . TYR A 1 266 ? 20.283 64.348 137.499 1.00 54.93 266 TYR A O 1
ATOM 2173 N N . ALA A 1 267 ? 20.160 66.442 138.358 1.00 56.75 267 ALA A N 1
ATOM 2174 C CA . ALA A 1 267 ? 20.666 66.112 139.691 1.00 56.99 267 ALA A CA 1
ATOM 2175 C C . ALA A 1 267 ? 19.866 65.033 140.410 1.00 57.31 267 ALA A C 1
ATOM 2176 O O . ALA A 1 267 ? 20.384 63.952 140.691 1.00 57.93 267 ALA A O 1
ATOM 2178 N N . ALA A 1 268 ? 18.607 65.329 140.716 1.00 57.61 268 ALA A N 1
ATOM 2179 C CA . ALA A 1 268 ? 17.750 64.370 141.404 1.00 57.95 268 ALA A CA 1
ATOM 2180 C C . ALA A 1 268 ? 17.311 63.248 140.466 1.00 58.14 268 ALA A C 1
ATOM 2181 O O . ALA A 1 268 ? 16.316 62.572 140.717 1.00 58.17 268 ALA A O 1
ATOM 2183 N N . ARG A 1 269 ? 18.053 63.049 139.384 1.00 58.49 269 ARG A N 1
ATOM 2184 C CA . ARG A 1 269 ? 17.715 62.003 138.432 1.00 58.72 269 ARG A CA 1
ATOM 2185 C C . ARG A 1 269 ? 17.613 60.697 139.208 1.00 58.50 269 ARG A C 1
ATOM 2186 O O . ARG A 1 269 ? 18.142 60.582 140.311 1.00 58.31 269 ARG A O 1
ATOM 2194 N N . THR A 1 270 ? 16.930 59.717 138.636 1.00 59.09 270 THR A N 1
ATOM 2195 C CA . THR A 1 270 ? 16.778 58.427 139.291 1.00 60.00 270 THR A CA 1
ATOM 2196 C C . THR A 1 270 ? 17.736 57.388 138.678 1.00 59.51 270 THR A C 1
ATOM 2197 O O . THR A 1 270 ? 18.303 56.547 139.384 1.00 58.86 270 THR A O 1
ATOM 2201 N N . SER A 1 271 ? 17.932 57.462 137.365 1.00 58.65 271 SER A N 1
ATOM 2202 C CA . SER A 1 271 ? 18.828 56.538 136.679 1.00 57.15 271 SER A CA 1
ATOM 2203 C C . SER A 1 271 ? 19.617 57.280 135.616 1.00 55.81 271 SER A C 1
ATOM 2204 O O . SER A 1 271 ? 19.515 58.495 135.499 1.00 55.33 271 SER A O 1
ATOM 2207 N N . ASN A 1 272 ? 20.398 56.539 134.842 1.00 55.67 272 ASN A N 1
ATOM 2208 C CA . ASN A 1 272 ? 21.217 57.118 133.781 1.00 55.07 272 ASN A CA 1
ATOM 2209 C C . ASN A 1 272 ? 21.017 56.298 132.518 1.00 55.31 272 ASN A C 1
ATOM 2210 O O . ASN A 1 272 ? 21.929 56.190 131.694 1.00 56.57 272 ASN A O 1
ATOM 2215 N N . SER A 1 273 ? 19.834 55.711 132.368 1.00 54.48 273 SER A N 1
ATOM 2216 C CA . SER A 1 273 ? 19.555 54.882 131.200 1.00 53.18 273 SER A CA 1
ATOM 2217 C C . SER A 1 273 ? 18.126 54.355 131.189 1.00 52.18 273 SER A C 1
ATOM 2218 O O . SER A 1 273 ? 17.779 53.498 130.368 1.00 52.61 273 SER A O 1
ATOM 2221 N N . ASN A 1 274 ? 17.302 54.874 132.096 1.00 49.63 274 ASN A N 1
ATOM 2222 C CA . ASN A 1 274 ? 15.916 54.442 132.198 1.00 46.96 274 ASN A CA 1
ATOM 2223 C C . ASN A 1 274 ? 15.011 55.168 131.217 1.00 45.11 274 ASN A C 1
ATOM 2224 O O . ASN A 1 274 ? 14.088 55.866 131.620 1.00 44.98 274 ASN A O 1
ATOM 2229 N N . LEU A 1 275 ? 15.272 54.988 129.927 1.00 42.44 275 LEU A N 1
ATOM 2230 C CA . LEU A 1 275 ? 14.467 55.625 128.897 1.00 40.51 275 LEU A CA 1
ATOM 2231 C C . LEU A 1 275 ? 12.984 55.261 128.988 1.00 40.33 275 LEU A C 1
ATOM 2232 O O . LEU A 1 275 ? 12.123 56.068 128.647 1.00 39.93 275 LEU A O 1
ATOM 2237 N N . GLU A 1 276 ? 12.679 54.050 129.443 1.00 40.35 276 GLU A N 1
ATOM 2238 C CA . GLU A 1 276 ? 11.282 53.634 129.559 1.00 40.23 276 GLU A CA 1
ATOM 2239 C C . GLU A 1 276 ? 10.568 54.343 130.709 1.00 39.03 276 GLU A C 1
ATOM 2240 O O . GLU A 1 276 ? 9.342 54.369 130.762 1.00 39.53 276 GLU A O 1
ATOM 2246 N N . GLN A 1 277 ? 11.340 54.908 131.631 1.00 37.78 277 GLN A N 1
ATOM 2247 C CA . GLN A 1 277 ? 10.777 55.649 132.753 1.00 36.38 277 GLN A CA 1
ATOM 2248 C C . GLN A 1 277 ? 10.455 57.045 132.231 1.00 34.57 277 GLN A C 1
ATOM 2249 O O . GLN A 1 277 ? 9.410 57.605 132.523 1.00 34.10 277 GLN A O 1
ATOM 2255 N N . TYR A 1 278 ? 11.373 57.589 131.442 1.00 33.32 278 TYR A N 1
ATOM 2256 C CA . TYR A 1 278 ? 11.230 58.915 130.863 1.00 31.95 278 TYR A CA 1
ATOM 2257 C C . TYR A 1 278 ? 9.993 58.999 129.992 1.00 33.19 278 TYR A C 1
ATOM 2258 O O . TYR A 1 278 ? 9.213 59.952 130.091 1.00 33.29 278 TYR A O 1
ATOM 2267 N N . THR A 1 279 ? 9.835 57.996 129.131 1.00 34.53 279 THR A N 1
ATOM 2268 C CA . THR A 1 279 ? 8.713 57.924 128.202 1.00 35.20 279 THR A CA 1
ATOM 2269 C C . THR A 1 279 ? 7.381 57.636 128.882 1.00 36.45 279 THR A C 1
ATOM 2270 O O . THR A 1 279 ? 6.328 57.876 128.304 1.00 37.86 279 THR A O 1
ATOM 2282 N N . ASP A 1 281 ? 6.695 58.859 131.999 1.00 35.20 281 ASP A N 1
ATOM 2283 C CA . ASP A 1 281 ? 6.441 59.954 132.919 1.00 33.82 281 ASP A CA 1
ATOM 2284 C C . ASP A 1 281 ? 5.939 61.137 132.108 1.00 32.64 281 ASP A C 1
ATOM 2285 O O . ASP A 1 281 ? 6.714 61.811 131.439 1.00 32.65 281 ASP A O 1
ATOM 2298 N N . SER A 1 283 ? 5.279 64.019 132.799 1.00 30.18 283 SER A N 1
ATOM 2299 C CA . SER A 1 283 ? 5.968 65.274 133.087 1.00 28.78 283 SER A CA 1
ATOM 2300 C C . SER A 1 283 ? 7.091 65.480 132.099 1.00 28.40 283 SER A C 1
ATOM 2301 O O . SER A 1 283 ? 7.396 66.607 131.730 1.00 29.31 283 SER A O 1
ATOM 2304 N N . TRP A 1 284 ? 7.714 64.386 131.676 1.00 27.54 284 TRP A N 1
ATOM 2305 C CA . TRP A 1 284 ? 8.817 64.457 130.722 1.00 27.17 284 TRP A CA 1
ATOM 2306 C C . TRP A 1 284 ? 8.342 64.352 129.282 1.00 26.84 284 TRP A C 1
ATOM 2307 O O . TRP A 1 284 ? 8.746 65.133 128.423 1.00 27.70 284 TRP A O 1
ATOM 2318 N N . LEU A 1 285 ? 7.479 63.378 129.030 1.00 25.73 285 LEU A N 1
ATOM 2319 C CA . LEU A 1 285 ? 6.929 63.157 127.711 1.00 23.65 285 LEU A CA 1
ATOM 2320 C C . LEU A 1 285 ? 6.313 64.442 127.143 1.00 25.31 285 LEU A C 1
ATOM 2321 O O . LEU A 1 285 ? 6.613 64.829 126.014 1.00 26.59 285 LEU A O 1
ATOM 2326 N N . GLU A 1 286 ? 5.474 65.122 127.920 1.00 26.45 286 GLU A N 1
ATOM 2327 C CA . GLU A 1 286 ? 4.840 66.351 127.435 1.00 27.26 286 GLU A CA 1
ATOM 2328 C C . GLU A 1 286 ? 5.843 67.450 127.097 1.00 27.94 286 GLU A C 1
ATOM 2329 O O . GLU A 1 286 ? 5.568 68.308 126.254 1.00 28.29 286 GLU A O 1
ATOM 2335 N N . LYS A 1 287 ? 6.996 67.439 127.763 1.00 27.88 287 LYS A N 1
ATOM 2336 C CA . LYS A 1 287 ? 8.023 68.438 127.494 1.00 27.79 287 LYS A CA 1
ATOM 2337 C C . LYS A 1 287 ? 8.748 68.063 126.217 1.00 28.71 287 LYS A C 1
ATOM 2338 O O . LYS A 1 287 ? 9.206 68.929 125.470 1.00 28.81 287 LYS A O 1
ATOM 2344 N N . SER A 1 288 ? 8.852 66.766 125.961 1.00 27.83 288 SER A N 1
ATOM 2345 C CA . SER A 1 288 ? 9.530 66.329 124.763 1.00 29.22 288 SER A CA 1
ATOM 2346 C C . SER A 1 288 ? 8.656 66.223 123.517 1.00 30.57 288 SER A C 1
ATOM 2347 O O . SER A 1 288 ? 9.172 66.292 122.398 1.00 32.44 288 SER A O 1
ATOM 2350 N N . CYS A 1 289 ? 7.344 66.075 123.687 1.00 30.44 289 CYS A N 1
ATOM 2351 C CA . CYS A 1 289 ? 6.483 65.981 122.518 1.00 30.66 289 CYS A CA 1
ATOM 2352 C C . CYS A 1 289 ? 5.020 66.313 122.750 1.00 30.06 289 CYS A C 1
ATOM 2353 O O . CYS A 1 289 ? 4.519 66.259 123.864 1.00 30.76 289 CYS A O 1
ATOM 2356 N N . ASP A 1 290 ? 4.335 66.643 121.667 1.00 29.72 290 ASP A N 1
ATOM 2357 C CA . ASP A 1 290 ? 2.931 66.977 121.731 1.00 30.82 290 ASP A CA 1
ATOM 2358 C C . ASP A 1 290 ? 2.102 65.711 121.568 1.00 30.53 290 ASP A C 1
ATOM 2359 O O . ASP A 1 290 ? 1.653 65.379 120.470 1.00 31.46 290 ASP A O 1
ATOM 2364 N N . ILE A 1 291 ? 1.908 65.012 122.682 1.00 28.77 291 ILE A N 1
ATOM 2365 C CA . ILE A 1 291 ? 1.149 63.765 122.722 1.00 27.43 291 ILE A CA 1
ATOM 2366 C C . ILE A 1 291 ? -0.115 63.767 121.859 1.00 27.96 291 ILE A C 1
ATOM 2367 O O . ILE A 1 291 ? -0.314 62.879 121.035 1.00 29.53 291 ILE A O 1
ATOM 2372 N N . LEU A 1 292 ? -0.975 64.757 122.044 1.00 27.91 292 LEU A N 1
ATOM 2373 C CA . LEU A 1 292 ? -2.200 64.817 121.265 1.00 28.50 292 LEU A CA 1
ATOM 2374 C C . LEU A 1 292 ? -1.915 64.826 119.763 1.00 28.89 292 LEU A C 1
ATOM 2375 O O . LEU A 1 292 ? -2.559 64.116 119.003 1.00 28.86 292 LEU A O 1
ATOM 2380 N N . LYS A 1 293 ? -0.943 65.627 119.340 1.00 30.13 293 LYS A N 1
ATOM 2381 C CA . LYS A 1 293 ? -0.583 65.713 117.926 1.00 31.03 293 LYS A CA 1
ATOM 2382 C C . LYS A 1 293 ? -0.055 64.355 117.487 1.00 31.58 293 LYS A C 1
ATOM 2383 O O . LYS A 1 293 ? -0.460 63.812 116.464 1.00 31.70 293 LYS A O 1
ATOM 2397 N N . LEU A 1 295 ? -0.465 61.199 118.758 1.00 34.19 295 LEU A N 1
ATOM 2398 C CA . LEU A 1 295 ? -1.520 60.196 118.659 1.00 31.89 295 LEU A CA 1
ATOM 2399 C C . LEU A 1 295 ? -2.453 60.423 117.483 1.00 33.39 295 LEU A C 1
ATOM 2400 O O . LEU A 1 295 ? -2.967 59.467 116.905 1.00 35.53 295 LEU A O 1
ATOM 2405 N N . CYS A 1 296 ? -2.689 61.677 117.120 1.00 33.61 296 CYS A N 1
ATOM 2406 C CA . CYS A 1 296 ? -3.578 61.939 115.999 1.00 34.27 296 CYS A CA 1
ATOM 2407 C C . CYS A 1 296 ? -2.910 61.591 114.681 1.00 34.31 296 CYS A C 1
ATOM 2408 O O . CYS A 1 296 ? -3.502 61.743 113.617 1.00 35.36 296 CYS A O 1
ATOM 2411 N N . GLY A 1 297 ? -1.676 61.111 114.761 1.00 33.10 297 GLY A N 1
ATOM 2412 C CA . GLY A 1 297 ? -0.966 60.728 113.561 1.00 34.02 297 GLY A CA 1
ATOM 2413 C C . GLY A 1 297 ? -0.406 61.875 112.754 1.00 35.94 297 GLY A C 1
ATOM 2414 O O . GLY A 1 297 ? -0.061 61.706 111.586 1.00 36.81 297 GLY A O 1
ATOM 2415 N N . GLU A 1 298 ? -0.313 63.050 113.361 1.00 37.57 298 GLU A N 1
ATOM 2416 C CA . GLU A 1 298 ? 0.230 64.193 112.651 1.00 39.46 298 GLU A CA 1
ATOM 2417 C C . GLU A 1 298 ? 1.744 64.113 112.694 1.00 40.77 298 GLU A C 1
ATOM 2418 O O . GLU A 1 298 ? 2.304 63.222 113.319 1.00 40.33 298 GLU A O 1
ATOM 2424 N N . GLU A 1 299 ? 2.407 65.035 112.014 1.00 43.46 299 GLU A N 1
ATOM 2425 C CA . GLU A 1 299 ? 3.861 65.068 112.029 1.00 46.04 299 GLU A CA 1
ATOM 2426 C C . GLU A 1 299 ? 4.250 66.284 112.842 1.00 46.05 299 GLU A C 1
ATOM 2427 O O . GLU A 1 299 ? 3.400 67.120 113.163 1.00 46.95 299 GLU A O 1
ATOM 2433 N N . ASP A 1 300 ? 5.532 66.390 113.164 1.00 44.89 300 ASP A N 1
ATOM 2434 C CA . ASP A 1 300 ? 6.012 67.518 113.945 1.00 45.01 300 ASP A CA 1
ATOM 2435 C C . ASP A 1 300 ? 5.368 67.548 115.324 1.00 43.22 300 ASP A C 1
ATOM 2436 O O . ASP A 1 300 ? 4.893 68.586 115.788 1.00 43.65 300 ASP A O 1
ATOM 2441 N N . PHE A 1 301 ? 5.341 66.393 115.973 1.00 39.85 301 PHE A N 1
ATOM 2442 C CA . PHE A 1 301 ? 4.783 66.312 117.302 1.00 36.72 301 PHE A CA 1
ATOM 2443 C C . PHE A 1 301 ? 5.929 66.303 118.316 1.00 35.38 301 PHE A C 1
ATOM 2444 O O . PHE A 1 301 ? 5.704 66.468 119.509 1.00 36.77 301 PHE A O 1
ATOM 2452 N N . ILE A 1 302 ? 7.155 66.090 117.847 1.00 33.44 302 ILE A N 1
ATOM 2453 C CA . ILE A 1 302 ? 8.309 66.114 118.744 1.00 32.02 302 ILE A CA 1
ATOM 2454 C C . ILE A 1 302 ? 8.559 67.596 119.017 1.00 31.63 302 ILE A C 1
ATOM 2455 O O . ILE A 1 302 ? 8.831 68.362 118.095 1.00 31.52 302 ILE A O 1
ATOM 2460 N N . ARG A 1 303 ? 8.481 68.002 120.276 1.00 30.73 303 ARG A N 1
ATOM 2461 C CA . ARG A 1 303 ? 8.666 69.406 120.601 1.00 31.18 303 ARG A CA 1
ATOM 2462 C C . ARG A 1 303 ? 10.107 69.890 120.664 1.00 31.58 303 ARG A C 1
ATOM 2463 O O . ARG A 1 303 ? 10.367 71.080 120.497 1.00 31.58 303 ARG A O 1
ATOM 2471 N N . GLU A 1 304 ? 11.049 68.987 120.902 1.00 31.88 304 GLU A N 1
ATOM 2472 C CA . GLU A 1 304 ? 12.440 69.402 121.005 1.00 31.50 304 GLU A CA 1
ATOM 2473 C C . GLU A 1 304 ? 13.359 68.669 120.049 1.00 31.54 304 GLU A C 1
ATOM 2474 O O . GLU A 1 304 ? 13.529 67.455 120.143 1.00 31.58 304 GLU A O 1
ATOM 2480 N N . LYS A 1 305 ? 13.967 69.426 119.138 1.00 31.65 305 LYS A N 1
ATOM 2481 C CA . LYS A 1 305 ? 14.821 68.847 118.111 1.00 32.91 305 LYS A CA 1
ATOM 2482 C C . LYS A 1 305 ? 16.283 69.307 118.000 1.00 34.87 305 LYS A C 1
ATOM 2483 O O . LYS A 1 305 ? 16.731 70.245 118.667 1.00 32.31 305 LYS A O 1
ATOM 2485 N N . UNK A 1 306 ? 16.995 68.599 117.118 1.00 38.52 306 UNK A N 1
ATOM 2486 C CA . UNK A 1 306 ? 18.407 68.798 116.772 1.00 40.35 306 UNK A CA 1
ATOM 2487 C C . UNK A 1 306 ? 19.356 68.860 117.959 1.00 42.07 306 UNK A C 1
ATOM 2488 O O . UNK A 1 306 ? 20.324 69.653 117.885 1.00 38.06 306 UNK A O 1
ATOM 2499 N N . TYR B 1 2 ? 20.521 64.640 176.585 1.00 41.97 2 TYR B N 1
ATOM 2500 C CA . TYR B 1 2 ? 21.228 65.838 176.170 1.00 39.10 2 TYR B CA 1
ATOM 2501 C C . TYR B 1 2 ? 20.540 67.139 176.542 1.00 39.91 2 TYR B C 1
ATOM 2502 O O . TYR B 1 2 ? 19.337 67.172 176.773 1.00 41.77 2 TYR B O 1
ATOM 2511 N N . LYS B 1 3 ? 21.318 68.214 176.587 1.00 40.03 3 LYS B N 1
ATOM 2512 C CA . LYS B 1 3 ? 20.798 69.543 176.887 1.00 40.57 3 LYS B CA 1
ATOM 2513 C C . LYS B 1 3 ? 20.842 70.244 175.545 1.00 40.05 3 LYS B C 1
ATOM 2514 O O . LYS B 1 3 ? 21.892 70.274 174.910 1.00 41.40 3 LYS B O 1
ATOM 2520 N N . CYS B 1 4 ? 19.723 70.800 175.096 1.00 38.24 4 CYS B N 1
ATOM 2521 C CA . CYS B 1 4 ? 19.717 71.449 173.795 1.00 37.22 4 CYS B CA 1
ATOM 2522 C C . CYS B 1 4 ? 19.121 72.837 173.800 1.00 36.72 4 CYS B C 1
ATOM 2523 O O . CYS B 1 4 ? 18.274 73.162 174.630 1.00 38.49 4 CYS B O 1
ATOM 2526 N N . LEU B 1 5 ? 19.570 73.654 172.857 1.00 34.84 5 LEU B N 1
ATOM 2527 C CA . LEU B 1 5 ? 19.046 75.000 172.697 1.00 33.77 5 LEU B CA 1
ATOM 2528 C C . LEU B 1 5 ? 18.204 74.921 171.437 1.00 34.33 5 LEU B C 1
ATOM 2529 O O . LEU B 1 5 ? 18.614 74.277 170.461 1.00 36.22 5 LEU B O 1
ATOM 2534 N N . ILE B 1 6 ? 17.031 75.551 171.453 1.00 32.75 6 ILE B N 1
ATOM 2535 C CA . ILE B 1 6 ? 16.149 75.546 170.291 1.00 32.57 6 ILE B CA 1
ATOM 2536 C C . ILE B 1 6 ? 16.332 76.853 169.534 1.00 32.83 6 ILE B C 1
ATOM 2537 O O . ILE B 1 6 ? 16.405 77.908 170.142 1.00 35.51 6 ILE B O 1
ATOM 2542 N N . TRP B 1 7 ? 16.405 76.792 168.213 1.00 33.24 7 TRP B N 1
ATOM 2543 C CA . TRP B 1 7 ? 16.565 77.994 167.398 1.00 33.57 7 TRP B CA 1
ATOM 2544 C C . TRP B 1 7 ? 15.393 77.963 166.414 1.00 34.54 7 TRP B C 1
ATOM 2545 O O . TRP B 1 7 ? 15.522 77.419 165.323 1.00 34.91 7 TRP B O 1
ATOM 2556 N N . GLY B 1 8 ? 14.248 78.525 166.799 1.00 34.92 8 GLY B N 1
ATOM 2557 C CA . GLY B 1 8 ? 13.090 78.488 165.918 1.00 34.80 8 GLY B CA 1
ATOM 2558 C C . GLY B 1 8 ? 11.827 79.159 166.436 1.00 35.10 8 GLY B C 1
ATOM 2559 O O . GLY B 1 8 ? 11.392 80.167 165.893 1.00 38.67 8 GLY B O 1
ATOM 2560 N N . VAL B 1 9 ? 11.220 78.609 167.473 1.00 33.48 9 VAL B N 1
ATOM 2561 C CA . VAL B 1 9 ? 10.001 79.183 168.054 1.00 33.74 9 VAL B CA 1
ATOM 2562 C C . VAL B 1 9 ? 8.886 79.723 167.134 1.00 34.14 9 VAL B C 1
ATOM 2563 O O . VAL B 1 9 ? 8.283 80.749 167.430 1.00 33.24 9 VAL B O 1
ATOM 2567 N N . ASN B 1 10 ? 8.595 79.029 166.038 1.00 36.19 10 ASN B N 1
ATOM 2568 C CA . ASN B 1 10 ? 7.512 79.437 165.147 1.00 37.76 10 ASN B CA 1
ATOM 2569 C C . ASN B 1 10 ? 6.600 78.264 164.787 1.00 38.47 10 ASN B C 1
ATOM 2570 O O . ASN B 1 10 ? 6.421 77.341 165.582 1.00 39.91 10 ASN B O 1
ATOM 2575 N N . ASP B 1 11 ? 6.022 78.300 163.592 1.00 38.01 11 ASP B N 1
ATOM 2576 C CA . ASP B 1 11 ? 5.127 77.238 163.146 1.00 37.97 11 ASP B CA 1
ATOM 2577 C C . ASP B 1 11 ? 5.708 75.854 163.389 1.00 37.63 11 ASP B C 1
ATOM 2578 O O . ASP B 1 11 ? 5.066 75.021 164.024 1.00 38.50 11 ASP B O 1
ATOM 2583 N N . GLU B 1 12 ? 6.916 75.607 162.891 1.00 36.70 12 GLU B N 1
ATOM 2584 C CA . GLU B 1 12 ? 7.553 74.310 163.085 1.00 35.92 12 GLU B CA 1
ATOM 2585 C C . GLU B 1 12 ? 7.781 74.001 164.563 1.00 33.52 12 GLU B C 1
ATOM 2586 O O . GLU B 1 12 ? 7.708 72.843 164.968 1.00 34.78 12 GLU B O 1
ATOM 2592 N N . TYR B 1 13 ? 8.062 75.025 16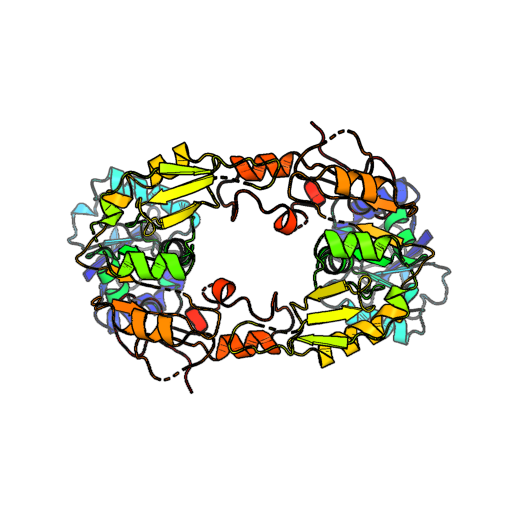5.365 1.00 28.78 13 TYR B N 1
ATOM 2593 C CA . TYR B 1 13 ? 8.307 74.830 166.792 1.00 24.47 13 TYR B CA 1
ATOM 2594 C C . TYR B 1 13 ? 7.051 74.371 167.501 1.00 22.91 13 TYR B C 1
ATOM 2595 O O . TYR B 1 13 ? 7.049 73.370 168.208 1.00 22.31 13 TYR B O 1
ATOM 2604 N N . THR B 1 14 ? 5.977 75.115 167.315 1.00 22.75 14 THR B N 1
ATOM 2605 C CA . THR B 1 14 ? 4.715 74.770 167.934 1.00 23.22 14 THR B CA 1
ATOM 2606 C C . THR B 1 14 ? 4.248 73.425 167.382 1.00 23.30 14 THR B C 1
ATOM 2607 O O . THR B 1 14 ? 3.737 72.573 168.116 1.00 23.68 14 THR B O 1
ATOM 2611 N N . LEU B 1 15 ? 4.441 73.234 166.084 1.00 22.46 15 LEU B N 1
ATOM 2612 C CA . LEU B 1 15 ? 4.063 71.989 165.435 1.00 21.74 15 LEU B CA 1
ATOM 2613 C C . LEU B 1 15 ? 4.747 70.827 166.109 1.00 21.33 15 LEU B C 1
ATOM 2614 O O . LEU B 1 15 ? 4.156 69.778 166.297 1.00 23.60 15 LEU B O 1
ATOM 2619 N N . ALA B 1 16 ? 6.003 71.027 166.476 1.00 20.95 16 ALA B N 1
ATOM 2620 C CA . ALA B 1 16 ? 6.789 69.987 167.098 1.00 20.48 16 ALA B CA 1
ATOM 2621 C C . ALA B 1 16 ? 6.812 70.044 168.610 1.00 21.47 16 ALA B C 1
ATOM 2622 O O . ALA B 1 16 ? 7.511 69.257 169.239 1.00 21.76 16 ALA B O 1
ATOM 2624 N N . TYR B 1 17 ? 6.054 70.953 169.209 1.00 22.21 17 TYR B N 1
ATOM 2625 C CA . TYR B 1 17 ? 6.081 71.063 170.659 1.00 23.93 17 TYR B CA 1
ATOM 2626 C C . TYR B 1 17 ? 5.741 69.778 171.401 1.00 26.03 17 TYR B C 1
ATOM 2627 O O . TYR B 1 17 ? 6.474 69.372 172.301 1.00 27.11 17 TYR B O 1
ATOM 2636 N N . ASP B 1 18 ? 4.635 69.139 171.031 1.00 27.77 18 ASP B N 1
ATOM 2637 C CA . ASP B 1 18 ? 4.228 67.898 171.678 1.00 27.31 18 ASP B CA 1
ATOM 2638 C C . ASP B 1 18 ? 5.326 66.853 171.601 1.00 25.33 18 ASP B C 1
ATOM 2639 O O . ASP B 1 18 ? 5.627 66.193 172.590 1.00 24.95 18 ASP B O 1
ATOM 2644 N N . LYS B 1 19 ? 5.922 66.704 170.425 1.00 24.06 19 LYS B N 1
ATOM 2645 C CA . LYS B 1 19 ? 7.016 65.749 170.235 1.00 23.32 19 LYS B CA 1
ATOM 2646 C C . LYS B 1 19 ? 8.071 66.029 171.310 1.00 22.66 19 LYS B C 1
ATOM 2647 O O . LYS B 1 19 ? 8.537 65.122 171.996 1.00 21.61 19 LYS B O 1
ATOM 2653 N N . LEU B 1 20 ? 8.446 67.304 171.427 1.00 21.90 20 LEU B N 1
ATOM 2654 C CA . LEU B 1 20 ? 9.423 67.765 172.403 1.00 20.58 20 LEU B CA 1
ATOM 2655 C C . LEU B 1 20 ? 9.032 67.279 173.785 1.00 20.78 20 LEU B C 1
ATOM 2656 O O . LEU B 1 20 ? 9.808 66.589 174.447 1.00 21.17 20 LEU B O 1
ATOM 2661 N N . LEU B 1 21 ? 7.835 67.664 174.225 1.00 18.36 21 LEU B N 1
ATOM 2662 C CA . LEU B 1 21 ? 7.346 67.256 175.537 1.00 17.91 21 LEU B CA 1
ATOM 2663 C C . LEU B 1 21 ? 7.577 65.769 175.735 1.00 18.53 21 LEU B C 1
ATOM 2664 O O . LEU B 1 21 ? 8.069 65.334 176.772 1.00 16.99 21 LEU B O 1
ATOM 2669 N N . PHE B 1 22 ? 7.235 65.000 174.711 1.00 19.86 22 PHE B N 1
ATOM 2670 C CA . PHE B 1 22 ? 7.402 63.563 174.743 1.00 21.13 22 PHE B CA 1
ATOM 2671 C C . PHE B 1 22 ? 8.864 63.182 174.861 1.00 24.11 22 PHE B C 1
ATOM 2672 O O . PHE B 1 22 ? 9.233 62.392 175.718 1.00 25.60 22 PHE B O 1
ATOM 2680 N N . GLU B 1 23 ? 9.701 63.724 173.985 1.00 26.59 23 GLU B N 1
ATOM 2681 C CA . GLU B 1 23 ? 11.124 63.431 174.069 1.00 28.03 23 GLU B CA 1
ATOM 2682 C C . GLU B 1 23 ? 11.596 63.790 175.474 1.00 28.12 23 GLU B C 1
ATOM 2683 O O . GLU B 1 23 ? 12.395 63.075 176.077 1.00 28.75 23 GLU B O 1
ATOM 2689 N N . ILE B 1 24 ? 11.093 64.904 175.993 1.00 26.04 24 ILE B N 1
ATOM 2690 C CA . ILE B 1 24 ? 11.477 65.338 177.320 1.00 24.98 24 ILE B CA 1
ATOM 2691 C C . ILE B 1 24 ? 10.956 64.342 178.333 1.00 24.70 24 ILE B C 1
ATOM 2692 O O . ILE B 1 24 ? 11.671 63.982 179.267 1.00 25.32 24 ILE B O 1
ATOM 2697 N N . SER B 1 25 ? 9.720 63.884 178.149 1.00 24.28 25 SER B N 1
ATOM 2698 C CA . SER B 1 25 ? 9.131 62.936 179.095 1.00 23.74 25 SER B CA 1
ATOM 2699 C C . SER B 1 25 ? 10.019 61.702 179.204 1.00 23.00 25 SER B C 1
ATOM 2700 O O . SER B 1 25 ? 10.316 61.247 180.299 1.00 22.17 25 SER B O 1
ATOM 2703 N N . LYS B 1 26 ? 10.445 61.173 178.063 1.00 23.67 26 LYS B N 1
ATOM 2704 C CA . LYS B 1 26 ? 11.325 60.007 178.032 1.00 24.77 26 LYS B CA 1
ATOM 2705 C C . LYS B 1 26 ? 12.680 60.384 178.618 1.00 26.05 26 LYS B C 1
ATOM 2706 O O . LYS B 1 26 ? 13.553 59.542 178.799 1.00 26.52 26 LYS B O 1
ATOM 2712 N N . GLY B 1 27 ? 12.850 61.664 178.914 1.00 28.22 27 GLY B N 1
ATOM 2713 C CA . GLY B 1 27 ? 14.104 62.126 179.476 1.00 30.04 27 GLY B CA 1
ATOM 2714 C C . GLY B 1 27 ? 15.228 62.195 178.465 1.00 30.52 27 GLY B C 1
ATOM 2715 O O . GLY B 1 27 ? 16.388 62.297 178.843 1.00 31.93 27 GLY B O 1
ATOM 2716 N N . ASN B 1 28 ? 14.900 62.143 177.177 1.00 30.94 28 ASN B N 1
ATOM 2717 C CA . ASN B 1 28 ? 15.926 62.205 176.144 1.00 30.03 28 ASN B CA 1
ATOM 2718 C C . ASN B 1 28 ? 16.629 63.554 176.046 1.00 30.10 28 ASN B C 1
ATOM 2719 O O . ASN B 1 28 ? 17.767 63.621 175.586 1.00 31.10 28 ASN B O 1
ATOM 2724 N N . LEU B 1 29 ? 15.964 64.627 176.462 1.00 28.16 29 LEU B N 1
ATOM 2725 C CA . LEU B 1 29 ? 16.583 65.942 176.389 1.00 27.35 29 LEU B CA 1
ATOM 2726 C C . LEU B 1 29 ? 15.949 66.946 177.325 1.00 28.98 29 LEU B C 1
ATOM 2727 O O . LEU B 1 29 ? 15.054 66.618 178.099 1.00 30.68 29 LEU B O 1
ATOM 2732 N N . SER B 1 30 ? 16.436 68.177 177.237 1.00 30.00 30 SER B N 1
ATOM 2733 C CA . SER B 1 30 ? 15.958 69.294 178.039 1.00 30.85 30 SER B CA 1
ATOM 2734 C C . SER B 1 30 ? 16.313 70.542 177.260 1.00 30.46 30 SER B C 1
ATOM 2735 O O . SER B 1 30 ? 17.335 70.586 176.580 1.00 30.79 30 SER B O 1
ATOM 2738 N N . ILE B 1 31 ? 15.466 71.554 177.351 1.00 30.99 31 ILE B N 1
ATOM 2739 C CA . ILE B 1 31 ? 15.688 72.794 176.621 1.00 31.90 31 ILE B CA 1
ATOM 2740 C C . ILE B 1 31 ? 16.267 73.862 177.540 1.00 33.30 31 ILE B C 1
ATOM 2741 O O . ILE B 1 31 ? 15.600 74.351 178.453 1.00 32.84 31 ILE B O 1
ATOM 2746 N N . GLU B 1 32 ? 17.519 74.219 177.295 1.00 35.18 32 GLU B N 1
ATOM 2747 C CA . GLU B 1 32 ? 18.176 75.223 178.110 1.00 37.32 32 GLU B CA 1
ATOM 2748 C C . GLU B 1 32 ? 17.592 76.595 177.801 1.00 36.50 32 GLU B C 1
ATOM 2749 O O . GLU B 1 32 ? 17.281 77.358 178.711 1.00 37.29 32 GLU B O 1
ATOM 2755 N N . ALA B 1 33 ? 17.433 76.908 176.521 1.00 34.80 33 ALA B N 1
ATOM 2756 C CA . ALA B 1 33 ? 16.884 78.202 176.147 1.00 33.62 33 ALA B CA 1
ATOM 2757 C C . ALA B 1 33 ? 16.506 78.265 174.671 1.00 33.20 33 ALA B C 1
ATOM 2758 O O . ALA B 1 33 ? 16.877 77.393 173.889 1.00 34.76 33 ALA B O 1
ATOM 2760 N N . LEU B 1 34 ? 15.774 79.309 174.297 1.00 32.07 34 LEU B N 1
ATOM 2761 C CA . LEU B 1 34 ? 15.312 79.493 172.922 1.00 30.89 34 LEU B CA 1
ATOM 2762 C C . LEU B 1 34 ? 15.986 80.665 172.205 1.00 31.15 34 LEU B C 1
ATOM 2763 O O . LEU B 1 34 ? 15.947 81.792 172.683 1.00 33.62 34 LEU B O 1
ATOM 2768 N N . ILE B 1 35 ? 16.569 80.398 171.042 1.00 30.01 35 ILE B N 1
ATOM 2769 C CA . ILE B 1 35 ? 17.256 81.411 170.239 1.00 30.19 35 ILE B CA 1
ATOM 2770 C C . ILE B 1 35 ? 16.328 81.956 169.143 1.00 30.99 35 ILE B C 1
ATOM 2771 O O . ILE B 1 35 ? 15.732 81.180 168.397 1.00 32.63 35 ILE B O 1
ATOM 2776 N N . SER B 1 36 ? 16.214 83.278 169.031 1.00 30.95 36 SER B N 1
ATOM 2777 C CA . SER B 1 36 ? 15.336 83.879 168.023 1.00 32.93 36 SER B CA 1
ATOM 2778 C C . SER B 1 36 ? 15.748 85.305 167.627 1.00 35.58 36 SER B C 1
ATOM 2779 O O . SER B 1 36 ? 16.208 86.083 168.470 1.00 37.37 36 SER B O 1
ATOM 2782 N N . LYS B 1 37 ? 15.583 85.646 166.347 1.00 36.08 37 LYS B N 1
ATOM 2783 C CA . LYS B 1 37 ? 15.930 86.984 165.853 1.00 37.54 37 LYS B CA 1
ATOM 2784 C C . LYS B 1 37 ? 14.766 87.919 166.122 1.00 39.02 37 LYS B C 1
ATOM 2785 O O . LYS B 1 37 ? 14.953 89.110 166.331 1.00 39.89 37 LYS B O 1
ATOM 2787 N N . ASP B 1 38 ? 13.562 87.357 166.093 1.00 41.05 38 ASP B N 1
ATOM 2788 C CA . ASP B 1 38 ? 12.335 88.093 166.349 1.00 41.55 38 ASP B CA 1
ATOM 2789 C C . ASP B 1 38 ? 12.007 87.913 167.811 1.00 40.74 38 ASP B C 1
ATOM 2790 O O . ASP B 1 38 ? 11.764 86.797 168.255 1.00 41.15 38 ASP B O 1
ATOM 2795 N N . LYS B 1 39 ? 11.988 88.998 168.566 1.00 39.81 39 LYS B N 1
ATOM 2796 C CA . LYS B 1 39 ? 11.674 88.877 169.974 1.00 39.84 39 LYS B CA 1
ATOM 2797 C C . LYS B 1 39 ? 10.175 88.959 170.243 1.00 40.50 39 LYS B C 1
ATOM 2798 O O . LYS B 1 39 ? 9.675 89.970 170.734 1.00 42.14 39 LYS B O 1
ATOM 2804 N N . TYR B 1 40 ? 9.467 87.881 169.916 1.00 39.96 40 TYR B N 1
ATOM 2805 C CA . TYR B 1 40 ? 8.024 87.796 170.123 1.00 39.96 40 TYR B CA 1
ATOM 2806 C C . TYR B 1 40 ? 7.664 88.026 171.596 1.00 40.05 40 TYR B C 1
ATOM 2807 O O . TYR B 1 40 ? 6.750 88.786 171.915 1.00 40.14 40 TYR B O 1
ATOM 2816 N N . ALA B 1 41 ? 8.386 87.360 172.489 1.00 39.37 41 ALA B N 1
ATOM 2817 C CA . ALA B 1 41 ? 8.150 87.499 173.918 1.00 39.97 41 ALA B CA 1
ATOM 2818 C C . ALA B 1 41 ? 9.448 87.225 174.683 1.00 40.06 41 ALA B C 1
ATOM 2819 O O . ALA B 1 41 ? 10.458 86.869 174.089 1.00 40.06 41 ALA B O 1
ATOM 2821 N N . LYS B 1 42 ? 9.433 87.399 175.996 1.00 40.46 42 LYS B N 1
ATOM 2822 C CA . LYS B 1 42 ? 10.633 87.148 176.777 1.00 42.57 42 LYS B CA 1
ATOM 2823 C C . LYS B 1 42 ? 10.691 85.678 177.163 1.00 43.63 42 LYS B C 1
ATOM 2824 O O . LYS B 1 42 ? 11.767 85.091 177.270 1.00 42.54 42 LYS B O 1
ATOM 2830 N N . TYR B 1 43 ? 9.515 85.089 177.360 1.00 45.21 43 TYR B N 1
ATOM 2831 C CA . TYR B 1 43 ? 9.409 83.687 177.739 1.00 45.01 43 TYR B CA 1
ATOM 2832 C C . TYR B 1 43 ? 8.411 82.879 176.918 1.00 43.60 43 TYR B C 1
ATOM 2833 O O . TYR B 1 43 ? 7.231 83.224 176.827 1.00 43.00 43 TYR B O 1
ATOM 2842 N N . ILE B 1 44 ? 8.892 81.787 176.341 1.00 41.69 44 ILE B N 1
ATOM 2843 C CA . ILE B 1 44 ? 8.035 80.913 175.569 1.00 40.46 44 ILE B CA 1
ATOM 2844 C C . ILE B 1 44 ? 8.103 79.527 176.193 1.00 40.15 44 ILE B C 1
ATOM 2845 O O . ILE B 1 44 ? 9.163 78.912 176.252 1.00 40.65 44 ILE B O 1
ATOM 2850 N N . ASP B 1 45 ? 6.961 79.053 176.677 1.00 39.57 45 ASP B N 1
ATOM 2851 C CA . ASP B 1 45 ? 6.871 77.754 177.319 1.00 38.39 45 ASP B CA 1
ATOM 2852 C C . ASP B 1 45 ? 7.847 77.650 178.490 1.00 38.71 45 ASP B C 1
ATOM 2853 O O . ASP B 1 45 ? 8.499 76.620 178.692 1.00 38.52 45 ASP B O 1
ATOM 2858 N N . GLY B 1 46 ? 7.948 78.737 179.252 1.00 38.16 46 GLY B N 1
ATOM 2859 C CA . GLY B 1 46 ? 8.806 78.752 180.422 1.00 38.68 46 GLY B CA 1
ATOM 2860 C C . GLY B 1 46 ? 10.296 78.851 180.186 1.00 39.39 46 GLY B C 1
ATOM 2861 O O . GLY B 1 46 ? 11.067 79.015 181.130 1.00 39.27 46 GLY B O 1
ATOM 2862 N N . LYS B 1 47 ? 10.720 78.726 178.938 1.00 39.42 47 LYS B N 1
ATOM 2863 C CA . LYS B 1 47 ? 12.133 78.836 178.639 1.00 38.88 47 LYS B CA 1
ATOM 2864 C C . LYS B 1 47 ? 12.359 80.245 178.112 1.00 39.38 47 LYS B C 1
ATOM 2865 O O . LYS B 1 47 ? 11.471 80.837 177.496 1.00 38.59 47 LYS B O 1
ATOM 2871 N N . GLU B 1 48 ? 13.553 80.772 178.365 1.00 39.73 48 GLU B N 1
ATOM 2872 C CA . GLU B 1 48 ? 13.915 82.126 177.973 1.00 39.62 48 GLU B CA 1
ATOM 2873 C C . GLU B 1 48 ? 14.349 82.301 176.536 1.00 38.32 48 GLU B C 1
ATOM 2874 O O . GLU B 1 48 ? 15.050 81.464 175.980 1.00 38.48 48 GLU B O 1
ATOM 2880 N N . VAL B 1 49 ? 13.948 83.419 175.946 1.00 37.78 49 VAL B N 1
ATOM 2881 C CA . VAL B 1 49 ? 14.293 83.719 174.560 1.00 37.90 49 VAL B CA 1
ATOM 2882 C C . VAL B 1 49 ? 15.578 84.532 174.476 1.00 38.39 49 VAL B C 1
ATOM 2883 O O . VAL B 1 49 ? 15.551 85.731 174.733 1.00 38.26 49 VAL B O 1
ATOM 2887 N N . ILE B 1 50 ? 16.697 83.903 174.117 1.00 39.26 50 ILE B N 1
ATOM 2888 C CA . ILE B 1 50 ? 17.950 84.649 174.008 1.00 41.17 50 ILE B CA 1
ATOM 2889 C C . ILE B 1 50 ? 18.294 84.989 172.560 1.00 43.47 50 ILE B C 1
ATOM 2890 O O . ILE B 1 50 ? 17.526 84.701 171.640 1.00 44.52 50 ILE B O 1
ATOM 2895 N N . ASP B 1 51 ? 19.438 85.628 172.356 1.00 45.29 51 ASP B N 1
ATOM 2896 C CA . ASP B 1 51 ? 19.842 85.987 171.013 1.00 47.61 51 ASP B CA 1
ATOM 2897 C C . ASP B 1 51 ? 21.053 85.175 170.602 1.00 48.10 51 ASP B C 1
ATOM 2898 O O . ASP B 1 51 ? 21.801 84.706 171.457 1.00 48.74 51 ASP B O 1
ATOM 2903 N N . LYS B 1 52 ? 21.261 85.030 169.296 1.00 48.32 52 LYS B N 1
ATOM 2904 C CA . LYS B 1 52 ? 22.371 84.228 168.794 1.00 49.20 52 LYS B CA 1
ATOM 2905 C C . LYS B 1 52 ? 23.762 84.636 169.264 1.00 49.68 52 LYS B C 1
ATOM 2906 O O . LYS B 1 52 ? 24.741 83.943 168.976 1.00 49.63 52 LYS B O 1
ATOM 2912 N N . THR B 1 53 ? 23.857 85.749 169.986 1.00 50.29 53 THR B N 1
ATOM 2913 C CA . THR B 1 53 ? 25.153 86.213 170.486 1.00 50.01 53 THR B CA 1
ATOM 2914 C C . THR B 1 53 ? 25.343 85.778 171.933 1.00 49.71 53 THR B C 1
ATOM 2915 O O . THR B 1 53 ? 26.432 85.914 172.493 1.00 49.50 53 THR B O 1
ATOM 2919 N N . GLU B 1 54 ? 24.280 85.249 172.528 1.00 48.41 54 GLU B N 1
ATOM 2920 C CA . GLU B 1 54 ? 24.335 84.814 173.913 1.00 48.76 54 GLU B CA 1
ATOM 2921 C C . GLU B 1 54 ? 24.407 83.300 174.084 1.00 48.08 54 GLU B C 1
ATOM 2922 O O . GLU B 1 54 ? 24.653 82.812 175.185 1.00 47.40 54 GLU B O 1
ATOM 2928 N N . ILE B 1 55 ? 24.186 82.551 173.010 1.00 48.01 55 ILE B N 1
ATOM 2929 C CA . ILE B 1 55 ? 24.223 81.100 173.118 1.00 47.51 55 ILE B CA 1
ATOM 2930 C C . ILE B 1 55 ? 25.523 80.693 173.797 1.00 48.64 55 ILE B C 1
ATOM 2931 O O . ILE B 1 55 ? 25.573 79.696 174.526 1.00 49.57 55 ILE B O 1
ATOM 2936 N N . SER B 1 56 ? 26.566 81.487 173.566 1.00 49.08 56 SER B N 1
ATOM 2937 C CA . SER B 1 56 ? 27.888 81.233 174.139 1.00 49.07 56 SER B CA 1
ATOM 2938 C C . SER B 1 56 ? 27.895 81.142 175.667 1.00 48.19 56 SER B C 1
ATOM 2939 O O . SER B 1 56 ? 28.880 80.707 176.256 1.00 48.17 56 SER B O 1
ATOM 2942 N N . ASN B 1 57 ? 26.800 81.551 176.301 1.00 47.91 57 ASN B N 1
ATOM 2943 C CA . ASN B 1 57 ? 26.697 81.518 177.756 1.00 47.11 57 ASN B CA 1
ATOM 2944 C C . ASN B 1 57 ? 25.981 80.278 178.229 1.00 46.41 57 ASN B C 1
ATOM 2945 O O . ASN B 1 57 ? 25.512 80.233 179.368 1.00 45.96 57 ASN B O 1
ATOM 2950 N N . TYR B 1 58 ? 25.871 79.280 177.360 1.00 45.52 58 TYR B N 1
ATOM 2951 C CA . TYR B 1 58 ? 25.177 78.052 177.730 1.00 45.14 58 TYR B CA 1
ATOM 2952 C C . TYR B 1 58 ? 25.953 76.809 177.356 1.00 44.59 58 TYR B C 1
ATOM 2953 O O . TYR B 1 58 ? 26.685 76.804 176.366 1.00 45.73 58 TYR B O 1
ATOM 2962 N N . GLU B 1 59 ? 25.789 75.757 178.151 1.00 42.23 59 GLU B N 1
ATOM 2963 C CA . GLU B 1 59 ? 26.435 74.491 177.854 1.00 41.75 59 GLU B CA 1
ATOM 2964 C C . GLU B 1 59 ? 25.319 73.696 177.190 1.00 41.40 59 GLU B C 1
ATOM 2965 O O . GLU B 1 59 ? 24.192 73.671 177.687 1.00 43.51 59 GLU B O 1
ATOM 2967 N N . PHE B 1 60 ? 25.617 73.071 176.059 1.00 38.97 60 PHE B N 1
ATOM 2968 C CA . PHE B 1 60 ? 24.613 72.303 175.342 1.00 36.32 60 PHE B CA 1
ATOM 2969 C C . PHE B 1 60 ? 25.313 71.362 174.386 1.00 36.00 60 PHE B C 1
ATOM 2970 O O . PHE B 1 60 ? 26.423 71.639 173.941 1.00 36.99 60 PHE B O 1
ATOM 2978 N N . ASP B 1 61 ? 24.670 70.250 174.064 1.00 35.32 61 ASP B N 1
ATOM 2979 C CA . ASP B 1 61 ? 25.271 69.297 173.151 1.00 33.94 61 ASP B CA 1
ATOM 2980 C C . ASP B 1 61 ? 24.693 69.516 171.776 1.00 33.04 61 ASP B C 1
ATOM 2981 O O . ASP B 1 61 ? 25.313 69.144 170.778 1.00 32.68 61 ASP B O 1
ATOM 2986 N N . TYR B 1 62 ? 23.506 70.119 171.719 1.00 30.65 62 TYR B N 1
ATOM 2987 C CA . TYR B 1 62 ? 22.869 70.351 170.434 1.00 29.41 62 TYR B CA 1
ATOM 2988 C C . TYR B 1 62 ? 22.030 71.596 170.288 1.00 29.94 62 TYR B C 1
ATOM 2989 O O . TYR B 1 62 ? 21.439 72.088 171.246 1.00 31.96 62 TYR B O 1
ATOM 2998 N N . ILE B 1 63 ? 21.980 72.088 169.056 1.00 29.59 63 ILE B N 1
ATOM 2999 C CA . ILE B 1 63 ? 21.163 73.238 168.700 1.00 29.75 63 ILE B CA 1
ATOM 3000 C C . ILE B 1 63 ? 20.139 72.657 167.727 1.00 30.62 63 ILE B C 1
ATOM 3001 O O . ILE B 1 63 ? 20.507 72.111 166.674 1.00 30.10 63 ILE B O 1
ATOM 3006 N N . ILE B 1 64 ? 18.860 72.756 168.075 1.00 29.62 64 ILE B N 1
ATOM 3007 C CA . ILE B 1 64 ? 17.815 72.226 167.206 1.00 28.68 64 ILE B CA 1
ATOM 3008 C C . ILE B 1 64 ? 17.212 73.365 166.384 1.00 28.53 64 ILE B C 1
ATOM 3009 O O . ILE B 1 64 ? 16.539 74.239 166.926 1.00 28.69 64 ILE B O 1
ATOM 3014 N N . ILE B 1 65 ? 17.474 73.360 165.079 1.00 28.49 65 ILE B N 1
ATOM 3015 C CA . ILE B 1 65 ? 16.946 74.399 164.192 1.00 29.67 65 ILE B CA 1
ATOM 3016 C C . ILE B 1 65 ? 15.535 74.050 163.716 1.00 29.75 65 ILE B C 1
ATOM 3017 O O . ILE B 1 65 ? 15.339 73.035 163.049 1.00 28.97 65 ILE B O 1
ATOM 3022 N N . PHE B 1 66 ? 14.559 74.885 164.057 1.00 30.15 66 PHE B N 1
ATOM 3023 C CA . PHE B 1 66 ? 13.185 74.667 163.612 1.00 31.86 66 PHE B CA 1
ATOM 3024 C C . PHE B 1 66 ? 12.808 75.754 162.609 1.00 34.12 66 PHE B C 1
ATOM 3025 O O . PHE B 1 66 ? 12.227 76.775 162.964 1.00 35.05 66 PHE B O 1
ATOM 3033 N N . ASN B 1 67 ? 13.146 75.517 161.348 1.00 37.32 67 ASN B N 1
ATOM 3034 C CA . ASN B 1 67 ? 12.869 76.459 160.276 1.00 38.85 67 ASN B CA 1
ATOM 3035 C C . ASN B 1 67 ? 13.375 75.815 158.994 1.00 40.97 67 ASN B C 1
ATOM 3036 O O . ASN B 1 67 ? 14.520 76.018 158.607 1.00 41.02 67 ASN B O 1
ATOM 3041 N N . LYS B 1 68 ? 12.515 75.040 158.343 1.00 43.20 68 LYS B N 1
ATOM 3042 C CA . LYS B 1 68 ? 12.879 74.329 157.118 1.00 46.19 68 LYS B CA 1
ATOM 3043 C C . LYS B 1 68 ? 13.411 75.224 155.999 1.00 47.73 68 LYS B C 1
ATOM 3044 O O . LYS B 1 68 ? 14.553 75.080 155.569 1.00 48.60 68 LYS B O 1
ATOM 3046 N N . GLU B 1 69 ? 12.573 76.141 155.530 1.00 49.77 69 GLU B N 1
ATOM 3047 C CA . GLU B 1 69 ? 12.930 77.065 154.455 1.00 51.42 69 GLU B CA 1
ATOM 3048 C C . GLU B 1 69 ? 14.344 77.625 154.591 1.00 50.62 69 GLU B C 1
ATOM 3049 O O . GLU B 1 69 ? 15.186 77.410 153.721 1.00 50.87 69 GLU B O 1
ATOM 3055 N N . ARG B 1 70 ? 14.612 78.331 155.684 1.00 49.28 70 ARG B N 1
ATOM 3056 C CA . ARG B 1 70 ? 15.924 78.926 155.878 1.00 48.58 70 ARG B CA 1
ATOM 3057 C C . ARG B 1 70 ? 16.867 78.175 156.808 1.00 46.53 70 ARG B C 1
ATOM 3058 O O . ARG B 1 70 ? 17.715 78.785 157.457 1.00 46.26 70 ARG B O 1
ATOM 3066 N N . TYR B 1 71 ? 16.744 76.852 156.853 1.00 43.82 71 TYR B N 1
ATOM 3067 C CA . TYR B 1 71 ? 17.603 76.051 157.722 1.00 41.90 71 TYR B CA 1
ATOM 3068 C C . TYR B 1 71 ? 19.091 76.286 157.464 1.00 43.17 71 TYR B C 1
AT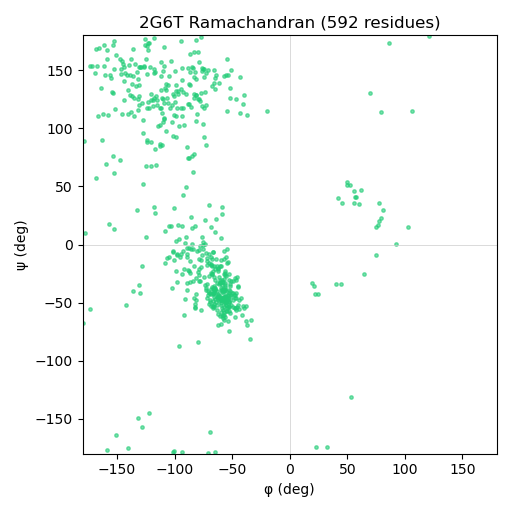OM 3069 O O . TYR B 1 71 ? 19.844 76.652 158.366 1.00 42.44 71 TYR B O 1
ATOM 3078 N N . SER B 1 72 ? 19.508 76.057 156.226 1.00 45.09 72 SER B N 1
ATOM 3079 C CA . SER B 1 72 ? 20.898 76.232 155.830 1.00 46.07 72 SER B CA 1
ATOM 3080 C C . SER B 1 72 ? 21.472 77.577 156.275 1.00 46.48 72 SER B C 1
ATOM 3081 O O . SER B 1 72 ? 22.573 77.636 156.826 1.00 47.47 72 SER B O 1
ATOM 3084 N N . ASP B 1 73 ? 20.730 78.653 156.031 1.00 45.42 73 ASP B N 1
ATOM 3085 C CA . ASP B 1 73 ? 21.189 79.979 156.414 1.00 44.57 73 ASP B CA 1
ATOM 3086 C C . ASP B 1 73 ? 21.519 80.044 157.894 1.00 42.56 73 ASP B C 1
ATOM 3087 O O . ASP B 1 73 ? 22.607 80.480 158.277 1.00 42.98 73 ASP B O 1
ATOM 3092 N N . ILE B 1 74 ? 20.574 79.611 158.724 1.00 39.88 74 ILE B N 1
ATOM 3093 C CA . ILE B 1 74 ? 20.764 79.614 160.170 1.00 37.86 74 ILE B CA 1
ATOM 3094 C C . ILE B 1 74 ? 22.035 78.852 160.529 1.00 37.00 74 ILE B C 1
ATOM 3095 O O . ILE B 1 74 ? 22.856 79.311 161.318 1.00 36.42 74 ILE B O 1
ATOM 3100 N N . LYS B 1 75 ? 22.187 77.677 159.940 1.00 36.92 75 LYS B N 1
ATOM 3101 C CA . LYS B 1 75 ? 23.349 76.857 160.197 1.00 37.50 75 LYS B CA 1
ATOM 3102 C C . LYS B 1 75 ? 24.623 77.633 159.897 1.00 39.14 75 LYS B C 1
ATOM 3103 O O . LYS B 1 75 ? 25.579 77.593 160.675 1.00 39.09 75 LYS B O 1
ATOM 3109 N N . ASN B 1 76 ? 24.632 78.339 158.768 1.00 40.88 76 ASN B N 1
ATOM 3110 C CA . ASN B 1 76 ? 25.788 79.133 158.360 1.00 41.89 76 ASN B CA 1
ATOM 3111 C C . ASN B 1 76 ? 26.176 80.186 159.389 1.00 43.73 76 ASN B C 1
ATOM 3112 O O . ASN B 1 76 ? 27.363 80.409 159.635 1.00 44.64 76 ASN B O 1
ATOM 3117 N N . GLU B 1 77 ? 25.184 80.843 159.984 1.00 44.23 77 GLU B N 1
ATOM 3118 C CA . GLU B 1 77 ? 25.485 81.857 160.981 1.00 44.70 77 GLU B CA 1
ATOM 3119 C C . GLU B 1 77 ? 25.825 81.221 162.309 1.00 43.86 77 GLU B C 1
ATOM 3120 O O . GLU B 1 77 ? 26.543 81.802 163.119 1.00 44.19 77 GLU B O 1
ATOM 3126 N N . ALA B 1 78 ? 25.312 80.021 162.534 1.00 42.86 78 ALA B N 1
ATOM 3127 C CA . ALA B 1 78 ? 25.610 79.317 163.767 1.00 42.02 78 ALA B CA 1
ATOM 3128 C C . ALA B 1 78 ? 27.066 78.897 163.642 1.00 41.75 78 ALA B C 1
ATOM 3129 O O . ALA B 1 78 ? 27.845 79.013 164.583 1.00 40.94 78 ALA B O 1
ATOM 3131 N N . LEU B 1 79 ? 27.425 78.405 162.463 1.00 42.51 79 LEU B N 1
ATOM 3132 C CA . LEU B 1 79 ? 28.794 77.994 162.200 1.00 43.01 79 LEU B CA 1
ATOM 3133 C C . LEU B 1 79 ? 29.630 79.256 162.259 1.00 44.69 79 LEU B C 1
ATOM 3134 O O . LEU B 1 79 ? 30.715 79.269 162.826 1.00 44.30 79 LEU B O 1
ATOM 3139 N N . GLU B 1 80 ? 29.098 80.323 161.676 1.00 47.31 80 GLU B N 1
ATOM 3140 C CA . GLU B 1 80 ? 29.768 81.612 161.665 1.00 49.00 80 GLU B CA 1
ATOM 3141 C C . GLU B 1 80 ? 29.989 82.023 163.117 1.00 48.26 80 GLU B C 1
ATOM 3142 O O . GLU B 1 80 ? 30.969 82.683 163.441 1.00 49.67 80 GLU B O 1
ATOM 3148 N N . LEU B 1 81 ? 29.074 81.623 163.995 1.00 47.08 81 LEU B N 1
ATOM 3149 C CA . LEU B 1 81 ? 29.185 81.952 165.414 1.00 46.29 81 LEU B CA 1
ATOM 3150 C C . LEU B 1 81 ? 30.247 81.088 166.076 1.00 46.14 81 LEU B C 1
ATOM 3151 O O . LEU B 1 81 ? 30.459 81.161 167.291 1.00 45.60 81 LEU B O 1
ATOM 3156 N N . GLY B 1 82 ? 30.892 80.251 165.270 1.00 45.00 82 GLY B N 1
ATOM 3157 C CA . GLY B 1 82 ? 31.924 79.373 165.778 1.00 44.64 82 GLY B CA 1
ATOM 3158 C C . GLY B 1 82 ? 31.387 78.164 166.513 1.00 44.90 82 GLY B C 1
ATOM 3159 O O . GLY B 1 82 ? 31.983 77.724 167.492 1.00 46.07 82 GLY B O 1
ATOM 3160 N N . ILE B 1 83 ? 30.263 77.624 166.051 1.00 45.55 83 ILE B N 1
ATOM 3161 C CA . ILE B 1 83 ? 29.666 76.446 166.680 1.00 45.28 83 ILE B CA 1
ATOM 3162 C C . ILE B 1 83 ? 29.987 75.178 165.897 1.00 45.99 83 ILE B C 1
ATOM 3163 O O . ILE B 1 83 ? 29.762 75.112 164.685 1.00 47.74 83 ILE B O 1
ATOM 3168 N N . PRO B 1 84 ? 30.511 74.148 166.580 1.00 44.78 84 PRO B N 1
ATOM 3169 C CA . PRO B 1 84 ? 30.856 72.882 165.930 1.00 45.02 84 PRO B CA 1
ATOM 3170 C C . PRO B 1 84 ? 29.722 72.402 165.030 1.00 46.40 84 PRO B C 1
ATOM 3171 O O . PRO B 1 84 ? 28.583 72.260 165.477 1.00 48.08 84 PRO B O 1
ATOM 3175 N N . GLU B 1 85 ? 30.021 72.153 163.764 1.00 46.34 85 GLU B N 1
ATOM 3176 C CA . GLU B 1 85 ? 28.981 71.704 162.849 1.00 47.32 85 GLU B CA 1
ATOM 3177 C C . GLU B 1 85 ? 28.261 70.455 163.336 1.00 46.74 85 GLU B C 1
ATOM 3178 O O . GLU B 1 85 ? 27.105 70.229 162.996 1.00 47.42 85 GLU B O 1
ATOM 3184 N N . ARG B 1 86 ? 28.945 69.645 164.133 1.00 46.69 86 ARG B N 1
ATOM 3185 C CA . ARG B 1 86 ? 28.362 68.412 164.640 1.00 46.32 86 ARG B CA 1
ATOM 3186 C C . ARG B 1 86 ? 27.225 68.627 165.628 1.00 44.42 86 ARG B C 1
ATOM 3187 O O . ARG B 1 86 ? 26.369 67.759 165.783 1.00 44.69 86 ARG B O 1
ATOM 3195 N N . LYS B 1 87 ? 27.213 69.785 166.283 1.00 41.75 87 LYS B N 1
ATOM 3196 C CA . LYS B 1 87 ? 26.190 70.109 167.275 1.00 39.23 87 LYS B CA 1
ATOM 3197 C C . LYS B 1 87 ? 24.916 70.713 166.679 1.00 38.17 87 LYS B C 1
ATOM 3198 O O . LYS B 1 87 ? 23.952 70.970 167.401 1.00 39.04 87 LYS B O 1
ATOM 3204 N N . ILE B 1 88 ? 24.912 70.945 165.369 1.00 36.43 88 ILE B N 1
ATOM 3205 C CA . ILE B 1 88 ? 23.751 71.527 164.699 1.00 34.14 88 ILE B CA 1
ATOM 3206 C C . ILE B 1 88 ? 22.808 70.434 164.211 1.00 33.97 88 ILE B C 1
ATOM 3207 O O . ILE B 1 88 ? 23.231 69.497 163.535 1.00 35.10 88 ILE B O 1
ATOM 3212 N N . LEU B 1 89 ? 21.529 70.554 164.545 1.00 31.14 89 LEU B N 1
ATOM 3213 C CA . LEU B 1 89 ? 20.551 69.561 164.121 1.00 27.75 89 LEU B CA 1
ATOM 3214 C C . LEU B 1 89 ? 19.393 70.239 163.397 1.00 26.94 89 LEU B C 1
ATOM 3215 O O . LEU B 1 89 ? 19.092 71.408 163.652 1.00 27.58 89 LEU B O 1
ATOM 3220 N N . ASN B 1 90 ? 18.737 69.499 162.506 1.00 24.31 90 ASN B N 1
ATOM 3221 C CA . ASN B 1 90 ? 17.597 70.034 161.777 1.00 22.16 90 ASN B CA 1
ATOM 3222 C C . ASN B 1 90 ? 16.313 69.498 162.392 1.00 20.94 90 ASN B C 1
ATOM 3223 O O . ASN B 1 90 ? 15.956 68.348 162.199 1.00 20.41 90 ASN B O 1
ATOM 3228 N N . GLY B 1 91 ? 15.617 70.350 163.128 1.00 21.25 91 GLY B N 1
ATOM 3229 C CA . GLY B 1 91 ? 14.398 69.934 163.793 1.00 22.59 91 GLY B CA 1
ATOM 3230 C C . GLY B 1 91 ? 13.317 69.287 162.950 1.00 24.06 91 GLY B C 1
ATOM 3231 O O . GLY B 1 91 ? 12.405 68.658 163.490 1.00 26.96 91 GLY B O 1
ATOM 3232 N N . LYS B 1 92 ? 13.397 69.406 161.633 1.00 23.30 92 LYS B N 1
ATOM 3233 C CA . LYS B 1 92 ? 12.351 68.826 160.815 1.00 23.00 92 LYS B CA 1
ATOM 3234 C C . LYS B 1 92 ? 12.336 67.312 160.846 1.00 23.40 92 LYS B C 1
ATOM 3235 O O . LYS B 1 92 ? 11.345 66.695 160.471 1.00 25.91 92 LYS B O 1
ATOM 3241 N N . PHE B 1 93 ? 13.425 66.702 161.292 1.00 22.21 93 PHE B N 1
ATOM 3242 C CA . PHE B 1 93 ? 13.470 65.254 161.348 1.00 20.45 93 PHE B CA 1
ATOM 3243 C C . PHE B 1 93 ? 12.753 64.742 162.572 1.00 21.75 93 PHE B C 1
ATOM 3244 O O . PHE B 1 93 ? 12.591 63.534 162.757 1.00 21.99 93 PHE B O 1
ATOM 3252 N N . PHE B 1 94 ? 12.318 65.669 163.413 1.00 21.31 94 PHE B N 1
ATOM 3253 C CA . PHE B 1 94 ? 11.570 65.296 164.597 1.00 22.68 94 PHE B CA 1
ATOM 3254 C C . PHE B 1 94 ? 10.222 64.817 164.075 1.00 22.29 94 PHE B C 1
ATOM 3255 O O . PHE B 1 94 ? 9.459 64.166 164.782 1.00 22.65 94 PHE B O 1
ATOM 3263 N N . PHE B 1 95 ? 9.938 65.159 162.826 1.00 21.24 95 PHE B N 1
ATOM 3264 C CA . PHE B 1 95 ? 8.668 64.814 162.231 1.00 21.78 95 PHE B CA 1
ATOM 3265 C C . PHE B 1 95 ? 8.568 63.492 161.493 1.00 22.77 95 PHE B C 1
ATOM 3266 O O . PHE B 1 95 ? 7.554 63.231 160.857 1.00 24.25 95 PHE B O 1
ATOM 3274 N N . ILE B 1 96 ? 9.593 62.651 161.535 1.00 23.27 96 ILE B N 1
ATOM 3275 C CA . ILE B 1 96 ? 9.437 61.367 160.869 1.00 24.48 96 ILE B CA 1
ATOM 3276 C C . ILE B 1 96 ? 8.629 60.544 161.867 1.00 27.27 96 ILE B C 1
ATOM 3277 O O . ILE B 1 96 ? 8.497 60.942 163.038 1.00 26.79 96 ILE B O 1
ATOM 3282 N N . SER B 1 97 ? 8.072 59.420 161.418 1.00 28.84 97 SER B N 1
ATOM 3283 C CA . SER B 1 97 ? 7.286 58.580 162.311 1.00 30.45 97 SER B CA 1
ATOM 3284 C C . SER B 1 97 ? 8.230 57.836 163.248 1.00 29.98 97 SER B C 1
ATOM 3285 O O . SER B 1 97 ? 9.380 57.573 162.898 1.00 29.78 97 SER B O 1
ATOM 3288 N N . ASN B 1 98 ? 7.740 57.515 164.442 1.00 30.20 98 ASN B N 1
ATOM 3289 C CA . ASN B 1 98 ? 8.532 56.818 165.456 1.00 30.55 98 ASN B CA 1
ATOM 3290 C C . ASN B 1 98 ? 9.886 57.458 165.681 1.00 30.09 98 ASN B C 1
ATOM 3291 O O . ASN B 1 98 ? 10.928 56.796 165.614 1.00 29.40 98 ASN B O 1
ATOM 3296 N N . PHE B 1 99 ? 9.857 58.750 165.963 1.00 29.68 99 PHE B N 1
ATOM 3297 C CA . PHE B 1 99 ? 11.075 59.493 166.196 1.00 29.16 99 PHE B CA 1
ATOM 3298 C C . PHE B 1 99 ? 11.503 59.404 167.647 1.00 29.98 99 PHE B C 1
ATOM 3299 O O . PHE B 1 99 ? 10.683 59.491 168.560 1.00 31.82 99 PHE B O 1
ATOM 3307 N N . ASP B 1 100 ? 12.796 59.213 167.856 1.00 29.70 100 ASP B N 1
ATOM 3308 C CA . ASP B 1 100 ? 13.334 59.190 169.199 1.00 28.60 100 ASP B CA 1
ATOM 3309 C C . ASP B 1 100 ? 14.646 59.949 169.155 1.00 27.76 100 ASP B C 1
ATOM 3310 O O . ASP B 1 100 ? 15.506 59.684 168.323 1.00 26.65 100 ASP B O 1
ATOM 3315 N N . PHE B 1 101 ? 14.798 60.903 170.054 1.00 26.55 101 PHE B N 1
ATOM 3316 C CA . PHE B 1 101 ? 15.998 61.702 170.058 1.00 26.68 101 PHE B CA 1
ATOM 3317 C C . PHE B 1 101 ? 17.235 60.903 170.398 1.00 26.98 101 PHE B C 1
ATOM 3318 O O . PHE B 1 101 ? 18.259 61.049 169.740 1.00 27.98 101 PHE B O 1
ATOM 3326 N N . LYS B 1 102 ? 17.139 60.068 171.430 1.00 26.94 102 LYS B N 1
ATOM 3327 C CA . LYS B 1 102 ? 18.260 59.248 171.870 1.00 26.67 102 LYS B CA 1
ATOM 3328 C C . LYS B 1 102 ? 18.840 58.452 170.707 1.00 26.35 102 LYS B C 1
ATOM 3329 O O . LYS B 1 102 ? 20.060 58.453 170.493 1.00 25.82 102 LYS B O 1
ATOM 3335 N N . ARG B 1 103 ? 17.968 57.782 169.953 1.00 25.15 103 ARG B N 1
ATOM 3336 C CA . ARG B 1 103 ? 18.406 56.989 168.812 1.00 24.02 103 ARG B CA 1
ATOM 3337 C C . ARG B 1 103 ? 18.985 57.889 167.764 1.00 23.65 103 ARG B C 1
ATOM 3338 O O . ARG B 1 103 ? 20.108 57.686 167.322 1.00 26.55 103 ARG B O 1
ATOM 3346 N N . TYR B 1 104 ? 18.211 58.888 167.364 1.00 22.50 104 TYR B N 1
ATOM 3347 C CA . TYR B 1 104 ? 18.655 59.820 166.337 1.00 22.16 104 TYR B CA 1
ATOM 3348 C C . TYR B 1 104 ? 20.075 60.287 166.577 1.00 22.72 104 TYR B C 1
ATOM 3349 O O . TYR B 1 104 ? 20.921 60.186 165.696 1.00 22.58 104 TYR B O 1
ATOM 3358 N N . CYS B 1 105 ? 20.333 60.796 167.775 1.00 23.00 105 CYS B N 1
ATOM 3359 C CA . CYS B 1 105 ? 21.654 61.281 168.114 1.00 25.88 105 CYS B CA 1
ATOM 3360 C C . CYS B 1 105 ? 22.681 60.180 168.129 1.00 26.65 105 CYS B C 1
ATOM 3361 O O . CYS B 1 105 ? 23.825 60.395 167.732 1.00 28.04 105 CYS B O 1
ATOM 3364 N N . LYS B 1 106 ? 22.287 59.002 168.595 1.00 26.01 106 LYS B N 1
ATOM 3365 C CA . LYS B 1 106 ? 23.219 57.883 168.629 1.00 26.53 106 LYS B CA 1
ATOM 3366 C C . LYS B 1 106 ? 23.833 57.661 167.249 1.00 27.30 106 LYS B C 1
ATOM 3367 O O . LYS B 1 106 ? 25.046 57.484 167.122 1.00 28.34 106 LYS B O 1
ATOM 3373 N N . LEU B 1 107 ? 22.988 57.677 166.222 1.00 26.99 107 LEU B N 1
ATOM 3374 C CA . LEU B 1 107 ? 23.427 57.480 164.848 1.00 27.54 107 LEU B CA 1
ATOM 3375 C C . LEU B 1 107 ? 24.271 58.657 164.333 1.00 28.37 107 LEU B C 1
ATOM 3376 O O . LEU B 1 107 ? 24.879 58.586 163.260 1.00 28.53 107 LEU B O 1
ATOM 3381 N N . ILE B 1 108 ? 24.292 59.742 165.097 1.00 28.44 108 ILE B N 1
ATOM 3382 C CA . ILE B 1 108 ? 25.064 60.920 164.729 1.00 29.15 108 ILE B CA 1
ATOM 3383 C C . ILE B 1 108 ? 26.440 60.793 165.366 1.00 29.26 108 ILE B C 1
ATOM 3384 O O . ILE B 1 108 ? 27.463 60.767 164.686 1.00 29.62 108 ILE B O 1
ATOM 3389 N N . GLU B 1 109 ? 26.442 60.722 166.691 1.00 29.26 109 GLU B N 1
ATOM 3390 C CA . GLU B 1 109 ? 27.663 60.618 167.459 1.00 28.66 109 GLU B CA 1
ATOM 3391 C C . GLU B 1 109 ? 28.556 59.474 167.030 1.00 28.29 109 GLU B C 1
ATOM 3392 O O . GLU B 1 109 ? 29.760 59.645 166.945 1.00 28.56 109 GLU B O 1
ATOM 3398 N N . ASN B 1 110 ? 27.995 58.303 166.773 1.00 29.14 110 ASN B N 1
ATOM 3399 C CA . ASN B 1 110 ? 28.816 57.209 166.265 1.00 29.05 110 ASN B CA 1
ATOM 3400 C C . ASN B 1 110 ? 28.291 57.025 164.857 1.00 29.00 110 ASN B C 1
ATOM 3401 O O . ASN B 1 110 ? 27.385 56.233 164.626 1.00 29.99 110 ASN B O 1
ATOM 3406 N N . PRO B 1 111 ? 28.835 57.784 163.900 1.00 28.51 111 PRO B N 1
ATOM 3407 C CA . PRO B 1 111 ? 28.421 57.723 162.503 1.00 27.25 111 PRO B CA 1
ATOM 3408 C C . PRO B 1 111 ? 28.077 56.355 161.987 1.00 26.87 111 PRO B C 1
ATOM 3409 O O . PRO B 1 111 ? 28.928 55.476 161.859 1.00 25.77 111 PRO B O 1
ATOM 3413 N N . ILE B 1 112 ? 26.791 56.194 161.713 1.00 27.91 112 ILE B N 1
ATOM 3414 C CA . ILE B 1 112 ? 26.238 54.964 161.177 1.00 28.42 112 ILE B CA 1
ATOM 3415 C C . ILE B 1 112 ? 26.691 54.938 159.729 1.00 26.54 112 ILE B C 1
ATOM 3416 O O . ILE B 1 112 ? 26.589 55.942 159.032 1.00 28.19 112 ILE B O 1
ATOM 3421 N N . THR B 1 113 ? 27.233 53.819 159.281 1.00 25.50 113 THR B N 1
ATOM 3422 C CA . THR B 1 113 ? 27.641 53.720 157.894 1.00 25.93 113 THR B CA 1
ATOM 3423 C C . THR B 1 113 ? 26.976 52.468 157.347 1.00 25.90 113 THR B C 1
ATOM 3424 O O . THR B 1 113 ? 27.335 51.341 157.698 1.00 25.75 113 THR B O 1
ATOM 3428 N N . ILE B 1 114 ? 25.969 52.699 156.510 1.00 25.50 114 ILE B N 1
ATOM 3429 C CA . ILE B 1 114 ? 25.167 51.645 155.903 1.00 26.21 114 ILE B CA 1
ATOM 3430 C C . ILE B 1 114 ? 25.798 50.992 154.681 1.00 26.45 114 ILE B C 1
ATOM 3431 O O . ILE B 1 114 ? 26.209 51.671 153.746 1.00 26.49 114 ILE B O 1
ATOM 3436 N N . ILE B 1 115 ? 25.858 49.669 154.681 1.00 27.28 115 ILE B N 1
ATOM 3437 C CA . ILE B 1 115 ? 26.393 48.945 153.533 1.00 28.36 115 ILE B CA 1
ATOM 3438 C C . ILE B 1 115 ? 25.176 48.278 152.904 1.00 28.95 115 ILE B C 1
ATOM 3439 O O . ILE B 1 115 ? 24.478 47.521 153.576 1.00 31.58 115 ILE B O 1
ATOM 3444 N N . SER B 1 116 ? 24.896 48.553 151.636 1.00 27.54 116 SER B N 1
ATOM 3445 C CA . SER B 1 116 ? 23.732 47.931 151.015 1.00 27.85 116 SER B CA 1
ATOM 3446 C C . SER B 1 116 ? 23.951 47.581 149.558 1.00 27.90 116 SER B C 1
ATOM 3447 O O . SER B 1 116 ? 24.746 48.219 148.881 1.00 28.18 116 SER B O 1
ATOM 3450 N N . ASP B 1 117 ? 23.230 46.567 149.084 1.00 29.25 117 ASP B N 1
ATOM 3451 C CA . ASP B 1 117 ? 23.331 46.112 147.701 1.00 30.03 117 ASP B CA 1
ATOM 3452 C C . ASP B 1 117 ? 22.646 47.014 146.661 1.00 30.75 117 ASP B C 1
ATOM 3453 O O . ASP B 1 117 ? 22.729 46.757 145.464 1.00 31.24 117 ASP B O 1
ATOM 3458 N N . ASP B 1 118 ? 21.970 48.067 147.113 1.00 30.47 118 ASP B N 1
ATOM 3459 C CA . ASP B 1 118 ? 21.333 49.009 146.203 1.00 28.56 118 ASP B CA 1
ATOM 3460 C C . ASP B 1 118 ? 21.243 50.410 146.799 1.00 28.63 118 ASP B C 1
ATOM 3461 O O . ASP B 1 118 ? 21.915 50.729 147.778 1.00 28.83 118 ASP B O 1
ATOM 3466 N N . CYS B 1 119 ? 20.406 51.249 146.200 1.00 29.58 119 CYS B N 1
ATOM 3467 C CA . CYS B 1 119 ? 20.240 52.630 146.639 1.00 29.27 119 CYS B CA 1
ATOM 3468 C C . CYS B 1 119 ? 19.607 52.806 148.001 1.00 28.16 119 CYS B C 1
ATOM 3469 O O . CYS B 1 119 ? 19.533 53.922 148.516 1.00 28.24 119 CYS B O 1
ATOM 3472 N N . TRP B 1 120 ? 19.160 51.705 148.585 1.00 26.91 120 TRP B N 1
ATOM 3473 C CA . TRP B 1 120 ? 18.501 51.748 149.878 1.00 26.53 120 TRP B CA 1
ATOM 3474 C C . TRP B 1 120 ? 19.179 52.638 150.913 1.00 26.44 120 TRP B C 1
ATOM 3475 O O . TRP B 1 120 ? 18.543 53.531 151.469 1.00 26.37 120 TRP B O 1
ATOM 3486 N N . GLY B 1 121 ? 20.463 52.382 151.173 1.00 25.94 121 GLY B N 1
ATOM 3487 C CA . GLY B 1 121 ? 21.210 53.162 152.146 1.00 23.14 121 GLY B CA 1
ATOM 3488 C C . GLY B 1 121 ? 21.211 54.643 151.823 1.00 23.18 121 GLY B C 1
ATOM 3489 O O . GLY B 1 121 ? 20.994 55.488 152.690 1.00 23.11 121 GLY B O 1
ATOM 3490 N N . GLY B 1 122 ? 21.456 54.968 150.562 1.00 23.70 122 GLY B N 1
ATOM 3491 C CA . GLY B 1 122 ? 21.467 56.362 150.164 1.00 22.59 122 GLY B CA 1
ATOM 3492 C C . GLY B 1 122 ? 20.159 57.031 150.529 1.00 22.49 122 GLY B C 1
ATOM 3493 O O . GLY B 1 122 ? 20.154 58.093 151.149 1.00 23.83 122 GLY B O 1
ATOM 3494 N N . LEU B 1 123 ? 19.045 56.398 150.164 1.00 21.78 123 LEU B N 1
ATOM 3495 C CA . LEU B 1 123 ? 17.720 56.951 150.441 1.00 19.61 123 LEU B CA 1
ATOM 3496 C C . LEU B 1 123 ? 17.456 57.096 151.927 1.00 19.61 123 LEU B C 1
ATOM 3497 O O . LEU B 1 123 ? 16.928 58.114 152.364 1.00 19.45 123 LEU B O 1
ATOM 3502 N N . VAL B 1 124 ? 17.829 56.080 152.704 1.00 19.53 124 VAL B N 1
ATOM 3503 C CA . VAL B 1 124 ? 17.617 56.111 154.150 1.00 18.41 124 VAL B CA 1
ATOM 3504 C C . VAL B 1 124 ? 18.386 57.247 154.822 1.00 19.05 124 VAL B C 1
ATOM 3505 O O . VAL B 1 124 ? 17.834 57.977 155.648 1.00 17.08 124 VAL B O 1
ATOM 3509 N N . SER B 1 125 ? 19.661 57.388 154.470 1.00 19.58 125 SER B N 1
ATOM 3510 C CA . SER B 1 125 ? 20.483 58.442 155.043 1.00 20.96 125 SER B CA 1
ATOM 3511 C C . SER B 1 125 ? 19.811 59.776 154.797 1.00 21.69 125 SER B C 1
ATOM 3512 O O . SER B 1 125 ? 19.721 60.614 155.693 1.00 22.74 125 SER B O 1
ATOM 3515 N N . SER B 1 126 ? 19.319 59.969 153.584 1.00 21.19 126 SER B N 1
ATOM 3516 C CA . SER B 1 126 ? 18.653 61.214 153.257 1.00 23.69 126 SER B CA 1
ATOM 3517 C C . SER B 1 126 ? 17.356 61.421 154.042 1.00 25.27 126 SER B C 1
ATOM 3518 O O . SER B 1 126 ? 17.042 62.537 154.444 1.00 25.89 126 SER B O 1
ATOM 3521 N N . TYR B 1 127 ? 16.605 60.346 154.258 1.00 25.6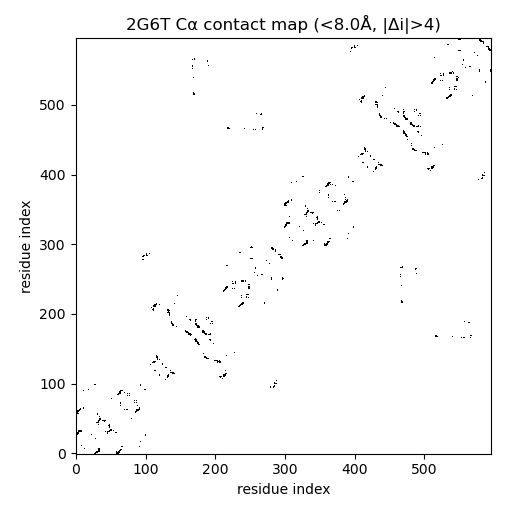8 127 TYR B N 1
ATOM 3522 C CA . TYR B 1 127 ? 15.357 60.425 154.992 1.00 25.12 127 TYR B CA 1
ATOM 3523 C C . TYR B 1 127 ? 15.635 60.921 156.402 1.00 25.91 127 TYR B C 1
ATOM 3524 O O . TYR B 1 127 ? 14.805 61.587 157.014 1.00 27.25 127 TYR B O 1
ATOM 3533 N N . LEU B 1 128 ? 16.818 60.603 156.912 1.00 25.48 128 LEU B N 1
ATOM 3534 C CA . LEU B 1 128 ? 17.202 61.010 158.254 1.00 24.87 128 LEU B CA 1
ATOM 3535 C C . LEU B 1 128 ? 18.057 62.263 158.248 1.00 25.40 128 LEU B C 1
ATOM 3536 O O . LEU B 1 128 ? 18.353 62.831 159.298 1.00 25.34 128 LEU B O 1
ATOM 3541 N N . GLY B 1 129 ? 18.457 62.696 157.062 1.00 25.15 129 GLY B N 1
ATOM 3542 C CA . GLY B 1 129 ? 19.271 63.888 156.977 1.00 25.46 129 GLY B CA 1
ATOM 3543 C C . GLY B 1 129 ? 20.721 63.653 157.342 1.00 26.06 129 GLY B C 1
ATOM 3544 O O . GLY B 1 129 ? 21.436 64.592 157.676 1.00 26.96 129 GLY B O 1
ATOM 3545 N N . PHE B 1 130 ? 21.157 62.400 157.283 1.00 26.48 130 PHE B N 1
ATOM 3546 C CA . PHE B 1 130 ? 22.538 62.044 157.586 1.00 25.16 130 PHE B CA 1
ATOM 3547 C C . PHE B 1 130 ? 23.376 62.157 156.314 1.00 27.39 130 PHE B C 1
ATOM 3548 O O . PHE B 1 130 ? 22.861 61.995 155.207 1.00 29.03 130 PHE B O 1
ATOM 3556 N N . LYS B 1 131 ? 24.665 62.435 156.470 1.00 28.99 131 LYS B N 1
ATOM 3557 C CA . LYS B 1 131 ? 25.568 62.526 155.325 1.00 29.32 131 LYS B CA 1
ATOM 3558 C C . LYS B 1 131 ? 25.932 61.092 154.893 1.00 29.86 131 LYS B C 1
ATOM 3559 O O . LYS B 1 131 ? 25.835 60.148 155.685 1.00 30.12 131 LYS B O 1
ATOM 3561 N N . PHE B 1 132 ? 26.344 60.915 153.647 1.00 29.26 132 PHE B N 1
ATOM 3562 C CA . PHE B 1 132 ? 26.695 59.574 153.192 1.00 30.13 132 PHE B CA 1
ATOM 3563 C C . PHE B 1 132 ? 28.030 59.103 153.751 1.00 31.67 132 PHE B C 1
ATOM 3564 O O . PHE B 1 132 ? 29.076 59.368 153.153 1.00 34.34 132 PHE B O 1
ATOM 3572 N N . ASN B 1 133 ? 28.013 58.411 154.887 1.00 30.78 133 ASN B N 1
ATOM 3573 C CA . ASN B 1 133 ? 29.263 57.909 155.438 1.00 29.49 133 ASN B CA 1
ATOM 3574 C C . ASN B 1 133 ? 29.540 56.502 154.966 1.00 27.35 133 ASN B C 1
ATOM 3575 O O . ASN B 1 133 ? 29.977 55.648 155.741 1.00 27.94 133 ASN B O 1
ATOM 3580 N N . SER B 1 134 ? 29.288 56.279 153.682 1.00 23.74 134 SER B N 1
ATOM 3581 C CA . SER B 1 134 ? 29.489 54.989 153.063 1.00 22.70 134 SER B CA 1
ATOM 3582 C C . SER B 1 134 ? 29.590 55.179 151.558 1.00 23.89 134 SER B C 1
ATOM 3583 O O . SER B 1 134 ? 28.944 56.058 150.999 1.00 22.87 134 SER B O 1
ATOM 3586 N N . PRO B 1 135 ? 30.410 54.360 150.877 1.00 24.71 135 PRO B N 1
ATOM 3587 C CA . PRO B 1 135 ? 30.541 54.501 149.428 1.00 25.88 135 PRO B CA 1
ATOM 3588 C C . PRO B 1 135 ? 29.431 53.752 148.690 1.00 27.31 135 PRO B C 1
ATOM 3589 O O . PRO B 1 135 ? 29.353 53.811 147.459 1.00 28.14 135 PRO B O 1
ATOM 3593 N N . PHE B 1 136 ? 28.584 53.037 149.432 1.00 26.89 136 PHE B N 1
ATOM 3594 C CA . PHE B 1 136 ? 27.503 52.288 148.799 1.00 28.29 136 PHE B CA 1
ATOM 3595 C C . PHE B 1 136 ? 26.284 53.148 148.501 1.00 29.40 136 PHE B C 1
ATOM 3596 O O . PHE B 1 136 ? 25.267 53.094 149.198 1.00 30.57 136 PHE B O 1
ATOM 3604 N N . ILE B 1 137 ? 26.407 53.921 147.427 1.00 29.12 137 ILE B N 1
ATOM 3605 C CA . ILE B 1 137 ? 25.373 54.836 146.991 1.00 29.49 137 ILE B CA 1
ATOM 3606 C C . ILE B 1 137 ? 25.178 54.780 145.479 1.00 30.39 137 ILE B C 1
ATOM 3607 O O . ILE B 1 137 ? 26.134 54.705 144.718 1.00 31.11 137 ILE B O 1
ATOM 3612 N N . ASN B 1 138 ? 23.928 54.805 145.048 1.00 32.12 138 ASN B N 1
ATOM 3613 C CA . ASN B 1 138 ? 23.620 54.811 143.627 1.00 33.84 138 ASN B CA 1
ATOM 3614 C C . ASN B 1 138 ? 24.287 53.774 142.731 1.00 33.55 138 ASN B C 1
ATOM 3615 O O . ASN B 1 138 ? 24.875 54.114 141.697 1.00 34.34 138 ASN B O 1
ATOM 3620 N N . PHE B 1 139 ? 24.195 52.511 143.120 1.00 30.30 139 PHE B N 1
ATOM 3621 C CA . PHE B 1 139 ? 24.735 51.439 142.308 1.00 27.34 139 PHE B CA 1
ATOM 3622 C C . PHE B 1 139 ? 24.308 50.153 142.971 1.00 27.15 139 PHE B C 1
ATOM 3623 O O . PHE B 1 139 ? 24.063 50.134 144.180 1.00 28.82 139 PHE B O 1
ATOM 3631 N N . TYR B 1 140 ? 24.187 49.081 142.200 1.00 24.89 140 TYR B N 1
ATOM 3632 C CA . TYR B 1 140 ? 23.756 47.833 142.795 1.00 25.35 140 TYR B CA 1
ATOM 3633 C C . TYR B 1 140 ? 24.712 46.691 142.541 1.00 26.10 140 TYR B C 1
ATOM 3634 O O . TYR B 1 140 ? 25.530 46.740 141.627 1.00 26.57 140 TYR B O 1
ATOM 3643 N N . ILE B 1 141 ? 24.598 45.669 143.376 1.00 26.12 141 ILE B N 1
ATOM 3644 C CA . ILE B 1 141 ? 25.440 44.495 143.300 1.00 28.47 141 ILE B CA 1
ATOM 3645 C C . ILE B 1 141 ? 24.534 43.288 143.451 1.00 29.83 141 ILE B C 1
ATOM 3646 O O . ILE B 1 141 ? 23.786 43.183 144.416 1.00 30.09 141 ILE B O 1
ATOM 3651 N N . HIS B 1 142 ? 24.614 42.368 142.506 1.00 32.46 142 HIS B N 1
ATOM 3652 C CA . HIS B 1 142 ? 23.791 41.184 142.562 1.00 34.92 142 HIS B CA 1
ATOM 3653 C C . HIS B 1 142 ? 24.147 40.302 143.752 1.00 35.97 142 HIS B C 1
ATOM 3654 O O . HIS B 1 142 ? 25.281 40.306 144.219 1.00 35.15 142 HIS B O 1
ATOM 3661 N N . ASN B 1 143 ? 23.147 39.578 144.251 1.00 37.68 143 ASN B N 1
ATOM 3662 C CA . ASN B 1 143 ? 23.270 38.704 145.414 1.00 38.64 143 ASN B CA 1
ATOM 3663 C C . ASN B 1 143 ? 24.547 37.892 145.534 1.00 39.62 143 ASN B C 1
ATOM 3664 O O . ASN B 1 143 ? 25.237 37.932 146.557 1.00 39.76 143 ASN B O 1
ATOM 3669 N N . ASP B 1 144 ? 24.848 37.136 144.492 1.00 40.51 144 ASP B N 1
ATOM 3670 C CA . ASP B 1 144 ? 26.027 36.288 144.479 1.00 41.17 144 ASP B CA 1
ATOM 3671 C C . ASP B 1 144 ? 27.309 37.080 144.744 1.00 40.14 144 ASP B C 1
ATOM 3672 O O . ASP B 1 144 ? 28.108 36.689 145.588 1.00 40.98 144 ASP B O 1
ATOM 3677 N N . ASP B 1 145 ? 27.507 38.191 144.039 1.00 38.56 145 ASP B N 1
ATOM 3678 C CA . ASP B 1 145 ? 28.691 39.015 144.264 1.00 36.79 145 ASP B CA 1
ATOM 3679 C C . ASP B 1 145 ? 28.602 39.767 145.583 1.00 36.42 145 ASP B C 1
ATOM 3680 O O . ASP B 1 145 ? 29.607 39.932 146.277 1.00 36.96 145 ASP B O 1
ATOM 3685 N N . TYR B 1 146 ? 27.406 40.232 145.935 1.00 34.69 146 TYR B N 1
ATOM 3686 C CA . TYR B 1 146 ? 27.242 40.978 147.174 1.00 32.87 146 TYR B CA 1
ATOM 3687 C C . TYR B 1 146 ? 27.567 40.149 148.402 1.00 33.19 146 TYR B C 1
ATOM 3688 O O . TYR B 1 146 ? 28.251 40.625 149.302 1.00 34.16 146 TYR B O 1
ATOM 3697 N N . ILE B 1 147 ? 27.076 38.918 148.462 1.00 33.00 147 ILE B N 1
ATOM 3698 C CA . ILE B 1 147 ? 27.388 38.095 149.625 1.00 34.14 147 ILE B CA 1
ATOM 3699 C C . ILE B 1 147 ? 28.893 37.805 149.634 1.00 35.09 147 ILE B C 1
ATOM 3700 O O . ILE B 1 147 ? 29.536 37.803 150.685 1.00 35.54 147 ILE B O 1
ATOM 3705 N N . LYS B 1 148 ? 29.451 37.573 148.450 1.00 35.35 148 LYS B N 1
ATOM 3706 C CA . LYS B 1 148 ? 30.876 37.312 148.325 1.00 35.53 148 LYS B CA 1
ATOM 3707 C C . LYS B 1 148 ? 31.586 38.491 148.981 1.00 35.93 148 LYS B C 1
ATOM 3708 O O . LYS B 1 148 ? 32.429 38.316 149.860 1.00 36.24 148 LYS B O 1
ATOM 3714 N N . PHE B 1 149 ? 31.214 39.697 148.571 1.00 36.11 149 PHE B N 1
ATOM 3715 C CA . PHE B 1 149 ? 31.807 40.905 149.127 1.00 36.19 149 PHE B CA 1
ATOM 3716 C C . PHE B 1 149 ? 31.757 40.978 150.656 1.00 36.65 149 PHE B C 1
ATOM 3717 O O . PHE B 1 149 ? 32.776 41.193 151.310 1.00 37.64 149 PHE B O 1
ATOM 3725 N N . LEU B 1 150 ? 30.560 40.819 151.211 1.00 36.35 150 LEU B N 1
ATOM 3726 C CA . LEU B 1 150 ? 30.347 40.899 152.650 1.00 35.83 150 LEU B CA 1
ATOM 3727 C C . LEU B 1 150 ? 31.190 39.951 153.483 1.00 36.45 150 LEU B C 1
ATOM 3728 O O . LEU B 1 150 ? 31.420 40.196 154.665 1.00 34.32 150 LEU B O 1
ATOM 3733 N N . GLU B 1 151 ? 31.652 38.865 152.875 1.00 38.82 151 GLU B N 1
ATOM 3734 C CA . GLU B 1 151 ? 32.458 37.902 153.608 1.00 41.53 151 GLU B CA 1
ATOM 3735 C C . GLU B 1 151 ? 33.944 38.245 153.558 1.00 43.54 151 GLU B C 1
ATOM 3736 O O . GLU B 1 151 ? 34.715 37.837 154.423 1.00 44.77 151 GLU B O 1
ATOM 3742 N N . ASN B 1 152 ? 34.350 39.016 152.561 1.00 45.37 152 ASN B N 1
ATOM 3743 C CA . ASN B 1 152 ? 35.748 39.389 152.456 1.00 46.70 152 ASN B CA 1
ATOM 3744 C C . ASN B 1 152 ? 35.862 40.893 152.252 1.00 46.86 152 ASN B C 1
ATOM 3745 O O . ASN B 1 152 ? 36.682 41.375 151.473 1.00 46.54 152 ASN B O 1
ATOM 3758 N N . ASP B 1 154 ? 37.203 43.631 153.738 1.00 46.25 154 ASP B N 1
ATOM 3759 C CA . ASP B 1 154 ? 38.473 44.351 153.720 1.00 44.76 154 ASP B CA 1
ATOM 3760 C C . ASP B 1 154 ? 39.295 44.175 152.454 1.00 42.98 154 ASP B C 1
ATOM 3761 O O . ASP B 1 154 ? 39.848 45.141 151.937 1.00 42.84 154 ASP B O 1
ATOM 3766 N N . TYR B 1 155 ? 39.381 42.956 151.946 1.00 40.62 155 TYR B N 1
ATOM 3767 C CA . TYR B 1 155 ? 40.144 42.732 150.730 1.00 39.38 155 TYR B CA 1
ATOM 3768 C C . TYR B 1 155 ? 39.619 43.613 149.601 1.00 38.50 155 TYR B C 1
ATOM 3769 O O . TYR B 1 155 ? 40.381 44.349 148.971 1.00 39.19 155 TYR B O 1
ATOM 3778 N N . TYR B 1 156 ? 38.315 43.532 149.348 1.00 35.85 156 TYR B N 1
ATOM 3779 C CA . TYR B 1 156 ? 37.681 44.318 148.294 1.00 33.25 156 TYR B CA 1
ATOM 3780 C C . TYR B 1 156 ? 37.846 45.816 148.488 1.00 33.10 156 TYR B C 1
ATOM 3781 O O . TYR B 1 156 ? 38.187 46.542 147.559 1.00 31.51 156 TYR B O 1
ATOM 3790 N N . LEU B 1 157 ? 37.596 46.286 149.697 1.00 33.61 157 LEU B N 1
ATOM 3791 C CA . LEU B 1 157 ? 37.748 47.700 149.954 1.00 35.74 157 LEU B CA 1
ATOM 3792 C C . LEU B 1 157 ? 39.161 48.165 149.595 1.00 37.45 157 LEU B C 1
ATOM 3793 O O . LEU B 1 157 ? 39.356 49.297 149.141 1.00 37.69 157 LEU B O 1
ATOM 3798 N N . GLU B 1 158 ? 40.139 47.282 149.785 1.00 39.26 158 GLU B N 1
ATOM 3799 C CA . GLU B 1 158 ? 41.535 47.602 149.491 1.00 40.97 158 GLU B CA 1
ATOM 3800 C C . GLU B 1 158 ? 41.888 47.523 148.017 1.00 39.48 158 GLU B C 1
ATOM 3801 O O . GLU B 1 158 ? 43.004 47.858 147.644 1.00 39.90 158 GLU B O 1
ATOM 3807 N N . GLN B 1 159 ? 40.952 47.081 147.181 1.00 38.03 159 GLN B N 1
ATOM 3808 C CA . GLN B 1 159 ? 41.204 46.977 145.746 1.00 35.98 159 GLN B CA 1
ATOM 3809 C C . GLN B 1 159 ? 41.002 48.308 145.030 1.00 36.72 159 GLN B C 1
ATOM 3810 O O . GLN B 1 159 ? 40.419 49.248 145.575 1.00 37.67 159 GLN B O 1
ATOM 3816 N N . GLU B 1 160 ? 41.493 48.373 143.799 1.00 36.98 160 GLU B N 1
ATOM 3817 C CA . GLU B 1 160 ? 41.370 49.558 142.965 1.00 37.52 160 GLU B CA 1
ATOM 3818 C C . GLU B 1 160 ? 40.159 49.302 142.073 1.00 36.32 160 GLU B C 1
ATOM 3819 O O . GLU B 1 160 ? 40.037 48.224 141.488 1.00 35.85 160 GLU B O 1
ATOM 3825 N N . LEU B 1 161 ? 39.259 50.279 141.982 1.00 35.17 161 LEU B N 1
ATOM 3826 C CA . LEU B 1 161 ? 38.064 50.138 141.154 1.00 32.26 161 LEU B CA 1
ATOM 3827 C C . LEU B 1 161 ? 38.476 50.217 139.684 1.00 31.92 161 LEU B C 1
ATOM 3828 O O . LEU B 1 161 ? 39.042 51.216 139.235 1.00 31.70 161 LEU B O 1
ATOM 3833 N N . LYS B 1 162 ? 38.200 49.154 138.940 1.00 31.28 162 LYS B N 1
ATOM 3834 C CA . LYS B 1 162 ? 38.551 49.098 137.526 1.00 31.50 162 LYS B CA 1
ATOM 3835 C C . LYS B 1 162 ? 37.286 49.154 136.687 1.00 30.72 162 LYS B C 1
ATOM 3836 O O . LYS B 1 162 ? 36.241 48.679 137.115 1.00 32.61 162 LYS B O 1
ATOM 3842 N N . VAL B 1 163 ? 37.375 49.721 135.492 1.00 29.98 163 VAL B N 1
ATOM 3843 C CA . VAL B 1 163 ? 36.209 49.808 134.626 1.00 31.02 163 VAL B CA 1
ATOM 3844 C C . VAL B 1 163 ? 35.931 48.471 133.974 1.00 31.39 163 VAL B C 1
ATOM 3845 O O . VAL B 1 163 ? 36.832 47.846 133.421 1.00 32.38 163 VAL B O 1
ATOM 3849 N N . GLU B 1 164 ? 34.683 48.025 134.056 1.00 31.56 164 GLU B N 1
ATOM 3850 C CA . GLU B 1 164 ? 34.298 46.766 133.433 1.00 33.10 164 GLU B CA 1
ATOM 3851 C C . 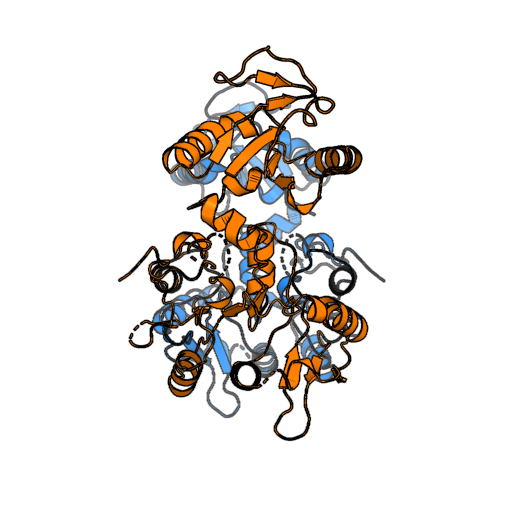GLU B 1 164 ? 33.434 47.133 132.238 1.00 33.04 164 GLU B C 1
ATOM 3852 O O . GLU B 1 164 ? 33.201 46.325 131.348 1.00 33.75 164 GLU B O 1
ATOM 3854 N N . GLN B 1 165 ? 32.959 48.368 132.211 1.00 34.29 165 GLN B N 1
ATOM 3855 C CA . GLN B 1 165 ? 32.148 48.790 131.088 1.00 36.20 165 GLN B CA 1
ATOM 3856 C C . GLN B 1 165 ? 31.926 50.284 130.994 1.00 37.20 165 GLN B C 1
ATOM 3857 O O . GLN B 1 165 ? 31.230 50.876 131.811 1.00 38.16 165 GLN B O 1
ATOM 3863 N N . GLU B 1 166 ? 32.526 50.892 129.986 1.00 37.87 166 GLU B N 1
ATOM 3864 C CA . GLU B 1 166 ? 32.348 52.311 129.780 1.00 40.12 166 GLU B CA 1
ATOM 3865 C C . GLU B 1 166 ? 30.842 52.472 129.542 1.00 40.96 166 GLU B C 1
ATOM 3866 O O . GLU B 1 166 ? 30.225 51.649 128.864 1.00 42.24 166 GLU B O 1
ATOM 3872 N N . GLY B 1 167 ? 30.240 53.507 130.114 1.00 40.86 167 GLY B N 1
ATOM 3873 C CA . GLY B 1 167 ? 28.817 53.702 129.923 1.00 39.85 167 GLY B CA 1
ATOM 3874 C C . GLY B 1 167 ? 28.540 54.487 128.662 1.00 39.94 167 GLY B C 1
ATOM 3875 O O . GLY B 1 167 ? 29.352 55.312 128.260 1.00 40.53 167 GLY B O 1
ATOM 3876 N N . ASN B 1 168 ? 27.408 54.222 128.022 1.00 40.47 168 ASN B N 1
ATOM 3877 C CA . ASN B 1 168 ? 27.031 54.946 126.817 1.00 41.76 168 ASN B CA 1
ATOM 3878 C C . ASN B 1 168 ? 25.549 55.267 126.892 1.00 42.30 168 ASN B C 1
ATOM 3879 O O . ASN B 1 168 ? 24.719 54.361 126.869 1.00 43.10 168 ASN B O 1
ATOM 3884 N N . VAL B 1 169 ? 25.219 56.555 126.983 1.00 42.12 169 VAL B N 1
ATOM 3885 C CA . VAL B 1 169 ? 23.825 56.982 127.089 1.00 42.35 169 VAL B CA 1
ATOM 3886 C C . VAL B 1 169 ? 23.018 56.723 125.828 1.00 42.50 169 VAL B C 1
ATOM 3887 O O . VAL B 1 169 ? 21.791 56.700 125.874 1.00 43.17 169 VAL B O 1
ATOM 3891 N N . TYR B 1 170 ? 23.697 56.527 124.704 1.00 41.35 170 TYR B N 1
ATOM 3892 C CA . TYR B 1 170 ? 22.993 56.300 123.457 1.00 41.20 170 TYR B CA 1
ATOM 3893 C C . TYR B 1 170 ? 22.578 54.870 123.187 1.00 42.00 170 TYR B C 1
ATOM 3894 O O . TYR B 1 170 ? 22.210 54.523 122.061 1.00 42.60 170 TYR B O 1
ATOM 3903 N N . SER B 1 171 ? 22.633 54.044 124.224 1.00 41.99 171 SER B N 1
ATOM 3904 C CA . SER B 1 171 ? 22.234 52.647 124.123 1.00 42.14 171 SER B CA 1
ATOM 3905 C C . SER B 1 171 ? 21.765 52.208 125.508 1.00 41.97 171 SER B C 1
ATOM 3906 O O . SER B 1 171 ? 21.607 51.017 125.787 1.00 42.66 171 SER B O 1
ATOM 3909 N N . CYS B 1 172 ? 21.549 53.195 126.371 1.00 40.96 172 CYS B N 1
ATOM 3910 C CA . CYS B 1 172 ? 21.084 52.951 127.727 1.00 41.43 172 CYS B CA 1
ATOM 3911 C C . CYS B 1 172 ? 21.986 51.999 128.499 1.00 41.11 172 CYS B C 1
ATOM 3912 O O . CYS B 1 172 ? 21.516 51.190 129.301 1.00 40.81 172 CYS B O 1
ATOM 3915 N N . THR B 1 173 ? 23.287 52.093 128.251 1.00 40.61 173 THR B N 1
ATOM 3916 C CA . THR B 1 173 ? 24.244 51.252 128.952 1.00 39.66 173 THR B CA 1
ATOM 3917 C C . THR B 1 173 ? 24.886 52.110 130.037 1.00 39.57 173 THR B C 1
ATOM 3918 O O . THR B 1 173 ? 25.287 53.250 129.796 1.00 39.05 173 THR B O 1
ATOM 3930 N N . PRO B 1 175 ? 27.720 52.661 133.349 1.00 34.69 175 PRO B N 1
ATOM 3931 C CA . PRO B 1 175 ? 29.098 52.301 133.657 1.00 32.34 175 PRO B CA 1
ATOM 3932 C C . PRO B 1 175 ? 29.081 51.151 134.655 1.00 30.47 175 PRO B C 1
ATOM 3933 O O . PRO B 1 175 ? 28.199 51.082 135.503 1.00 30.25 175 PRO B O 1
ATOM 3937 N N . LYS B 1 176 ? 30.043 50.243 134.547 1.00 29.44 176 LYS B N 1
ATOM 3938 C CA . LYS B 1 176 ? 30.146 49.132 135.486 1.00 27.48 176 LYS B CA 1
ATOM 3939 C C . LYS B 1 176 ? 31.586 49.062 135.951 1.00 26.72 176 LYS B C 1
ATOM 3940 O O . LYS B 1 176 ? 32.508 49.306 135.173 1.00 29.07 176 LYS B O 1
ATOM 3946 N N . GLY B 1 177 ? 31.787 48.748 137.221 1.00 24.17 177 GLY B N 1
ATOM 3947 C CA . GLY B 1 177 ? 33.141 48.655 137.731 1.00 23.39 177 GLY B CA 1
ATOM 3948 C C . GLY B 1 177 ? 33.381 47.313 138.383 1.00 23.09 177 GLY B C 1
ATOM 3949 O O . GLY B 1 177 ? 32.453 46.529 138.573 1.00 22.53 177 GLY B O 1
ATOM 3950 N N . SER B 1 178 ? 34.625 47.029 138.736 1.00 22.98 178 SER B N 1
ATOM 3951 C CA . SER B 1 178 ? 34.906 45.754 139.368 1.00 24.42 178 SER B CA 1
ATOM 3952 C C . SER B 1 178 ? 36.000 45.899 140.400 1.00 25.13 178 SER B C 1
ATOM 3953 O O . SER B 1 178 ? 36.806 46.829 140.326 1.00 25.31 178 SER B O 1
ATOM 3956 N N . LEU B 1 179 ? 35.990 44.977 141.363 1.00 25.53 179 LEU B N 1
ATOM 3957 C CA . LEU B 1 179 ? 36.959 44.903 142.453 1.00 26.29 179 LEU B CA 1
ATOM 3958 C C . LEU B 1 179 ? 37.419 43.444 142.571 1.00 27.61 179 LEU B C 1
ATOM 3959 O O . LEU B 1 179 ? 36.605 42.515 142.513 1.00 26.72 179 LEU B O 1
ATOM 3964 N N . GLY B 1 180 ? 38.722 43.240 142.742 1.00 29.05 180 GLY B N 1
ATOM 3965 C CA . GLY B 1 180 ? 39.241 41.884 142.839 1.00 28.52 180 GLY B CA 1
ATOM 3966 C C . GLY B 1 180 ? 39.527 41.336 141.451 1.00 28.16 180 GLY B C 1
ATOM 3967 O O . GLY B 1 180 ? 39.200 41.976 140.453 1.00 28.69 180 GLY B O 1
ATOM 3968 N N . THR B 1 181 ? 40.134 40.158 141.374 1.00 27.89 181 THR B N 1
ATOM 3969 C CA . THR B 1 181 ? 40.450 39.565 140.079 1.00 27.72 181 THR B CA 1
ATOM 3970 C C . THR B 1 181 ? 40.114 38.079 140.036 1.00 27.83 181 THR B C 1
ATOM 3971 O O . THR B 1 181 ? 39.839 37.460 141.057 1.00 26.87 181 THR B O 1
ATOM 3975 N N . GLY B 1 182 ? 40.136 37.503 138.847 1.00 28.14 182 GLY B N 1
ATOM 3976 C CA . GLY B 1 182 ? 39.836 36.091 138.742 1.00 33.07 182 GLY B CA 1
ATOM 3977 C C . GLY B 1 182 ? 38.526 35.716 139.397 1.00 35.75 182 GLY B C 1
ATOM 3978 O O . GLY B 1 182 ? 37.513 36.363 139.169 1.00 38.29 182 GLY B O 1
ATOM 3979 N N . ASP B 1 183 ? 38.539 34.672 140.214 1.00 39.02 183 ASP B N 1
ATOM 3980 C CA . ASP B 1 183 ? 37.329 34.215 140.893 1.00 42.81 183 ASP B CA 1
ATOM 3981 C C . ASP B 1 183 ? 36.844 35.137 142.008 1.00 43.69 183 ASP B C 1
ATOM 3982 O O . ASP B 1 183 ? 35.729 34.991 142.507 1.00 45.31 183 ASP B O 1
ATOM 3987 N N . ASN B 1 184 ? 37.669 36.093 142.398 1.00 42.93 184 ASN B N 1
ATOM 3988 C CA . ASN B 1 184 ? 37.283 36.987 143.469 1.00 41.91 184 ASN B CA 1
ATOM 3989 C C . ASN B 1 184 ? 36.848 38.354 143.003 1.00 41.49 184 ASN B C 1
ATOM 3990 O O . ASN B 1 184 ? 36.769 39.291 143.796 1.00 44.26 184 ASN B O 1
ATOM 3995 N N . LYS B 1 185 ? 36.558 38.472 141.716 1.00 38.33 185 LYS B N 1
ATOM 3996 C CA . LYS B 1 185 ? 36.133 39.747 141.172 1.00 35.99 185 LYS B CA 1
ATOM 3997 C C . LYS B 1 185 ? 34.637 39.919 141.416 1.00 34.76 185 LYS B C 1
ATOM 3998 O O . LYS B 1 185 ? 33.882 38.947 141.393 1.00 36.04 185 LYS B O 1
ATOM 4004 N N . ILE B 1 186 ? 34.215 41.150 141.678 1.00 32.96 186 ILE B N 1
ATOM 4005 C CA . ILE B 1 186 ? 32.803 41.441 141.883 1.00 29.81 186 ILE B CA 1
ATOM 4006 C C . ILE B 1 186 ? 32.475 42.643 141.015 1.00 28.63 186 ILE B C 1
ATOM 4007 O O . ILE B 1 186 ? 33.358 43.449 140.708 1.00 28.75 186 ILE B O 1
ATOM 4012 N N . ILE B 1 187 ? 31.218 42.751 140.598 1.00 27.27 187 ILE B N 1
ATOM 4013 C CA . ILE B 1 187 ? 30.808 43.841 139.715 1.00 25.99 187 ILE B CA 1
ATOM 4014 C C . ILE B 1 187 ? 29.865 44.850 140.353 1.00 26.21 187 ILE B C 1
ATOM 4015 O O . ILE B 1 187 ? 28.879 44.462 140.994 1.00 28.37 187 ILE B O 1
ATOM 4020 N N . LEU B 1 188 ? 30.168 46.136 140.174 1.00 25.12 188 LEU B N 1
ATOM 4021 C CA . LEU B 1 188 ? 29.310 47.213 140.675 1.00 25.01 188 LEU B CA 1
ATOM 4022 C C . LEU B 1 188 ? 28.595 47.791 139.461 1.00 26.86 188 LEU B C 1
ATOM 4023 O O . LEU B 1 188 ? 29.206 47.985 138.410 1.00 29.16 188 LEU B O 1
ATOM 4028 N N . ASN B 1 189 ? 27.305 48.059 139.589 1.00 28.36 189 ASN B N 1
ATOM 4029 C CA . ASN B 1 189 ? 26.556 48.612 138.472 1.00 31.24 189 ASN B CA 1
ATOM 4030 C C . ASN B 1 189 ? 26.144 50.032 138.826 1.00 33.57 189 ASN B C 1
ATOM 4031 O O . ASN B 1 189 ? 25.405 50.241 139.785 1.00 35.40 189 ASN B O 1
ATOM 4036 N N . PHE B 1 190 ? 26.622 51.007 138.057 1.00 34.83 190 PHE B N 1
ATOM 4037 C CA . PHE B 1 190 ? 26.325 52.407 138.339 1.00 37.35 190 PHE B CA 1
ATOM 4038 C C . PHE B 1 190 ? 25.127 53.016 137.625 1.00 40.73 190 PHE B C 1
ATOM 4039 O O . PHE B 1 190 ? 25.150 53.232 136.415 1.00 40.81 190 PHE B O 1
ATOM 4047 N N . ASN B 1 191 ? 24.088 53.308 138.402 1.00 45.52 191 ASN B N 1
ATOM 4048 C CA . ASN B 1 191 ? 22.850 53.904 137.894 1.00 49.64 191 ASN B CA 1
ATOM 4049 C C . ASN B 1 191 ? 23.039 55.394 137.711 1.00 51.01 191 ASN B C 1
ATOM 4050 O O . ASN B 1 191 ? 23.344 55.873 136.627 1.00 50.36 191 ASN B O 1
ATOM 4055 N N . HIS B 1 192 ? 22.860 56.114 138.809 1.00 52.76 192 HIS B N 1
ATOM 4056 C CA . HIS B 1 192 ? 22.981 57.558 138.826 1.00 54.61 192 HIS B CA 1
ATOM 4057 C C . HIS B 1 192 ? 24.095 58.113 137.962 1.00 52.87 192 HIS B C 1
ATOM 4058 O O . HIS B 1 192 ? 23.865 58.996 137.144 1.00 54.17 192 HIS B O 1
ATOM 4065 N N . GLN B 1 193 ? 25.305 57.609 138.152 1.00 52.25 193 GLN B N 1
ATOM 4066 C CA . GLN B 1 193 ? 26.447 58.096 137.390 1.00 50.83 193 GLN B CA 1
ATOM 4067 C C . GLN B 1 193 ? 26.373 57.844 135.895 1.00 48.85 193 GLN B C 1
ATOM 4068 O O . GLN B 1 193 ? 25.840 56.829 135.450 1.00 49.09 193 GLN B O 1
ATOM 4074 N N . ALA B 1 194 ? 26.915 58.777 135.120 1.00 46.66 194 ALA B N 1
ATOM 4075 C CA . ALA B 1 194 ? 26.896 58.656 133.665 1.00 46.25 194 ALA B CA 1
ATOM 4076 C C . ALA B 1 194 ? 28.206 58.096 133.116 1.00 44.97 194 ALA B C 1
ATOM 4077 O O . ALA B 1 194 ? 28.213 57.392 132.098 1.00 44.94 194 ALA B O 1
ATOM 4079 N N . SER B 1 195 ? 29.309 58.416 133.790 1.00 41.63 195 SER B N 1
ATOM 4080 C CA . SER B 1 195 ? 30.623 57.944 133.381 1.00 38.15 195 SER B CA 1
ATOM 4081 C C . SER B 1 195 ? 31.299 57.199 134.524 1.00 37.05 195 SER B C 1
ATOM 4082 O O . SER B 1 195 ? 31.120 57.541 135.694 1.00 35.40 195 SER B O 1
ATOM 4085 N N . PHE B 1 196 ? 32.095 56.193 134.170 1.00 36.06 196 PHE B N 1
ATOM 4086 C CA . PHE B 1 196 ? 32.818 55.396 135.154 1.00 33.04 196 PHE B CA 1
ATOM 4087 C C . PHE B 1 196 ? 33.739 56.290 135.976 1.00 32.15 196 PHE B C 1
ATOM 4088 O O . PHE B 1 196 ? 33.940 56.061 137.174 1.00 31.54 196 PHE B O 1
ATOM 4096 N N . ALA B 1 197 ? 34.293 57.315 135.335 1.00 31.46 197 ALA B N 1
ATOM 4097 C CA . ALA B 1 197 ? 35.186 58.229 136.035 1.00 29.68 197 ALA B CA 1
ATOM 4098 C C . ALA B 1 197 ? 34.429 58.813 137.212 1.00 28.67 197 ALA B C 1
ATOM 4099 O O . ALA B 1 197 ? 34.807 58.632 138.368 1.00 27.70 197 ALA B O 1
ATOM 4101 N N . GLU B 1 198 ? 33.337 59.497 136.897 1.00 29.06 198 GLU B N 1
ATOM 4102 C CA . GLU B 1 198 ? 32.497 60.119 137.903 1.00 29.00 198 GLU B CA 1
ATOM 4103 C C . GLU B 1 198 ? 32.219 59.118 139.015 1.00 28.86 198 GLU B C 1
ATOM 4104 O O . GLU B 1 198 ? 32.337 59.439 140.202 1.00 28.86 198 GLU B O 1
ATOM 4106 N N . ALA B 1 199 ? 31.867 57.898 138.621 1.00 28.60 199 ALA B N 1
ATOM 4107 C CA . ALA B 1 199 ? 31.571 56.834 139.579 1.00 28.12 199 ALA B CA 1
ATOM 4108 C C . ALA B 1 199 ? 32.761 56.543 140.484 1.00 28.35 199 ALA B C 1
ATOM 4109 O O . ALA B 1 199 ? 32.624 56.533 141.712 1.00 27.70 199 ALA B O 1
ATOM 4111 N N . LYS B 1 200 ? 33.924 56.312 139.872 1.00 28.85 200 LYS B N 1
ATOM 4112 C CA . LYS B 1 200 ? 35.143 56.003 140.619 1.00 28.99 200 LYS B CA 1
ATOM 4113 C C . LYS B 1 200 ? 35.522 57.118 141.573 1.00 30.49 200 LYS B C 1
ATOM 4114 O O . LYS B 1 200 ? 35.966 56.860 142.686 1.00 31.35 200 LYS B O 1
ATOM 4120 N N . ASN B 1 201 ? 35.353 58.358 141.142 1.00 31.73 201 ASN B N 1
ATOM 4121 C CA . ASN B 1 201 ? 35.673 59.471 142.009 1.00 34.66 201 ASN B CA 1
ATOM 4122 C C . ASN B 1 201 ? 34.773 59.425 143.232 1.00 35.34 201 ASN B C 1
ATOM 4123 O O . ASN B 1 201 ? 35.234 59.594 144.358 1.00 37.09 201 ASN B O 1
ATOM 4128 N N . ASP B 1 202 ? 33.486 59.195 143.021 1.00 34.41 202 ASP B N 1
ATOM 4129 C CA . ASP B 1 202 ? 32.573 59.120 144.147 1.00 34.73 202 ASP B CA 1
ATOM 4130 C C . ASP B 1 202 ? 32.985 57.995 145.078 1.00 33.73 202 ASP B C 1
ATOM 4131 O O . ASP B 1 202 ? 33.034 58.166 146.293 1.00 33.83 202 ASP B O 1
ATOM 4136 N N . TRP B 1 203 ? 33.276 56.840 144.493 1.00 32.40 203 TRP B N 1
ATOM 4137 C CA . TRP B 1 203 ? 33.671 55.669 145.258 1.00 31.49 203 TRP B CA 1
ATOM 4138 C C . TRP B 1 203 ? 34.901 55.920 146.107 1.00 31.12 203 TRP B C 1
ATOM 4139 O O . TRP B 1 203 ? 34.891 55.730 147.324 1.00 30.68 203 TRP B O 1
ATOM 4150 N N . ASP B 1 204 ? 35.965 56.338 145.444 1.00 31.05 204 ASP B N 1
ATOM 4151 C CA . ASP B 1 204 ? 37.224 56.615 146.107 1.00 32.54 204 ASP B CA 1
ATOM 4152 C C . ASP B 1 204 ? 37.071 57.617 147.238 1.00 33.70 204 ASP B C 1
ATOM 4153 O O . ASP B 1 204 ? 37.560 57.415 148.350 1.00 32.71 204 ASP B O 1
ATOM 4158 N N . GLU B 1 205 ? 36.381 58.707 146.951 1.00 36.10 205 GLU B N 1
ATOM 4159 C CA . GLU B 1 205 ? 36.225 59.740 147.946 1.00 39.75 205 GLU B CA 1
ATOM 4160 C C . GLU B 1 205 ? 35.391 59.278 149.113 1.00 39.41 205 GLU B C 1
ATOM 4161 O O . GLU B 1 205 ? 35.682 59.586 150.262 1.00 40.42 205 GLU B O 1
ATOM 4167 N N . ARG B 1 206 ? 34.363 58.505 148.821 1.00 39.21 206 ARG B N 1
ATOM 4168 C CA . ARG B 1 206 ? 33.485 58.059 149.872 1.00 37.76 206 ARG B CA 1
ATOM 4169 C C . ARG B 1 206 ? 33.941 56.858 150.676 1.00 38.07 206 ARG B C 1
ATOM 4170 O O . ARG B 1 206 ? 33.593 56.747 151.846 1.00 38.97 206 ARG B O 1
ATOM 4178 N N . LYS B 1 207 ? 34.720 55.960 150.087 1.00 37.62 207 LYS B N 1
ATOM 4179 C CA . LYS B 1 207 ? 35.132 54.784 150.847 1.00 37.98 207 LYS B CA 1
ATOM 4180 C C . LYS B 1 207 ? 35.941 55.097 152.090 1.00 36.82 207 LYS B C 1
ATOM 4181 O O . LYS B 1 207 ? 36.044 54.266 152.984 1.00 36.57 207 LYS B O 1
ATOM 4187 N N . THR B 1 208 ? 36.498 56.301 152.155 1.00 36.99 208 THR B N 1
ATOM 4188 C CA . THR B 1 208 ? 37.299 56.709 153.307 1.00 35.13 208 THR B CA 1
ATOM 4189 C C . THR B 1 208 ? 36.416 57.102 154.485 1.00 34.76 208 THR B C 1
ATOM 4190 O O . THR B 1 208 ? 36.920 57.450 155.543 1.00 36.49 208 THR B O 1
ATOM 4194 N N . ARG B 1 209 ? 35.102 57.062 154.317 1.00 33.83 209 ARG B N 1
ATOM 4195 C CA . ARG B 1 209 ? 34.224 57.444 155.415 1.00 32.71 209 ARG B CA 1
ATOM 4196 C C . ARG B 1 209 ? 33.620 56.258 156.140 1.00 31.88 209 ARG B C 1
ATOM 4197 O O . ARG B 1 209 ? 32.940 56.438 157.152 1.00 32.16 209 ARG B O 1
ATOM 4205 N N . ILE B 1 210 ? 33.845 55.053 155.621 1.00 30.46 210 ILE B N 1
ATOM 4206 C CA . ILE B 1 210 ? 33.302 53.856 156.257 1.00 28.87 210 ILE B CA 1
ATOM 4207 C C . ILE B 1 210 ? 33.692 53.872 157.720 1.00 28.87 210 ILE B C 1
ATOM 4208 O O . ILE B 1 210 ? 34.833 54.166 158.052 1.00 30.61 210 ILE B O 1
ATOM 4213 N N . ASN B 1 211 ? 32.739 53.578 158.598 1.00 29.12 211 ASN B N 1
ATOM 4214 C CA . ASN B 1 211 ? 33.006 53.571 160.032 1.00 28.11 211 ASN B CA 1
ATOM 4215 C C . ASN B 1 211 ? 32.727 52.210 160.617 1.00 28.44 211 ASN B C 1
ATOM 4216 O O . ASN B 1 211 ? 31.631 51.938 161.089 1.00 27.94 211 ASN B O 1
ATOM 4221 N N . LYS B 1 212 ? 33.750 51.367 160.582 1.00 29.51 212 LYS B N 1
ATOM 4222 C CA . LYS B 1 212 ? 33.680 50.013 161.089 1.00 30.03 212 LYS B CA 1
ATOM 4223 C C . LYS B 1 212 ? 33.060 49.925 162.476 1.00 30.08 212 LYS B C 1
ATOM 4224 O O . LYS B 1 212 ? 32.457 48.914 162.826 1.00 31.41 212 LYS B O 1
ATOM 4230 N N . LYS B 1 213 ? 33.192 50.977 163.270 1.00 29.05 213 LYS B N 1
ATOM 4231 C CA . LYS B 1 213 ? 32.633 50.933 164.607 1.00 30.24 213 LYS B CA 1
ATOM 4232 C C . LYS B 1 213 ? 31.114 51.016 164.630 1.00 30.83 213 LYS B C 1
ATOM 4233 O O . LYS B 1 213 ? 30.493 50.854 165.684 1.00 31.47 213 LYS B O 1
ATOM 4239 N N . ASN B 1 214 ? 30.512 51.262 163.469 1.00 30.68 214 ASN B N 1
ATOM 4240 C CA . ASN B 1 214 ? 29.061 51.322 163.383 1.00 29.74 214 ASN B CA 1
ATOM 4241 C C . ASN B 1 214 ? 28.497 50.958 162.016 1.00 29.17 214 ASN B C 1
ATOM 4242 O O . ASN B 1 214 ? 27.839 51.766 161.369 1.00 30.80 214 ASN B O 1
ATOM 4247 N N . LEU B 1 215 ? 28.749 49.732 161.583 1.00 28.15 215 LEU B N 1
ATOM 4248 C CA . LEU B 1 215 ? 28.245 49.256 160.308 1.00 28.51 215 LEU B CA 1
ATOM 4249 C C . LEU B 1 215 ? 26.809 48.718 160.442 1.00 29.75 215 LEU B C 1
ATOM 4250 O O . LEU B 1 215 ? 26.387 48.274 161.514 1.00 30.63 215 LEU B O 1
ATOM 4255 N N . PHE B 1 216 ? 26.058 48.790 159.348 1.00 29.22 216 PHE B N 1
ATOM 4256 C CA . PHE B 1 216 ? 24.696 48.259 159.275 1.00 26.77 216 PHE B CA 1
ATOM 4257 C C . PHE B 1 216 ? 24.630 47.633 157.882 1.00 26.70 216 PHE B C 1
ATOM 4258 O O . PHE B 1 216 ? 24.683 48.338 156.856 1.00 26.22 216 PHE B O 1
ATOM 4266 N N . VAL B 1 217 ? 24.529 46.312 157.843 1.00 24.57 217 VAL B N 1
ATOM 4267 C CA . VAL B 1 217 ? 24.513 45.611 156.570 1.00 23.76 217 VAL B CA 1
ATOM 4268 C C . VAL B 1 217 ? 23.115 45.239 156.129 1.00 25.08 217 VAL B C 1
ATOM 4269 O O . VAL B 1 217 ? 22.398 44.541 156.841 1.00 27.41 217 VAL B O 1
ATOM 4273 N N . LYS B 1 218 ? 22.721 45.694 154.950 1.00 25.68 218 LYS B N 1
ATOM 4274 C CA . LYS B 1 218 ? 21.399 45.365 154.466 1.00 28.49 218 LYS B CA 1
ATOM 4275 C C . LYS B 1 218 ? 21.508 44.689 153.126 1.00 31.07 218 LYS B C 1
ATOM 4276 O O . LYS B 1 218 ? 22.378 45.012 152.326 1.00 31.78 218 LYS B O 1
ATOM 4290 N N . LEU B 1 220 ? 18.853 42.557 150.012 1.00 34.92 220 LEU B N 1
ATOM 4291 C CA . LEU B 1 220 ? 17.522 42.221 149.563 1.00 33.77 220 LEU B CA 1
ATOM 4292 C C . LEU B 1 220 ? 17.554 40.989 148.680 1.00 34.48 220 LEU B C 1
ATOM 4293 O O . LEU B 1 220 ? 18.083 41.037 147.571 1.00 35.93 220 LEU B O 1
ATOM 4298 N N . ILE B 1 221 ? 17.001 39.886 149.177 1.00 33.81 221 ILE B N 1
ATOM 4299 C CA . ILE B 1 221 ? 16.937 38.648 148.410 1.00 33.78 221 ILE B CA 1
ATOM 4300 C C . ILE B 1 221 ? 15.467 38.469 148.044 1.00 34.52 221 ILE B C 1
ATOM 4301 O O . ILE B 1 221 ? 14.634 38.177 148.899 1.00 34.03 221 ILE B O 1
ATOM 4306 N N . LYS B 1 222 ? 15.152 38.663 146.768 1.00 36.10 222 LYS B N 1
ATOM 4307 C CA . LYS B 1 222 ? 13.776 38.563 146.307 1.00 38.77 222 LYS B CA 1
ATOM 4308 C C . LYS B 1 222 ? 13.292 37.153 146.047 1.00 41.22 222 LYS B C 1
ATOM 4309 O O . LYS B 1 222 ? 12.213 36.769 146.484 1.00 43.28 222 LYS B O 1
ATOM 4315 N N . ASP B 1 223 ? 14.086 36.379 145.327 1.00 43.58 223 ASP B N 1
ATOM 4316 C CA . ASP B 1 223 ? 13.699 35.022 144.990 1.00 45.55 223 ASP B CA 1
ATOM 4317 C C . ASP B 1 223 ? 13.857 34.019 146.113 1.00 46.32 223 ASP B C 1
ATOM 4318 O O . ASP B 1 223 ? 14.304 34.341 147.211 1.00 45.52 223 ASP B O 1
ATOM 4323 N N . ASP B 1 224 ? 13.471 32.788 145.808 1.00 48.53 224 ASP B N 1
ATOM 4324 C CA . ASP B 1 224 ? 13.559 31.693 146.751 1.00 50.13 224 ASP B CA 1
ATOM 4325 C C . ASP B 1 224 ? 15.000 31.210 146.705 1.00 49.78 224 ASP B C 1
ATOM 4326 O O . ASP B 1 224 ? 15.405 30.559 145.742 1.00 49.77 224 ASP B O 1
ATOM 4331 N N . ASN B 1 225 ? 15.770 31.530 147.742 1.00 48.83 225 ASN B N 1
ATOM 4332 C CA . ASN B 1 225 ? 17.178 31.152 147.785 1.00 48.06 225 ASN B CA 1
ATOM 4333 C C . ASN B 1 225 ? 17.663 31.016 149.228 1.00 46.83 225 ASN B C 1
ATOM 4334 O O . ASN B 1 225 ? 18.371 31.872 149.748 1.00 46.57 225 ASN B O 1
ATOM 4339 N N . GLU B 1 226 ? 17.296 29.915 149.865 1.00 46.22 226 GLU B N 1
ATOM 4340 C CA . GLU B 1 226 ? 17.663 29.697 151.252 1.00 45.15 226 GLU B CA 1
ATOM 4341 C C . GLU B 1 226 ? 19.148 29.549 151.516 1.00 44.22 226 GLU B C 1
ATOM 4342 O O . GLU B 1 226 ? 19.614 29.894 152.598 1.00 44.67 226 GLU B O 1
ATOM 4348 N N . LYS B 1 227 ? 19.895 29.020 150.553 1.00 42.71 227 LYS B N 1
ATOM 4349 C CA . LYS B 1 227 ? 21.333 28.854 150.754 1.00 40.61 227 LYS B CA 1
ATOM 4350 C C . LYS B 1 227 ? 21.926 30.230 151.037 1.00 40.41 227 LYS B C 1
ATOM 4351 O O . LYS B 1 227 ? 22.701 30.409 151.980 1.00 38.99 227 LYS B O 1
ATOM 4353 N N . LEU B 1 228 ? 21.522 31.204 150.222 1.00 40.46 228 LEU B N 1
ATOM 4354 C CA . LEU B 1 228 ? 21.987 32.583 150.337 1.00 39.07 228 LEU B CA 1
ATOM 4355 C C . LEU B 1 228 ? 21.527 33.284 151.606 1.00 38.65 228 LEU B C 1
ATOM 4356 O O . LEU B 1 228 ? 22.295 34.015 152.234 1.00 38.69 228 LEU B O 1
ATOM 4361 N N . VAL B 1 229 ? 20.266 33.078 151.972 1.00 36.83 229 VAL B N 1
ATOM 4362 C CA . VAL B 1 229 ? 19.733 33.705 153.165 1.00 35.24 229 VAL B CA 1
ATOM 4363 C C . VAL B 1 229 ? 20.505 33.216 154.371 1.00 35.74 229 VAL B C 1
ATOM 4364 O O . VAL B 1 229 ? 20.883 34.001 155.241 1.00 35.29 229 VAL B O 1
ATOM 4368 N N . LYS B 1 230 ? 20.741 31.911 154.413 1.00 37.26 230 LYS B N 1
ATOM 4369 C CA . LYS B 1 230 ? 21.477 31.311 155.515 1.00 38.82 230 LYS B CA 1
ATOM 4370 C C . LYS B 1 230 ? 22.859 31.956 155.604 1.00 38.92 230 LYS B C 1
ATOM 4371 O O . LYS B 1 230 ? 23.287 32.383 156.675 1.00 38.94 230 LYS B O 1
ATOM 4373 N N . ARG B 1 231 ? 23.544 32.043 154.469 1.00 38.89 231 ARG B N 1
ATOM 4374 C CA . ARG B 1 231 ? 24.875 32.630 154.442 1.00 40.13 231 ARG B CA 1
ATOM 4375 C C . ARG B 1 231 ? 24.862 34.033 154.996 1.00 40.75 231 ARG B C 1
ATOM 4376 O O . ARG B 1 231 ? 25.791 34.440 155.690 1.00 41.91 231 ARG B O 1
ATOM 4384 N N . PHE B 1 232 ? 23.812 34.782 154.682 1.00 41.02 232 PHE B N 1
ATOM 4385 C CA . PHE B 1 232 ? 23.711 36.148 155.169 1.00 40.53 232 PHE B CA 1
ATOM 4386 C C . PHE B 1 232 ? 23.512 36.134 156.681 1.00 40.48 232 PHE B C 1
ATOM 4387 O O . PHE B 1 232 ? 24.128 36.915 157.405 1.00 40.50 232 PHE B O 1
ATOM 4395 N N . ASP B 1 233 ? 22.657 35.233 157.154 1.00 40.07 233 ASP B N 1
ATOM 4396 C CA . ASP B 1 233 ? 22.371 35.139 158.576 1.00 40.97 233 ASP B CA 1
ATOM 4397 C C . ASP B 1 233 ? 23.603 34.782 159.394 1.00 41.81 233 ASP B C 1
ATOM 4398 O O . ASP B 1 233 ? 23.665 35.046 160.593 1.00 42.37 233 ASP B O 1
ATOM 4403 N N . ASN B 1 234 ? 24.596 34.197 158.740 1.00 42.98 234 ASN B N 1
ATOM 4404 C CA . ASN B 1 234 ? 25.811 33.803 159.433 1.00 42.66 234 ASN B CA 1
ATOM 4405 C C . ASN B 1 234 ? 26.895 34.870 159.478 1.00 42.49 234 ASN B C 1
ATOM 4406 O O . ASN B 1 234 ? 27.879 34.715 160.199 1.00 44.70 234 ASN B O 1
ATOM 4411 N N . LEU B 1 235 ? 26.732 35.949 158.719 1.00 40.08 235 LEU B N 1
ATOM 4412 C CA . LEU B 1 235 ? 27.737 37.004 158.723 1.00 38.81 235 LEU B CA 1
ATOM 4413 C C . LEU B 1 235 ? 27.971 37.510 160.154 1.00 39.04 235 LEU B C 1
ATOM 4414 O O . LEU B 1 235 ? 27.049 37.552 160.969 1.00 40.13 235 LEU B O 1
ATOM 4419 N N . PRO B 1 236 ? 29.218 37.892 160.476 1.00 37.93 236 PRO B N 1
ATOM 4420 C CA . PRO B 1 236 ? 29.641 38.394 161.789 1.00 36.93 236 PRO B CA 1
ATOM 4421 C C . PRO B 1 236 ? 28.985 39.695 162.199 1.00 37.46 236 PRO B C 1
ATOM 4422 O O . PRO B 1 236 ? 28.759 39.942 163.383 1.00 38.96 236 PRO B O 1
ATOM 4426 N N . TYR B 1 237 ? 28.705 40.540 161.214 1.00 36.59 237 TYR B N 1
ATOM 4427 C CA . TYR B 1 237 ? 28.101 41.836 161.469 1.00 35.67 237 TYR B CA 1
ATOM 4428 C C . TYR B 1 237 ? 26.977 41.762 162.487 1.00 35.76 237 TYR B C 1
ATOM 4429 O O . TYR B 1 237 ? 25.929 41.163 162.244 1.00 36.12 237 TYR B O 1
ATOM 4438 N N . LYS B 1 238 ? 27.213 42.382 163.634 1.00 35.11 238 LYS B N 1
ATOM 4439 C CA . LYS B 1 238 ? 26.251 42.391 164.722 1.00 35.34 238 LYS B CA 1
ATOM 4440 C C . LYS B 1 238 ? 24.926 43.072 164.382 1.00 35.85 238 LYS B C 1
ATOM 4441 O O . LYS B 1 238 ? 23.901 42.777 164.998 1.00 37.43 238 LYS B O 1
ATOM 4443 N N . ASN B 1 239 ? 24.941 43.959 163.390 1.00 36.25 239 ASN B N 1
ATOM 4444 C CA . ASN B 1 239 ? 23.749 44.719 163.012 1.00 34.70 239 ASN B CA 1
ATOM 4445 C C . ASN B 1 239 ? 23.381 44.556 161.534 1.00 34.36 239 ASN B C 1
ATOM 4446 O O . ASN B 1 239 ? 23.831 45.332 160.692 1.00 36.07 239 ASN B O 1
ATOM 4451 N N . LYS B 1 240 ? 22.555 43.574 161.203 1.00 32.72 240 LYS B N 1
ATOM 4452 C CA . LYS B 1 240 ? 22.204 43.382 159.801 1.00 32.27 240 LYS B CA 1
ATOM 4453 C C . LYS B 1 240 ? 20.790 42.891 159.550 1.00 32.69 240 LYS B C 1
ATOM 4454 O O . LYS B 1 240 ? 20.161 42.293 160.423 1.00 34.27 240 LYS B O 1
ATOM 4460 N N . VAL B 1 241 ? 20.295 43.139 158.344 1.00 31.00 241 VAL B N 1
ATOM 4461 C CA . VAL B 1 241 ? 18.954 42.713 157.996 1.00 31.35 241 VAL B CA 1
ATOM 4462 C C . VAL B 1 241 ? 18.883 42.340 156.535 1.00 31.76 241 VAL B C 1
ATOM 4463 O O . VAL B 1 241 ? 19.562 42.932 155.702 1.00 32.06 241 VAL B O 1
ATOM 4467 N N . CYS B 1 242 ? 18.050 41.355 156.231 1.00 31.70 242 CYS B N 1
ATOM 4468 C CA . CYS B 1 242 ? 17.875 40.887 154.864 1.00 32.34 242 CYS B CA 1
ATOM 4469 C C . CYS B 1 242 ? 16.397 41.006 154.518 1.00 31.46 242 CYS B C 1
ATOM 4470 O O . CYS B 1 242 ? 15.556 40.448 155.207 1.00 33.66 242 CYS B O 1
ATOM 4473 N N . PHE B 1 243 ? 16.074 41.744 153.466 1.00 29.57 243 PHE B N 1
ATOM 4474 C CA . PHE B 1 243 ? 14.681 41.911 153.083 1.00 29.02 243 PHE B CA 1
ATOM 4475 C C . PHE B 1 243 ? 14.252 40.710 152.244 1.00 30.26 243 PHE B C 1
ATOM 4476 O O . PHE B 1 243 ? 14.894 40.369 151.254 1.00 31.84 243 PHE B O 1
ATOM 4484 N N . HIS B 1 244 ? 13.165 40.064 152.655 1.00 31.81 244 HIS B N 1
ATOM 4485 C CA . HIS B 1 244 ? 12.686 38.866 151.973 1.00 32.21 244 HIS B CA 1
ATOM 4486 C C . HIS B 1 244 ? 11.160 38.842 151.830 1.00 31.75 244 HIS B C 1
ATOM 4487 O O . HIS B 1 244 ? 10.450 39.328 152.705 1.00 32.92 244 HIS B O 1
ATOM 4494 N N . PRO B 1 245 ? 10.641 38.273 150.722 1.00 31.69 245 PRO B N 1
ATOM 4495 C CA . PRO B 1 245 ? 9.210 38.149 150.403 1.00 32.06 245 PRO B CA 1
ATOM 4496 C C . PRO B 1 245 ? 8.380 37.271 151.342 1.00 32.16 245 PRO B C 1
ATOM 4497 O O . PRO B 1 245 ? 7.156 37.283 151.278 1.00 32.03 245 PRO B O 1
ATOM 4501 N N . LYS B 1 246 ? 9.038 36.502 152.199 1.00 32.30 246 LYS B N 1
ATOM 4502 C CA . LYS B 1 246 ? 8.321 35.643 153.128 1.00 33.01 246 LYS B CA 1
ATOM 4503 C C . LYS B 1 246 ? 9.101 35.511 154.415 1.00 34.55 246 LYS B C 1
ATOM 4504 O O . LYS B 1 246 ? 10.303 35.764 154.460 1.00 34.49 246 LYS B O 1
ATOM 4510 N N . PRO B 1 247 ? 8.423 35.118 155.491 1.00 35.95 247 PRO B N 1
ATOM 4511 C CA . PRO B 1 247 ? 9.110 34.962 156.772 1.00 37.10 247 PRO B CA 1
ATOM 4512 C C . PRO B 1 247 ? 10.018 33.742 156.717 1.00 38.71 247 PRO B C 1
ATOM 4513 O O . PRO B 1 247 ? 9.775 32.827 155.947 1.00 38.60 247 PRO B O 1
ATOM 4525 N N . LYS B 1 249 ? 13.021 31.271 159.285 1.00 44.73 249 LYS B N 1
ATOM 4526 C CA . LYS B 1 249 ? 13.426 31.011 160.654 1.00 46.07 249 LYS B CA 1
ATOM 4527 C C . LYS B 1 249 ? 14.696 31.776 161.015 1.00 46.20 249 LYS B C 1
ATOM 4528 O O . LYS B 1 249 ? 15.119 31.758 162.169 1.00 46.61 249 LYS B O 1
ATOM 4534 N N . TYR B 1 250 ? 15.293 32.451 160.034 1.00 45.84 250 TYR B N 1
ATOM 4535 C CA . TYR B 1 250 ? 16.524 33.207 160.262 1.00 46.11 250 TYR B CA 1
ATOM 4536 C C . TYR B 1 250 ? 16.245 34.625 160.737 1.00 46.35 250 TYR B C 1
ATOM 4537 O O . TYR B 1 250 ? 15.598 35.408 160.040 1.00 48.40 250 TYR B O 1
ATOM 4546 N N . LYS B 1 251 ? 16.757 34.964 161.912 1.00 44.94 251 LYS B N 1
ATOM 4547 C CA . LYS B 1 251 ? 16.533 36.283 162.479 1.00 44.81 251 LYS B CA 1
ATOM 4548 C C . LYS B 1 251 ? 16.973 37.484 161.638 1.00 43.44 251 LYS B C 1
ATOM 4549 O O . LYS B 1 251 ? 16.435 38.580 161.791 1.00 43.65 251 LYS B O 1
ATOM 4555 N N . SER B 1 252 ? 17.937 37.300 160.748 1.00 41.27 252 SER B N 1
ATOM 4556 C CA . SER B 1 252 ? 18.383 38.424 159.938 1.00 39.13 252 SER B CA 1
ATOM 4557 C C . SER B 1 252 ? 17.355 38.817 158.884 1.00 37.34 252 SER B C 1
ATOM 4558 O O . SER B 1 252 ? 17.445 39.898 158.303 1.00 38.64 252 SER B O 1
ATOM 4561 N N . VAL B 1 253 ? 16.376 37.949 158.640 1.00 34.44 253 VAL B N 1
ATOM 4562 C CA . VAL B 1 253 ? 15.341 38.240 157.652 1.00 31.12 253 VAL B CA 1
ATOM 4563 C C . VAL B 1 253 ? 14.315 39.237 158.191 1.00 30.27 253 VAL B C 1
ATOM 4564 O O . VAL B 1 253 ? 14.081 39.326 159.395 1.00 29.56 253 VAL B O 1
ATOM 4568 N N . ALA B 1 254 ? 13.722 39.997 157.279 1.00 29.43 254 ALA B N 1
ATOM 4569 C CA . ALA B 1 254 ? 12.707 40.982 157.611 1.00 28.75 254 ALA B CA 1
ATOM 4570 C C . ALA B 1 254 ? 11.600 40.818 156.583 1.00 29.56 254 ALA B C 1
ATOM 4571 O O . ALA B 1 254 ? 11.777 41.113 155.392 1.00 29.18 254 ALA B O 1
ATOM 4573 N N . PHE B 1 255 ? 10.464 40.318 157.052 1.00 28.73 255 PHE B N 1
ATOM 4574 C CA . PHE B 1 255 ? 9.312 40.109 156.197 1.00 27.45 255 PHE B CA 1
ATOM 4575 C C . PHE B 1 255 ? 8.271 41.172 156.548 1.00 28.77 255 PHE B C 1
ATOM 4576 O O . PHE B 1 255 ? 7.978 41.408 157.725 1.00 28.94 255 PHE B O 1
ATOM 4584 N N . PHE B 1 256 ? 7.723 41.816 155.524 1.00 28.63 256 PHE B N 1
ATOM 4585 C CA . PHE B 1 256 ? 6.735 42.872 155.720 1.00 27.55 256 PHE B CA 1
ATOM 4586 C C . PHE B 1 256 ? 5.369 42.483 155.183 1.00 27.53 256 PHE B C 1
ATOM 4587 O O . PHE B 1 256 ? 5.132 42.552 153.978 1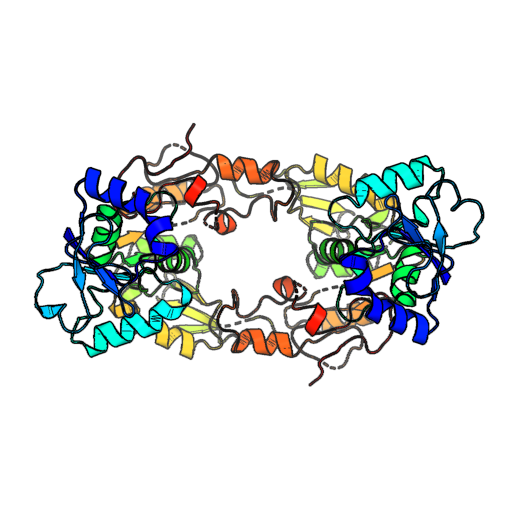.00 26.53 256 PHE B O 1
ATOM 4595 N N . PRO B 1 257 ? 4.443 42.088 156.070 1.00 28.70 257 PRO B N 1
ATOM 4596 C CA . PRO B 1 257 ? 3.097 41.692 155.648 1.00 27.70 257 PRO B CA 1
ATOM 4597 C C . PRO B 1 257 ? 2.458 42.665 154.666 1.00 27.34 257 PRO B C 1
ATOM 4598 O O . PRO B 1 257 ? 2.083 42.273 153.568 1.00 28.52 257 PRO B O 1
ATOM 4602 N N . ARG B 1 258 ? 2.355 43.932 155.053 1.00 26.50 258 ARG B N 1
ATOM 4603 C CA . ARG B 1 258 ? 1.760 44.953 154.200 1.00 25.21 258 ARG B CA 1
ATOM 4604 C C . ARG B 1 258 ? 2.253 44.897 152.749 1.00 27.05 258 ARG B C 1
ATOM 4605 O O . ARG B 1 258 ? 1.544 45.296 151.827 1.00 27.03 258 ARG B O 1
ATOM 4613 N N . TYR B 1 259 ? 3.469 44.403 152.540 1.00 29.51 259 TYR B N 1
ATOM 4614 C CA . TYR B 1 259 ? 4.014 44.304 151.189 1.00 30.83 259 TYR B CA 1
ATOM 4615 C C . TYR B 1 259 ? 3.224 43.283 150.375 1.00 31.64 259 TYR B C 1
ATOM 4616 O O . TYR B 1 259 ? 2.727 43.591 149.289 1.00 31.44 259 TYR B O 1
ATOM 4625 N N . ILE B 1 260 ? 3.121 42.063 150.900 1.00 31.90 260 ILE B N 1
ATOM 4626 C CA . ILE B 1 260 ? 2.372 41.007 150.228 1.00 31.03 260 ILE B CA 1
ATOM 4627 C C . ILE B 1 260 ? 0.954 41.514 149.999 1.00 30.84 260 ILE B C 1
ATOM 4628 O O . ILE B 1 260 ? 0.349 41.258 148.958 1.00 30.24 260 ILE B O 1
ATOM 4633 N N . TRP B 1 261 ? 0.431 42.240 150.979 1.00 30.53 261 TRP B N 1
ATOM 4634 C CA . TRP B 1 261 ? -0.901 42.797 150.862 1.00 32.11 261 TRP B CA 1
ATOM 4635 C C . TRP B 1 261 ? -0.924 43.710 149.640 1.00 34.64 261 TRP B C 1
ATOM 4636 O O . TRP B 1 261 ? -1.718 43.515 148.716 1.00 34.44 261 TRP B O 1
ATOM 4647 N N . ARG B 1 262 ? -0.041 44.707 149.639 1.00 36.47 262 ARG B N 1
ATOM 4648 C CA . ARG B 1 262 ? 0.028 45.657 148.540 1.00 36.95 262 ARG B CA 1
ATOM 4649 C C . ARG B 1 262 ? 0.092 44.921 147.213 1.00 38.43 262 ARG B C 1
ATOM 4650 O O . ARG B 1 262 ? -0.562 45.315 146.250 1.00 39.13 262 ARG B O 1
ATOM 4658 N N . CYS B 1 263 ? 0.872 43.845 147.169 1.00 40.43 263 CYS B N 1
ATOM 4659 C CA . CYS B 1 263 ? 1.022 43.058 145.949 1.00 42.50 263 CYS B CA 1
ATOM 4660 C C . CYS B 1 263 ? -0.292 42.534 145.406 1.00 42.87 263 CYS B C 1
ATOM 4661 O O . CYS B 1 263 ? -0.659 42.817 144.270 1.00 43.41 263 CYS B O 1
ATOM 4664 N N . ILE B 1 264 ? -1.006 41.772 146.219 1.00 43.44 264 ILE B N 1
ATOM 4665 C CA . ILE B 1 264 ? -2.259 41.198 145.766 1.00 45.25 264 ILE B CA 1
ATOM 4666 C C . ILE B 1 264 ? -3.492 42.075 145.968 1.00 46.43 264 ILE B C 1
ATOM 4667 O O . ILE B 1 264 ? -4.580 41.711 145.540 1.00 47.09 264 ILE B O 1
ATOM 4672 N N . ASN B 1 265 ? -3.337 43.242 146.580 1.00 47.55 265 ASN B N 1
ATOM 4673 C CA . ASN B 1 265 ? -4.506 44.073 146.818 1.00 48.61 265 ASN B CA 1
ATOM 4674 C C . ASN B 1 265 ? -4.456 45.531 146.403 1.00 49.99 265 ASN B C 1
ATOM 4675 O O . ASN B 1 265 ? -5.437 46.050 145.883 1.00 50.36 265 ASN B O 1
ATOM 4680 N N . TYR B 1 266 ? -3.335 46.204 146.636 1.00 52.35 266 TYR B N 1
ATOM 4681 C CA . TYR B 1 266 ? -3.248 47.622 146.297 1.00 54.54 266 TYR B CA 1
ATOM 4682 C C . TYR B 1 266 ? -3.655 47.913 144.863 1.00 55.43 266 TYR B C 1
ATOM 4683 O O . TYR B 1 266 ? -3.112 47.333 143.930 1.00 56.33 266 TYR B O 1
ATOM 4692 N N . ALA B 1 267 ? -4.601 48.832 144.694 1.00 56.90 267 ALA B N 1
ATOM 4693 C CA . ALA B 1 267 ? -5.097 49.200 143.369 1.00 57.68 267 ALA B CA 1
ATOM 4694 C C . ALA B 1 267 ? -4.022 49.797 142.469 1.00 57.80 267 ALA B C 1
ATOM 4695 O O . ALA B 1 267 ? -3.600 49.180 141.495 1.00 57.55 267 ALA B O 1
ATOM 4697 N N . ALA B 1 268 ? -3.578 51.000 142.806 1.00 58.86 268 ALA B N 1
ATOM 4698 C CA . ALA B 1 268 ? -2.572 51.698 142.020 1.00 59.52 268 ALA B CA 1
ATOM 4699 C C . ALA B 1 268 ? -1.174 51.086 142.047 1.00 60.17 268 ALA B C 1
ATOM 4700 O O . ALA B 1 268 ? -0.214 51.746 141.653 1.00 60.96 268 ALA B O 1
ATOM 4702 N N . ARG B 1 269 ? -1.038 49.841 142.498 1.00 59.93 269 ARG B N 1
ATOM 4703 C CA . ARG B 1 269 ? 0.289 49.230 142.538 1.00 59.56 269 ARG B CA 1
ATOM 4704 C C . ARG B 1 269 ? 0.905 49.248 141.148 1.00 58.91 269 ARG B C 1
ATOM 4705 O O . ARG B 1 269 ? 0.203 49.102 140.148 1.00 58.58 269 ARG B O 1
ATOM 4713 N N . THR B 1 270 ? 2.221 49.437 141.099 1.00 59.15 270 THR B N 1
ATOM 4714 C CA . THR B 1 270 ? 2.971 49.484 139.843 1.00 58.08 270 THR B CA 1
ATOM 4715 C C . THR B 1 270 ? 3.266 48.058 139.397 1.00 57.21 270 THR B C 1
ATOM 4716 O O . THR B 1 270 ? 3.000 47.673 138.257 1.00 56.30 270 THR B O 1
ATOM 4720 N N . SER B 1 271 ? 3.818 47.286 140.327 1.00 56.79 271 SER B N 1
ATOM 4721 C CA . SER B 1 271 ? 4.194 45.900 140.091 1.00 56.15 271 SER B CA 1
ATOM 4722 C C . SER B 1 271 ? 3.502 44.987 141.102 1.00 54.86 271 SER B C 1
ATOM 4723 O O . SER B 1 271 ? 2.929 45.454 142.090 1.00 53.62 271 SER B O 1
ATOM 4726 N N . ASN B 1 272 ? 3.552 43.686 140.834 1.00 54.18 272 ASN B N 1
ATOM 4727 C CA . ASN B 1 272 ? 2.959 42.679 141.708 1.00 53.29 272 ASN B CA 1
ATOM 4728 C C . ASN B 1 272 ? 4.094 41.942 142.398 1.00 53.22 272 ASN B C 1
ATOM 4729 O O . ASN B 1 272 ? 3.891 40.900 143.023 1.00 54.10 272 ASN B O 1
ATOM 4734 N N . SER B 1 273 ? 5.298 42.493 142.282 1.00 53.01 273 SER B N 1
ATOM 4735 C CA . SER B 1 273 ? 6.466 41.866 142.886 1.00 51.99 273 SER B CA 1
ATOM 4736 C C . SER B 1 273 ? 7.704 42.765 142.899 1.00 49.93 273 SER B C 1
ATOM 4737 O O . SER B 1 273 ? 8.752 42.386 142.372 1.00 51.88 273 SER B O 1
ATOM 4740 N N . ASN B 1 274 ? 7.591 43.947 143.499 1.00 45.80 274 ASN B N 1
ATOM 4741 C CA . ASN B 1 274 ? 8.728 44.855 143.563 1.00 42.03 274 ASN B CA 1
ATOM 4742 C C . ASN B 1 274 ? 9.136 45.192 144.993 1.00 38.92 274 ASN B C 1
ATOM 4743 O O . ASN B 1 274 ? 8.994 46.321 145.450 1.00 38.47 274 ASN B O 1
ATOM 4748 N N . LEU B 1 275 ? 9.652 44.191 145.695 1.00 36.21 275 LEU B N 1
ATOM 4749 C CA . LEU B 1 275 ? 10.091 44.372 147.072 1.00 33.95 275 LEU B CA 1
ATOM 4750 C C . LEU B 1 275 ? 11.136 45.472 147.174 1.00 33.57 275 LEU B C 1
ATOM 4751 O O . LEU B 1 275 ? 11.249 46.132 148.202 1.00 33.99 275 LEU B O 1
ATOM 4756 N N . GLU B 1 276 ? 11.911 45.656 146.110 1.00 33.41 276 GLU B N 1
ATOM 4757 C CA . GLU B 1 276 ? 12.940 46.683 146.101 1.00 33.13 276 GLU B CA 1
ATOM 4758 C C . GLU B 1 276 ? 12.288 48.062 146.162 1.00 31.58 276 GLU B C 1
ATOM 4759 O O . GLU B 1 276 ? 12.640 48.889 147.003 1.00 30.18 276 GLU B O 1
ATOM 4765 N N . GLN B 1 277 ? 11.326 48.309 145.280 1.00 31.03 277 GLN B N 1
ATOM 4766 C CA . GLN B 1 277 ? 10.636 49.597 145.270 1.00 31.07 277 GLN B CA 1
ATOM 4767 C C . GLN B 1 277 ? 9.971 49.835 146.620 1.00 29.51 277 GLN B C 1
ATOM 4768 O O . GLN B 1 277 ? 9.998 50.941 147.151 1.00 29.70 277 GLN B O 1
ATOM 4774 N N . TYR B 1 278 ? 9.374 48.788 147.172 1.00 28.32 278 TYR B N 1
ATOM 4775 C CA . TYR B 1 278 ? 8.699 48.903 148.446 1.00 26.54 278 TYR B CA 1
ATOM 4776 C C . TYR B 1 278 ? 9.657 49.272 149.557 1.00 25.34 278 TYR B C 1
ATOM 4777 O O . TYR B 1 278 ? 9.448 50.261 150.252 1.00 24.90 278 TYR B O 1
ATOM 4786 N N . THR B 1 279 ? 10.699 48.467 149.729 1.00 25.26 279 THR B N 1
ATOM 4787 C CA . THR B 1 279 ? 11.678 48.708 150.783 1.00 26.88 279 THR B CA 1
ATOM 4788 C C . THR B 1 279 ? 12.370 50.054 150.685 1.00 28.10 279 THR B C 1
ATOM 4789 O O . THR B 1 279 ? 12.768 50.614 151.695 1.00 28.23 279 THR B O 1
ATOM 4801 N N . ASP B 1 281 ? 10.949 52.785 149.509 1.00 29.98 281 ASP B N 1
ATOM 4802 C CA . ASP B 1 281 ? 9.955 53.850 149.557 1.00 28.16 281 ASP B CA 1
ATOM 4803 C C . ASP B 1 281 ? 9.684 54.134 151.020 1.00 27.47 281 ASP B C 1
ATOM 4804 O O . ASP B 1 281 ? 8.876 53.457 151.644 1.00 26.87 281 ASP B O 1
ATOM 4817 N N . SER B 1 283 ? 7.850 55.800 152.537 1.00 28.04 283 SER B N 1
ATOM 4818 C CA . SER B 1 283 ? 6.461 55.892 152.933 1.00 28.04 283 SER B CA 1
ATOM 4819 C C . SER B 1 283 ? 5.894 54.531 153.305 1.00 29.90 283 SER B C 1
ATOM 4820 O O . SER B 1 283 ? 5.045 54.423 154.185 1.00 30.66 283 SER B O 1
ATOM 4823 N N . TRP B 1 284 ? 6.366 53.492 152.626 1.00 30.99 284 TRP B N 1
ATOM 4824 C CA . TRP B 1 284 ? 5.921 52.136 152.906 1.00 30.78 284 TRP B CA 1
ATOM 4825 C C . TRP B 1 284 ? 6.812 51.518 153.968 1.00 31.61 284 TRP B C 1
ATOM 4826 O O . TRP B 1 284 ? 6.345 50.798 154.843 1.00 33.45 284 TRP B O 1
ATOM 4837 N N . LEU B 1 285 ? 8.104 51.804 153.879 1.00 30.81 285 LEU B N 1
ATOM 4838 C CA . LEU B 1 285 ? 9.067 51.266 154.815 1.00 29.45 285 LEU B CA 1
ATOM 4839 C C . LEU B 1 285 ? 8.733 51.709 156.227 1.00 30.48 285 LEU B C 1
ATOM 4840 O O . LEU B 1 285 ? 8.763 50.904 157.156 1.00 31.06 285 LEU B O 1
ATOM 4845 N N . GLU B 1 286 ? 8.401 52.987 156.390 1.00 31.10 286 GLU B N 1
ATOM 4846 C CA . GLU B 1 286 ? 8.106 53.514 157.717 1.00 31.97 286 GLU B CA 1
ATOM 4847 C C . GLU B 1 286 ? 6.876 52.900 158.354 1.00 33.03 286 GLU B C 1
ATOM 4848 O O . GLU B 1 286 ? 6.715 52.953 159.576 1.00 33.36 286 GLU B O 1
ATOM 4854 N N . LYS B 1 287 ? 5.999 52.331 157.535 1.00 33.68 287 LYS B N 1
ATOM 4855 C CA . LYS B 1 287 ? 4.799 51.706 158.063 1.00 33.83 287 LYS B CA 1
ATOM 4856 C C . LYS B 1 287 ? 5.170 50.307 158.530 1.00 35.00 287 LYS B C 1
ATOM 4857 O O . LYS B 1 287 ? 4.928 49.939 159.678 1.00 36.94 287 LYS B O 1
ATOM 4863 N N . SER B 1 288 ? 5.780 49.535 157.639 1.00 34.64 288 SER B N 1
ATOM 4864 C CA . SER B 1 288 ? 6.170 48.170 157.954 1.00 35.03 288 SER B CA 1
ATOM 4865 C C . SER B 1 288 ? 7.211 48.014 159.061 1.00 36.37 288 SER B C 1
ATOM 4866 O O . SER B 1 288 ? 7.348 46.921 159.620 1.00 36.92 288 SER B O 1
ATOM 4869 N N . CYS B 1 289 ? 7.946 49.081 159.383 1.00 37.21 289 CYS B N 1
ATOM 4870 C CA . CYS B 1 289 ? 8.957 48.983 160.440 1.00 37.10 289 CYS B CA 1
ATOM 4871 C C . CYS B 1 289 ? 9.415 50.308 161.032 1.00 34.78 289 CYS B C 1
ATOM 4872 O O . CYS B 1 289 ? 9.083 51.369 160.532 1.00 35.93 289 CYS B O 1
ATOM 4875 N N . ASP B 1 290 ? 10.195 50.218 162.102 1.00 33.64 290 ASP B N 1
ATOM 4876 C CA . ASP B 1 290 ? 10.737 51.379 162.802 1.00 32.44 290 ASP B CA 1
ATOM 4877 C C . ASP B 1 290 ? 12.199 51.573 162.381 1.00 32.38 290 ASP B C 1
ATOM 4878 O O . ASP B 1 290 ? 13.112 50.994 162.979 1.00 32.24 290 ASP B O 1
ATOM 4883 N N . ILE B 1 291 ? 12.414 52.405 161.365 1.00 31.79 291 ILE B N 1
ATOM 4884 C CA . ILE B 1 291 ? 13.751 52.661 160.822 1.00 30.82 291 ILE B CA 1
ATOM 4885 C C . ILE B 1 291 ? 14.823 53.007 161.849 1.00 30.09 291 ILE B C 1
ATOM 4886 O O . ILE B 1 291 ? 15.952 52.528 161.757 1.00 29.25 291 ILE B O 1
ATOM 4891 N N . LEU B 1 292 ? 14.476 53.838 162.822 1.00 29.36 292 LEU B N 1
ATOM 4892 C CA . LEU B 1 292 ? 15.438 54.219 163.839 1.00 27.90 292 LEU B CA 1
ATOM 4893 C C . LEU B 1 292 ? 15.814 53.017 164.705 1.00 28.01 292 LEU B C 1
ATOM 4894 O O . LEU B 1 292 ? 16.989 52.705 164.855 1.00 29.30 292 LEU B O 1
ATOM 4899 N N . LYS B 1 293 ? 14.824 52.328 165.260 1.00 28.49 293 LYS B N 1
ATOM 4900 C CA . LYS B 1 293 ? 15.108 51.175 166.105 1.00 28.67 293 LYS B CA 1
ATOM 4901 C C . LYS B 1 293 ? 15.901 50.148 165.309 1.00 28.71 293 LYS B C 1
ATOM 4902 O O . LYS B 1 293 ? 16.824 49.537 165.822 1.00 28.17 293 LYS B O 1
ATOM 4912 N N . LEU B 1 295 ? 17.982 50.623 162.635 1.00 31.91 295 LEU B N 1
ATOM 4913 C CA . LEU B 1 295 ? 19.328 51.142 162.453 1.00 29.98 295 LEU B CA 1
ATOM 4914 C C . LEU B 1 295 ? 20.127 51.091 163.749 1.00 30.62 295 LEU B C 1
ATOM 4915 O O . LEU B 1 295 ? 21.338 50.845 163.727 1.00 31.97 295 LEU B O 1
ATOM 4920 N N . CYS B 1 296 ? 19.464 51.331 164.877 1.00 28.94 296 CYS B N 1
ATOM 4921 C CA . CYS B 1 296 ? 20.147 51.278 166.160 1.00 29.52 296 CYS B CA 1
ATOM 4922 C C . CYS B 1 296 ? 20.357 49.824 166.549 1.00 29.97 296 CYS B C 1
ATOM 4923 O O . CYS B 1 296 ? 20.803 49.515 167.647 1.00 29.84 296 CYS B O 1
ATOM 4926 N N . GLY B 1 297 ? 20.018 48.932 165.631 1.00 30.73 297 GLY B N 1
ATOM 4927 C CA . GLY B 1 297 ? 20.187 47.518 165.871 1.00 32.04 297 GLY B CA 1
ATOM 4928 C C . GLY B 1 297 ? 19.471 46.985 167.089 1.00 33.99 297 GLY B C 1
ATOM 4929 O O . GLY B 1 297 ? 20.019 46.173 167.819 1.00 35.25 297 GLY B O 1
ATOM 4930 N N . GLU B 1 298 ? 18.248 47.439 167.316 1.00 35.51 298 GLU B N 1
ATOM 4931 C CA . GLU B 1 298 ? 17.466 46.962 168.441 1.00 36.51 298 GLU B CA 1
ATOM 4932 C C . GLU B 1 298 ? 16.458 45.945 167.924 1.00 38.76 298 GLU B C 1
ATOM 4933 O O . GLU B 1 298 ? 15.762 46.200 166.952 1.00 39.89 298 GLU B O 1
ATOM 4939 N N . GLU B 1 299 ? 16.397 44.778 168.549 1.00 41.02 299 GLU B N 1
ATOM 4940 C CA . GLU B 1 299 ? 15.439 43.766 168.118 1.00 43.39 299 GLU B CA 1
ATOM 4941 C C . GLU B 1 299 ? 14.058 44.360 168.401 1.00 43.35 299 GLU B C 1
ATOM 4942 O O . GLU B 1 299 ? 13.908 45.062 169.391 1.00 43.43 299 GLU B O 1
ATOM 4944 N N . ASP B 1 300 ? 13.085 44.093 167.525 1.00 43.36 300 ASP B N 1
ATOM 4945 C CA . ASP B 1 300 ? 11.694 44.571 167.638 1.00 43.00 300 ASP B CA 1
ATOM 4946 C C . ASP B 1 300 ? 11.363 45.743 166.713 1.00 40.61 300 ASP B C 1
ATOM 4947 O O . ASP B 1 300 ? 10.341 46.412 166.872 1.00 41.04 300 ASP B O 1
ATOM 4952 N N . PHE B 1 301 ? 12.214 45.986 165.734 1.00 36.81 301 PHE B N 1
ATOM 4953 C CA . PHE B 1 301 ? 11.992 47.091 164.827 1.00 33.59 301 PHE B CA 1
ATOM 4954 C C . PHE B 1 301 ? 10.899 46.859 163.785 1.00 32.97 301 PHE B C 1
ATOM 4955 O O . PHE B 1 301 ? 10.652 47.728 162.956 1.00 32.83 301 PHE B O 1
ATOM 4963 N N . ILE B 1 302 ? 10.259 45.692 163.795 1.00 32.11 302 ILE B N 1
ATOM 4964 C CA . ILE B 1 302 ? 9.197 45.438 162.824 1.00 30.40 302 ILE B CA 1
ATOM 4965 C C . ILE B 1 302 ? 7.834 45.703 163.450 1.00 29.98 302 ILE B C 1
ATOM 4966 O O . ILE B 1 302 ? 7.429 45.047 164.412 1.00 29.61 302 ILE B O 1
ATOM 4971 N N . ARG B 1 303 ? 7.136 46.682 162.885 1.00 29.64 303 ARG B N 1
ATOM 4972 C CA . ARG B 1 303 ? 5.836 47.103 163.375 1.00 29.55 303 ARG B CA 1
ATOM 4973 C C . ARG B 1 303 ? 4.736 46.095 163.127 1.00 30.69 303 ARG B C 1
ATOM 4974 O O . ARG B 1 303 ? 4.017 45.719 164.046 1.00 32.44 303 ARG B O 1
ATOM 4982 N N . GLU B 1 304 ? 4.616 45.653 161.884 1.00 31.59 304 GLU B N 1
ATOM 4983 C CA . GLU B 1 304 ? 3.572 44.718 161.497 1.00 32.92 304 GLU B CA 1
ATOM 4984 C C . GLU B 1 304 ? 4.025 43.273 161.342 1.00 34.46 304 GLU B C 1
ATOM 4985 O O . GLU B 1 304 ? 4.880 42.959 160.516 1.00 33.70 304 GLU B O 1
ATOM 4991 N N . LYS B 1 305 ? 3.420 42.396 162.136 1.00 37.14 305 LYS B N 1
ATOM 4992 C CA . LYS B 1 305 ? 3.735 40.973 162.122 1.00 40.17 305 LYS B CA 1
ATOM 4993 C C . LYS B 1 305 ? 2.486 40.158 161.798 1.00 42.21 305 LYS B C 1
ATOM 4994 O O . LYS B 1 305 ? 1.370 40.599 162.053 1.00 42.52 305 LYS B O 1
ATOM 5000 N N . UNK B 1 306 ? 2.674 38.977 161.220 1.00 45.12 306 UNK B N 1
ATOM 5001 C CA . UNK B 1 306 ? 1.548 38.114 160.894 1.00 46.59 306 UNK B CA 1
ATOM 5002 C C . UNK B 1 306 ? 1.416 37.012 161.958 1.00 48.21 306 UNK B C 1
ATOM 5003 O O . UNK B 1 306 ? 2.142 37.073 162.984 1.00 38.06 306 UNK B O 1
#

Organism: Clostridium acetobutylicum (strain ATCC 824 / DSM 792 / JCM 1419 / IAM 19013 / LMG 5710 / NBRC 13948 / NRRL B-527 / VKM B-1787 / 2291 / W) (NCBI:txid272562)

Secondary structure (DSSP, 8-state):
-EEEEE--SHHHHHHHHHHHHHHHTTS-EEEEEE-SS-S-SBSSS-BEE-GGGGGGS--SEEEE--TTTHHHHHHHHHHTT--GGGEE-SGGGGSTT--HHHHHHHHHTT-EEE-SSSHHHHHHHHHT----SS--SEE--HHHHHHHHH--HHHHSPP--SB---GGGT--EEEE--STT-EEEEE-S-SSHHHHHHHHHHHGGG--TTSEEE----S--HHHHHHHHTSS-SSB-B--S----TTB---HHHHHHHHH-TT-S-SS-HHHH----HHHHB-TT-----S--B-S--/-EEEEE--SHHHHHTHHHHHHHHHTTS-EEEEEE-SS-S-SEETTEEEE-TTTGGGS--SEEEE--STTHHHHHHHHHHTT--GGGEEEGGGGGSTT--HHHHHHHHHTT-EEE-SSTHHHHHHHHHT----SS--SEE--HHHHHHHHH--TTTTSPPEEEE---GGGT--EEEES-GGG-EEEEESS-SSHHHHHHHHHHHHTT--GGGEEE----SS-HHHHHHHHT-S-SSB-EE-S----TTEE--HHHHHHHHH-TT-S-SS-HHHH----HHHHB-S------TT-B----